Protein AF-A0A3M1J6L9-F1 (afdb_monomer)

Foldseek 3Di:
DDDPDPDPPDDDDDPALQCVQQVFVAKFKDFPLCLQFVLQPLFQLLSLLLSLQQVQCVLVVVHQKHFAALVVSCLLRVDDSVVSVVSCPALSVCQFWVDWAWDWDDDVVVRDTHTGTIMTGTDNDHFQHLLLLQLLLVLLLVQQDDDPPLLVSLLSSLVCLLPDPPSLVSSRHPDDRDDDDDTDALLRSSCVSSVHDLVVVPVPPCSVVSVVSSVSSVCVNRVRVRMDMDGSCCSNPVCNLLPRQSSSLLSVLQSVFDQDPQVRDGRQKDKAALCVSQSSNNHDSVVVVVSVPRPCNVVFKDFPDDDPDNPGITMIGGDDPDDDDDPVSVVVSVVLVVVVVVDPPQPQDPPPRHRDPPVSGDDDDDDPPPSDDPPDDDDDDDDDDDDDDDDDDDDDDDDDDDDDDDDDDDDDDDDDDDDDDDDDDDDDDDPDPVPQLVVLLVVCVVLVPDPPLSVLLSPDPLDGQLQLQLLLVVLVLDPPNPDSSVSSSVCSNVSPGRPVLSSVVSPDDPVLVVQLVQQLVQVVVVAGRPDQDPPVCLVSSLVVCVRPPVDDSVVNVVRNPDDNVLPPDDDDDDDDDPDQQVVLQVLLVQLLVVVCVVDDVVVSVVQPPPKGFPDGDPQETEIATSDVVSQVCCVVPPLVVSQVSSCVSVVHRHHYHYDHDD

Solvent-accessible surface area (backbone atoms only — not comparable to full-atom values): 40075 Å² total; per-residue (Å²): 132,86,76,97,75,79,74,83,78,86,71,90,83,57,100,38,72,64,47,64,71,45,36,75,82,47,62,44,75,46,39,47,45,48,50,65,52,40,23,30,70,60,20,31,66,46,39,46,46,50,52,43,51,51,49,46,9,47,76,48,76,59,34,56,39,31,76,53,40,61,65,61,53,18,63,56,48,61,41,55,59,67,55,52,55,58,46,61,68,37,78,79,35,54,61,44,44,72,46,68,52,84,39,66,42,76,39,76,96,70,80,39,79,39,84,45,55,27,34,39,31,40,54,83,69,83,67,67,43,72,40,45,46,52,21,46,51,58,48,39,67,74,54,41,57,95,58,89,54,36,66,60,20,37,43,54,26,45,56,53,52,64,70,37,83,65,45,67,67,74,15,58,46,88,66,80,78,63,90,83,72,76,83,65,53,58,62,54,48,43,29,65,58,44,65,57,60,70,82,85,35,77,87,42,76,62,48,63,53,42,50,53,47,31,51,49,43,46,42,72,68,47,38,71,84,48,58,48,75,46,37,42,42,50,54,59,61,40,28,62,76,58,33,47,50,41,46,46,44,54,54,60,52,52,76,70,31,49,73,41,85,76,85,62,50,70,41,40,60,49,74,48,40,60,64,55,64,12,44,51,31,41,45,47,60,68,54,44,56,61,54,71,66,46,90,65,47,71,75,47,36,46,74,76,44,79,45,91,49,96,84,43,55,33,33,35,38,50,62,78,92,66,82,76,73,52,76,70,55,44,52,49,50,54,50,55,52,50,54,56,73,67,50,90,59,75,47,53,40,91,89,76,66,46,76,37,79,65,66,85,78,70,79,89,79,86,79,82,66,88,62,85,70,82,91,68,87,85,82,86,89,79,86,85,85,87,83,92,85,82,92,78,85,85,90,80,89,84,88,87,81,89,80,90,85,81,88,84,88,88,89,85,84,84,90,85,91,87,83,89,86,91,86,91,81,85,86,78,93,74,83,75,72,78,60,60,57,55,60,44,53,49,55,39,53,78,70,62,54,51,81,72,57,39,62,57,52,77,70,37,88,90,65,46,64,33,59,51,41,9,32,46,60,49,38,74,70,42,92,86,58,92,53,46,62,70,47,38,55,54,34,61,75,67,65,55,81,55,62,66,71,35,45,52,61,35,66,60,51,72,68,54,51,52,51,54,50,50,27,50,54,26,46,76,70,75,39,58,47,89,61,88,70,57,79,90,46,44,69,58,49,45,53,48,39,47,73,76,64,81,43,56,52,72,58,53,54,49,47,76,70,55,66,71,75,78,72,73,65,77,91,74,82,93,75,71,90,60,59,53,37,50,53,38,39,52,47,47,54,54,28,52,58,51,52,51,72,75,45,60,68,67,61,36,62,73,68,52,70,72,46,45,68,72,43,31,56,97,54,35,38,35,30,31,22,80,37,68,70,48,27,56,49,37,64,75,72,37,40,81,56,52,38,57,40,39,21,68,65,68,75,44,86,54,47,76,47,68,41,67,80,135

Radius of gyration: 33.5 Å; Cα contacts (8 Å, |Δi|>4): 706; chains: 1; bounding box: 80×108×90 Å

Structure (mmCIF, N/CA/C/O backbone):
data_AF-A0A3M1J6L9-F1
#
_entry.id   AF-A0A3M1J6L9-F1
#
loop_
_atom_site.group_PDB
_atom_site.id
_atom_site.type_symbol
_atom_site.label_atom_id
_atom_site.label_alt_id
_atom_site.label_comp_id
_atom_site.label_asym_id
_atom_site.label_entity_id
_atom_site.label_seq_id
_atom_site.pdbx_PDB_ins_code
_atom_site.Cartn_x
_atom_site.Cartn_y
_atom_site.Cartn_z
_atom_site.occupancy
_atom_site.B_iso_or_equiv
_atom_site.auth_seq_id
_atom_site.auth_comp_id
_atom_site.auth_asym_id
_atom_site.auth_atom_id
_atom_site.pdbx_PDB_model_num
ATOM 1 N N . MET A 1 1 ? -49.172 6.730 -11.618 1.00 27.62 1 MET A N 1
ATOM 2 C CA . MET A 1 1 ? -47.867 6.075 -11.861 1.00 27.62 1 MET A CA 1
ATOM 3 C C . MET A 1 1 ? -46.884 6.584 -10.815 1.00 27.62 1 MET A C 1
ATOM 5 O O . MET A 1 1 ? -47.024 7.752 -10.467 1.00 27.62 1 MET A O 1
ATOM 9 N N . PRO A 1 2 ? -45.959 5.753 -10.303 1.00 30.06 2 PRO A N 1
ATOM 10 C CA . PRO A 1 2 ? -44.903 6.194 -9.387 1.00 30.06 2 PRO A CA 1
ATOM 11 C C . PRO A 1 2 ? -43.895 7.137 -10.058 1.00 30.06 2 PRO A C 1
ATOM 13 O O . PRO A 1 2 ? -43.846 7.236 -11.287 1.00 30.06 2 PRO A O 1
ATOM 16 N N . ASP A 1 3 ? -43.103 7.827 -9.240 1.00 32.16 3 ASP A N 1
ATOM 17 C CA . ASP A 1 3 ? -42.205 8.896 -9.679 1.00 32.16 3 ASP A CA 1
ATOM 18 C C . ASP A 1 3 ? -40.908 8.371 -10.320 1.00 32.16 3 ASP A C 1
ATOM 20 O O . ASP A 1 3 ? -40.296 7.415 -9.847 1.00 32.16 3 ASP A O 1
ATOM 24 N N . LYS A 1 4 ? -40.435 9.018 -11.392 1.00 35.97 4 LYS A N 1
ATOM 25 C CA . LYS A 1 4 ? -39.290 8.536 -12.202 1.00 35.97 4 LYS A CA 1
ATOM 26 C C . LYS A 1 4 ? -37.900 8.869 -11.625 1.00 35.97 4 LYS A C 1
ATOM 28 O O . LYS A 1 4 ? -36.914 8.803 -12.353 1.00 35.97 4 LYS A O 1
ATOM 33 N N . ASN A 1 5 ? -37.808 9.233 -10.345 1.00 38.53 5 ASN A N 1
ATOM 34 C CA . ASN A 1 5 ? -36.578 9.727 -9.704 1.00 38.53 5 ASN A CA 1
ATOM 35 C C . ASN A 1 5 ? -36.204 9.013 -8.385 1.00 38.53 5 ASN A C 1
ATOM 37 O O . ASN A 1 5 ? -35.437 9.554 -7.586 1.00 38.53 5 ASN A O 1
ATOM 41 N N . GLU A 1 6 ? -36.688 7.791 -8.145 1.00 30.39 6 GLU A N 1
ATOM 42 C CA . GLU A 1 6 ? -36.213 6.974 -7.019 1.00 30.39 6 GLU A CA 1
ATOM 43 C C . GLU A 1 6 ? -34.788 6.449 -7.263 1.00 30.39 6 GLU A C 1
ATOM 45 O O . GLU A 1 6 ? -34.564 5.368 -7.806 1.00 30.39 6 GLU A O 1
ATOM 50 N N . THR A 1 7 ? -33.784 7.215 -6.831 1.00 33.59 7 THR A N 1
ATOM 51 C CA . THR A 1 7 ? -32.402 6.728 -6.762 1.00 33.59 7 THR A CA 1
ATOM 52 C C . THR A 1 7 ? -32.297 5.645 -5.685 1.00 33.59 7 THR A C 1
ATOM 54 O O . THR A 1 7 ? -32.349 5.962 -4.491 1.00 33.59 7 THR A O 1
ATOM 57 N N . LEU A 1 8 ? -32.120 4.385 -6.094 1.00 28.00 8 LEU A N 1
ATOM 58 C CA . LEU A 1 8 ? -31.926 3.234 -5.204 1.00 28.00 8 LEU A CA 1
ATOM 59 C C . LEU A 1 8 ? -30.693 3.426 -4.300 1.00 28.00 8 LEU A C 1
ATOM 61 O O . LEU A 1 8 ? -29.553 3.181 -4.698 1.00 28.00 8 LEU A O 1
ATOM 65 N N . ASN A 1 9 ? -30.918 3.863 -3.059 1.00 29.02 9 ASN A N 1
ATOM 66 C CA . ASN A 1 9 ? -29.867 4.031 -2.055 1.00 29.02 9 ASN A CA 1
ATOM 67 C C . ASN A 1 9 ? -29.537 2.685 -1.395 1.00 29.02 9 ASN A C 1
ATOM 69 O O . ASN A 1 9 ? -30.062 2.348 -0.335 1.00 29.02 9 ASN A O 1
ATOM 73 N N . LEU A 1 10 ? -28.633 1.923 -2.015 1.00 33.09 10 LEU A N 1
ATOM 74 C CA . LEU A 1 10 ? -28.068 0.709 -1.426 1.00 33.09 10 LEU A CA 1
ATOM 75 C C . LEU A 1 10 ? -27.173 1.064 -0.225 1.00 33.09 10 LEU A C 1
ATOM 77 O O . LEU A 1 10 ? -26.009 1.434 -0.381 1.00 33.09 10 LEU A O 1
ATOM 81 N N . GLN A 1 11 ? -27.719 0.948 0.987 1.00 42.75 11 GLN A N 1
ATOM 82 C CA . GLN A 1 11 ? -26.974 1.108 2.235 1.00 42.75 11 GLN A CA 1
ATOM 83 C C . GLN A 1 11 ? -26.560 -0.259 2.795 1.00 42.75 11 GLN A C 1
ATOM 85 O O . GLN A 1 11 ? -27.396 -1.130 3.019 1.00 42.75 11 GLN A O 1
ATOM 90 N N . GLY A 1 12 ? -25.265 -0.430 3.078 1.00 43.31 12 GLY A N 1
ATOM 91 C CA . GLY A 1 12 ? -24.757 -1.622 3.759 1.00 43.31 12 GLY A CA 1
ATOM 92 C C . GLY A 1 12 ? -25.304 -1.739 5.186 1.00 43.31 12 GLY A C 1
ATOM 93 O O . GLY A 1 12 ? -25.139 -0.822 5.995 1.00 43.31 12 GLY A O 1
ATOM 94 N N . VAL A 1 13 ? -25.942 -2.871 5.486 1.00 51.22 13 VAL A N 1
ATOM 95 C CA . VAL A 1 13 ? -26.448 -3.223 6.821 1.00 51.22 13 VAL A CA 1
ATOM 96 C C . VAL A 1 13 ? -25.388 -4.041 7.561 1.00 51.22 13 VAL A C 1
ATOM 98 O O . VAL A 1 13 ? -24.800 -4.961 6.996 1.00 51.22 13 VAL A O 1
ATOM 101 N N . TYR A 1 14 ? -25.145 -3.717 8.832 1.00 61.53 14 TYR A N 1
ATOM 102 C CA . TYR A 1 14 ? -24.204 -4.437 9.690 1.00 61.53 14 TYR A CA 1
ATOM 103 C C . TYR A 1 14 ? -24.956 -5.138 10.826 1.00 61.53 14 TYR A C 1
ATOM 105 O O . TYR A 1 14 ? -25.649 -4.486 11.598 1.00 61.53 14 TYR A O 1
ATOM 113 N N . ASN A 1 15 ? -24.751 -6.447 10.991 1.00 61.34 15 ASN A N 1
ATOM 114 C CA . ASN A 1 15 ? -25.485 -7.264 11.974 1.00 61.34 15 ASN A CA 1
ATOM 115 C C . ASN A 1 15 ? -25.110 -6.994 13.450 1.00 61.34 15 ASN A C 1
ATOM 117 O O . ASN A 1 15 ? -25.646 -7.643 14.345 1.00 61.34 15 ASN A O 1
ATOM 121 N N . THR A 1 16 ? -24.161 -6.093 13.730 1.00 67.44 16 THR A N 1
ATOM 122 C CA . THR A 1 16 ? -23.746 -5.726 15.093 1.00 67.44 16 THR A CA 1
ATOM 123 C C . THR A 1 16 ? -23.445 -4.230 15.186 1.00 67.44 16 THR A C 1
ATOM 125 O O . THR A 1 16 ? -22.865 -3.647 14.267 1.00 67.44 16 THR A O 1
ATOM 128 N N . LEU A 1 17 ? -23.755 -3.612 16.336 1.00 68.25 17 LEU A N 1
ATOM 129 C CA . LEU A 1 17 ? -23.350 -2.228 16.644 1.00 68.25 17 LEU A CA 1
ATOM 130 C C . LEU A 1 17 ? -21.825 -2.042 16.552 1.00 68.25 17 LEU A C 1
ATOM 132 O O . LEU A 1 17 ? -21.351 -0.988 16.130 1.00 68.25 17 LEU A O 1
ATOM 136 N N . TYR A 1 18 ? -21.064 -3.086 16.902 1.00 78.25 18 TYR A N 1
ATOM 137 C CA . TYR A 1 18 ? -19.614 -3.135 16.732 1.00 78.25 18 TYR A CA 1
ATOM 138 C C . TYR A 1 18 ? -19.220 -2.919 15.263 1.00 78.25 18 TYR A C 1
ATOM 140 O O . TYR A 1 18 ? -18.518 -1.955 14.974 1.00 78.25 18 TYR A O 1
ATOM 148 N N . ASN A 1 19 ? -19.737 -3.728 14.328 1.00 77.19 19 ASN A N 1
ATOM 149 C CA . ASN A 1 19 ? -19.421 -3.601 12.899 1.00 77.19 19 ASN A CA 1
ATOM 150 C C . ASN A 1 19 ? -19.952 -2.292 12.295 1.00 77.19 19 ASN A C 1
ATOM 152 O O . ASN A 1 19 ? -19.275 -1.696 11.461 1.00 77.19 19 ASN A O 1
ATOM 156 N N . ALA A 1 20 ? -21.108 -1.798 12.750 1.00 70.81 20 ALA A N 1
ATOM 157 C CA . ALA A 1 20 ? -21.621 -0.484 12.352 1.00 70.81 20 ALA A CA 1
ATOM 158 C C . ALA A 1 20 ? -20.695 0.673 12.779 1.00 70.81 20 ALA A C 1
ATOM 160 O O . ALA A 1 20 ? -20.609 1.691 12.092 1.00 70.81 20 ALA A O 1
ATOM 161 N N . THR A 1 21 ? -19.975 0.501 13.891 1.00 76.38 21 THR A N 1
ATOM 162 C CA . THR A 1 21 ? -19.036 1.486 14.445 1.00 76.38 21 THR A CA 1
ATOM 163 C C . THR A 1 21 ? -17.638 1.374 13.831 1.00 76.38 21 THR A C 1
ATOM 165 O O . THR A 1 21 ? -17.024 2.392 13.512 1.00 76.38 21 THR A O 1
ATOM 168 N N . THR A 1 22 ? -17.121 0.154 13.655 1.00 78.44 22 THR A N 1
ATOM 169 C CA . THR A 1 22 ? -15.760 -0.102 13.152 1.00 78.44 22 THR A CA 1
ATOM 170 C C . THR A 1 22 ? -15.657 -0.148 11.632 1.00 78.44 22 THR A C 1
ATOM 172 O O . THR A 1 22 ? -14.588 0.146 11.099 1.00 78.44 22 THR A O 1
ATOM 175 N N . ARG A 1 23 ? -16.756 -0.474 10.938 1.00 76.00 23 ARG A N 1
ATOM 176 C CA . ARG A 1 23 ? -16.887 -0.506 9.472 1.00 76.00 23 ARG A CA 1
ATOM 177 C C . ARG A 1 23 ? -15.727 -1.261 8.798 1.00 76.00 23 ARG A C 1
ATOM 179 O O . ARG A 1 23 ? -14.916 -0.645 8.105 1.00 76.00 23 ARG A O 1
ATOM 186 N N . PRO A 1 24 ? -15.602 -2.585 9.020 1.00 75.00 24 PRO A N 1
ATOM 187 C CA . PRO A 1 24 ? -14.435 -3.380 8.609 1.00 75.00 24 PRO A CA 1
ATOM 188 C C . PRO A 1 24 ? -14.233 -3.480 7.084 1.00 75.00 24 PRO A C 1
ATOM 190 O O . PRO A 1 24 ? -13.170 -3.891 6.617 1.00 75.00 24 PRO A O 1
ATOM 193 N N . ASP A 1 25 ? -15.237 -3.091 6.300 1.00 70.38 25 ASP A N 1
ATOM 194 C CA . ASP A 1 25 ? -15.193 -2.880 4.853 1.00 70.38 25 ASP A CA 1
ATOM 195 C C . ASP A 1 25 ? -14.407 -1.615 4.449 1.00 70.38 25 ASP A C 1
ATOM 197 O O . ASP A 1 25 ? -13.733 -1.604 3.416 1.00 70.38 25 ASP A O 1
ATOM 201 N N . PHE A 1 26 ? -14.398 -0.573 5.288 1.00 74.94 26 PHE A N 1
ATOM 202 C CA . PHE A 1 26 ? -13.624 0.650 5.070 1.00 74.94 26 PHE A CA 1
ATOM 203 C C . PHE A 1 26 ? -12.157 0.401 5.425 1.00 74.94 26 PHE A C 1
ATOM 205 O O . PHE A 1 26 ? -11.728 0.589 6.563 1.00 74.94 26 PHE A O 1
ATOM 212 N N . LYS A 1 27 ? -11.368 -0.014 4.433 1.00 81.56 27 LYS A N 1
ATOM 213 C CA . LYS A 1 27 ? -9.959 -0.409 4.589 1.00 81.56 27 LYS A CA 1
ATOM 214 C C . LYS A 1 27 ? -8.980 0.669 4.102 1.00 81.56 27 LYS A C 1
ATOM 216 O O . LYS A 1 27 ? -9.331 1.538 3.304 1.00 81.56 27 LYS A O 1
ATOM 221 N N . PHE A 1 28 ? -7.740 0.608 4.583 1.00 86.00 28 PHE A N 1
ATOM 222 C CA . PHE A 1 28 ? -6.560 1.251 4.000 1.00 86.00 28 PHE A CA 1
ATOM 223 C C . PHE A 1 28 ? -5.476 0.190 3.775 1.00 86.00 28 PHE A C 1
ATOM 225 O O . PHE A 1 28 ? -5.393 -0.779 4.531 1.00 86.00 28 PHE A O 1
ATOM 232 N N . ALA A 1 29 ? -4.637 0.382 2.758 1.00 86.75 29 ALA A N 1
ATOM 233 C CA . ALA A 1 29 ? -3.521 -0.506 2.447 1.00 86.75 29 ALA A CA 1
ATOM 234 C C . ALA A 1 29 ? -2.192 0.261 2.434 1.00 86.75 29 ALA A C 1
ATOM 236 O O . ALA A 1 29 ? -2.155 1.446 2.091 1.00 86.75 29 ALA A O 1
ATOM 237 N N . VAL A 1 30 ? -1.112 -0.430 2.797 1.00 91.44 30 VAL A N 1
ATOM 238 C CA . VAL A 1 30 ? 0.286 -0.008 2.611 1.00 91.44 30 VAL A CA 1
ATOM 239 C C . VAL A 1 30 ? 1.114 -1.223 2.204 1.00 91.44 30 VAL A C 1
ATOM 241 O O . VAL A 1 30 ? 0.821 -2.333 2.647 1.00 91.44 30 VAL A O 1
ATOM 244 N N . SER A 1 31 ? 2.150 -1.048 1.386 1.00 93.25 31 SER A N 1
ATOM 245 C CA . SER A 1 31 ? 3.054 -2.159 1.070 1.00 93.25 31 SER A CA 1
ATOM 246 C C . SER A 1 31 ? 3.851 -2.605 2.304 1.00 93.25 31 SER A C 1
ATOM 248 O O . SER A 1 31 ? 4.150 -1.820 3.211 1.00 93.25 31 SER A O 1
ATOM 250 N N . ARG A 1 32 ? 4.260 -3.875 2.324 1.00 92.81 32 ARG A N 1
ATOM 251 C CA . ARG A 1 32 ? 5.201 -4.424 3.306 1.00 92.81 32 ARG A CA 1
ATOM 252 C C . ARG A 1 32 ? 6.542 -3.687 3.237 1.00 92.81 32 ARG A C 1
ATOM 254 O O . ARG A 1 32 ? 7.112 -3.390 4.283 1.00 92.81 32 ARG A O 1
ATOM 261 N N . TYR A 1 33 ? 6.974 -3.329 2.026 1.00 95.38 33 TYR A N 1
ATOM 262 C CA . TYR A 1 33 ? 8.167 -2.528 1.751 1.00 95.38 33 TYR A CA 1
ATOM 263 C C . TYR A 1 33 ? 8.100 -1.142 2.402 1.00 95.38 33 TYR A C 1
ATOM 265 O O . TYR A 1 33 ? 9.060 -0.722 3.035 1.00 95.38 33 TYR A O 1
ATOM 273 N N . PHE A 1 34 ? 6.957 -0.449 2.361 1.00 96.62 34 PHE A N 1
ATOM 274 C CA . PHE A 1 34 ? 6.791 0.822 3.073 1.00 96.62 34 PHE A CA 1
ATOM 275 C C . PHE A 1 34 ? 6.945 0.658 4.593 1.00 96.62 34 PHE A C 1
ATOM 277 O O . PHE A 1 34 ? 7.536 1.517 5.249 1.00 96.62 34 PHE A O 1
ATOM 284 N N . VAL A 1 35 ? 6.463 -0.455 5.155 1.00 95.50 35 VAL A N 1
ATOM 285 C CA . VAL A 1 35 ? 6.595 -0.756 6.591 1.00 95.50 35 VAL A CA 1
ATOM 286 C C . VAL A 1 35 ? 8.035 -1.120 6.983 1.00 95.50 35 VAL A C 1
ATOM 288 O O . VAL A 1 35 ? 8.492 -0.642 8.016 1.00 95.50 35 VAL A O 1
ATOM 291 N N . ASP A 1 36 ? 8.754 -1.919 6.184 1.00 92.38 36 ASP A N 1
ATOM 292 C CA . ASP A 1 36 ? 10.164 -2.273 6.447 1.00 92.38 36 ASP A CA 1
ATOM 293 C C . ASP A 1 36 ? 11.127 -1.103 6.196 1.00 92.38 36 ASP A C 1
ATOM 295 O O . ASP A 1 36 ? 11.994 -0.821 7.018 1.00 92.38 36 ASP A O 1
ATOM 299 N N . GLU A 1 37 ? 10.986 -0.417 5.063 1.00 93.62 37 GLU A N 1
ATOM 300 C CA . GLU A 1 37 ? 11.985 0.529 4.562 1.00 93.62 37 GLU A CA 1
ATOM 301 C C . GLU A 1 37 ? 11.683 1.978 4.933 1.00 93.62 37 GLU A C 1
ATOM 303 O O . GLU A 1 37 ? 12.569 2.746 5.321 1.00 93.62 37 GLU A O 1
ATOM 308 N N . TRP A 1 38 ? 10.421 2.379 4.783 1.00 95.88 38 TRP A N 1
ATOM 309 C CA . TRP A 1 38 ? 10.050 3.789 4.783 1.00 95.88 38 TRP A CA 1
ATOM 310 C C . TRP A 1 38 ? 9.591 4.298 6.144 1.00 95.88 38 TRP A C 1
ATOM 312 O O . TRP A 1 38 ? 9.911 5.436 6.492 1.00 95.88 38 TRP A O 1
ATOM 322 N N . VAL A 1 39 ? 8.939 3.477 6.969 1.00 96.88 39 VAL A N 1
ATOM 323 C CA . VAL A 1 39 ? 8.601 3.859 8.351 1.00 96.88 39 VAL A CA 1
ATOM 324 C C . VAL A 1 39 ? 9.857 4.189 9.188 1.00 96.88 39 VAL A C 1
ATOM 326 O O . VAL A 1 39 ? 9.848 5.254 9.822 1.00 96.88 39 VAL A O 1
ATOM 329 N N . PRO A 1 40 ? 10.965 3.409 9.152 1.00 94.69 40 PRO A N 1
ATOM 330 C CA . PRO A 1 40 ? 12.217 3.784 9.819 1.00 94.69 40 PRO A CA 1
ATOM 331 C C . PRO A 1 40 ? 12.823 5.107 9.338 1.00 94.69 40 PRO A C 1
ATOM 333 O O . PRO A 1 40 ? 13.340 5.881 10.145 1.00 94.69 40 PRO A O 1
ATOM 336 N N . VAL A 1 41 ? 12.756 5.377 8.030 1.00 92.62 41 VAL A N 1
ATOM 337 C CA . VAL A 1 41 ? 13.451 6.498 7.372 1.00 92.62 41 VAL A CA 1
ATOM 338 C C . VAL A 1 41 ? 12.663 7.814 7.438 1.00 92.62 41 VAL A C 1
ATOM 340 O O . VAL A 1 41 ? 13.229 8.870 7.727 1.00 92.62 41 VAL A O 1
ATOM 343 N N . LEU A 1 42 ? 11.348 7.779 7.204 1.00 95.06 42 LEU A N 1
ATOM 344 C CA . LEU A 1 42 ? 10.462 8.945 7.332 1.00 95.06 42 LEU A CA 1
ATOM 345 C C . LEU A 1 42 ? 10.274 9.347 8.806 1.00 95.06 42 LEU A C 1
ATOM 347 O O . LEU A 1 42 ? 10.158 10.539 9.146 1.00 95.06 42 LEU A O 1
ATOM 351 N N . GLY A 1 43 ? 10.241 8.333 9.673 1.00 95.56 43 GLY A N 1
ATOM 352 C CA . GLY A 1 43 ? 9.776 8.397 11.048 1.00 95.56 43 GLY A CA 1
ATOM 353 C C . GLY A 1 43 ? 8.237 8.393 11.145 1.00 95.56 43 GLY A C 1
ATOM 354 O O . GLY A 1 43 ? 7.551 8.860 10.226 1.00 95.56 43 GLY A O 1
ATOM 355 N N . PRO A 1 44 ? 7.668 7.941 12.280 1.00 96.94 44 PRO A N 1
ATOM 356 C CA . PRO A 1 44 ? 6.252 7.581 12.406 1.00 96.94 44 PRO A CA 1
ATOM 357 C C . PRO A 1 44 ? 5.244 8.622 11.907 1.00 96.94 44 PRO A C 1
ATOM 359 O O . PRO A 1 44 ? 4.306 8.293 11.181 1.00 96.94 44 PRO A O 1
ATOM 362 N N . SER A 1 45 ? 5.437 9.886 12.286 1.00 97.50 45 SER A N 1
ATOM 363 C CA . SER A 1 45 ? 4.513 10.978 11.966 1.00 97.50 45 SER A CA 1
ATOM 364 C C . SER A 1 45 ? 4.515 11.363 10.484 1.00 97.50 45 SER A C 1
ATOM 366 O O . SER A 1 45 ? 3.469 11.728 9.958 1.00 97.50 45 SER A O 1
ATOM 368 N N . LEU A 1 46 ? 5.658 11.281 9.789 1.00 97.62 46 LEU A N 1
ATOM 369 C CA . LEU A 1 46 ? 5.690 11.548 8.345 1.00 97.62 46 LEU A CA 1
ATOM 370 C C . LEU A 1 46 ? 5.129 10.353 7.571 1.00 97.62 46 LEU A C 1
ATOM 372 O O . LEU A 1 46 ? 4.359 10.567 6.643 1.00 97.62 46 LEU A O 1
ATOM 376 N N . ALA A 1 47 ? 5.410 9.119 7.996 1.00 97.88 47 ALA A N 1
ATOM 377 C CA . ALA A 1 47 ? 4.800 7.935 7.396 1.00 97.88 47 ALA A CA 1
ATOM 378 C C . ALA A 1 47 ? 3.256 7.985 7.456 1.00 9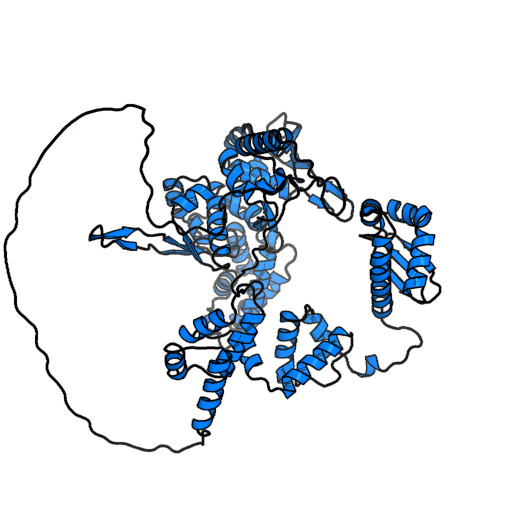7.88 47 ALA A C 1
ATOM 380 O O . ALA A 1 47 ? 2.605 7.813 6.427 1.00 97.88 47 ALA A O 1
ATOM 381 N N . TRP A 1 48 ? 2.652 8.341 8.601 1.00 97.75 48 TRP A N 1
ATOM 382 C CA . TRP A 1 48 ? 1.191 8.536 8.687 1.00 97.75 48 TRP A CA 1
ATOM 383 C C . TRP A 1 48 ? 0.666 9.709 7.843 1.00 97.75 48 TRP A C 1
ATOM 385 O O . TRP A 1 48 ? -0.451 9.632 7.329 1.00 97.75 48 TRP A O 1
ATOM 395 N N . LEU A 1 49 ? 1.458 10.771 7.654 1.00 97.56 49 LEU A N 1
ATOM 396 C CA . LEU A 1 49 ? 1.099 11.880 6.765 1.00 97.56 49 LEU A CA 1
ATOM 397 C C . LEU A 1 49 ? 1.108 11.460 5.285 1.00 97.56 49 LEU A C 1
ATOM 399 O O . LEU A 1 49 ? 0.197 11.842 4.553 1.00 97.56 49 LEU A O 1
ATOM 403 N N . ILE A 1 50 ? 2.080 10.645 4.854 1.00 97.56 50 ILE A N 1
ATOM 404 C CA . ILE A 1 50 ? 2.112 10.068 3.500 1.00 97.56 50 ILE A CA 1
ATOM 405 C C . ILE A 1 50 ? 0.934 9.113 3.285 1.00 97.56 50 ILE A C 1
ATOM 407 O O . ILE A 1 50 ? 0.248 9.233 2.272 1.00 97.56 50 ILE A O 1
ATOM 411 N N . VAL A 1 51 ? 0.625 8.240 4.254 1.00 95.75 51 VAL A N 1
ATOM 412 C CA . VAL A 1 51 ? -0.578 7.387 4.200 1.00 95.75 51 VAL A CA 1
ATOM 413 C C . VAL A 1 51 ? -1.836 8.243 4.046 1.00 95.75 51 VAL A C 1
ATOM 415 O O . VAL A 1 51 ? -2.632 7.990 3.147 1.00 95.75 51 VAL A O 1
ATOM 418 N N . GLY A 1 52 ? -2.005 9.294 4.855 1.00 93.56 52 GLY A N 1
ATOM 419 C CA . GLY A 1 52 ? -3.166 10.182 4.754 1.00 93.56 52 GLY A CA 1
ATOM 420 C C . GLY A 1 52 ? -3.275 10.904 3.408 1.00 93.56 52 GLY A C 1
ATOM 421 O O . GLY A 1 52 ? -4.353 10.947 2.820 1.00 93.56 52 GLY A O 1
ATOM 422 N N . LEU A 1 53 ? -2.159 11.403 2.873 1.00 93.81 53 LEU A N 1
ATOM 423 C CA . LEU A 1 53 ? -2.109 12.021 1.546 1.00 93.81 53 LEU A CA 1
ATOM 424 C C . LEU A 1 53 ? -2.444 11.015 0.425 1.00 93.81 53 LEU A C 1
ATOM 426 O O . LEU A 1 53 ? -3.230 11.346 -0.463 1.00 93.81 53 LEU A O 1
ATOM 430 N N . ARG A 1 54 ? -1.946 9.772 0.495 1.00 93.06 54 ARG A N 1
ATOM 431 C CA . ARG A 1 54 ? -2.318 8.698 -0.445 1.00 93.06 54 ARG A CA 1
ATOM 432 C C . ARG A 1 54 ? -3.799 8.312 -0.341 1.00 93.06 54 ARG A C 1
ATOM 434 O O . ARG A 1 54 ? -4.419 8.066 -1.370 1.00 93.06 54 ARG A O 1
ATOM 441 N N . GLN A 1 55 ? -4.402 8.326 0.851 1.00 86.06 55 GLN A N 1
ATOM 442 C CA . GLN A 1 55 ? -5.851 8.115 1.002 1.00 86.06 55 GLN A CA 1
ATOM 443 C C . GLN A 1 55 ? -6.671 9.250 0.357 1.00 86.06 55 GLN A C 1
ATOM 445 O O . GLN A 1 55 ? -7.623 8.982 -0.372 1.00 86.06 55 GLN A O 1
ATOM 450 N N . GLN A 1 56 ? -6.246 10.511 0.504 1.00 85.00 56 GLN A N 1
ATOM 451 C CA . GLN A 1 56 ? -6.847 11.648 -0.214 1.00 85.00 56 GLN A CA 1
ATOM 452 C C . GLN A 1 56 ? -6.753 11.497 -1.747 1.00 85.00 56 GLN A C 1
ATOM 454 O O . GLN A 1 56 ? -7.682 11.868 -2.465 1.00 85.00 56 GLN A O 1
ATOM 459 N N . CYS A 1 57 ? -5.662 10.922 -2.260 1.00 77.12 57 CYS A N 1
ATOM 460 C CA . CYS A 1 57 ? -5.519 10.556 -3.674 1.00 77.12 57 CYS A CA 1
ATOM 461 C C . CYS A 1 57 ? -6.440 9.397 -4.088 1.00 77.12 57 CYS A C 1
ATOM 463 O O . CYS A 1 57 ? -7.103 9.490 -5.120 1.00 77.12 57 CYS A O 1
ATOM 465 N N . PHE A 1 58 ? -6.550 8.344 -3.270 1.00 72.69 58 PHE A N 1
ATOM 466 C CA . PHE A 1 58 ? -7.468 7.220 -3.489 1.00 72.69 58 PHE A CA 1
ATOM 467 C C . PHE A 1 58 ? -8.921 7.698 -3.628 1.00 72.69 58 PHE A C 1
ATOM 469 O O . PHE A 1 58 ? -9.572 7.400 -4.632 1.00 72.69 58 PHE A O 1
ATOM 476 N N . TRP A 1 59 ? -9.399 8.520 -2.688 1.00 69.00 59 TRP A N 1
ATOM 477 C CA . TRP A 1 59 ? -10.743 9.107 -2.735 1.00 69.00 59 TRP A CA 1
ATOM 478 C C . TRP A 1 59 ? -10.927 10.114 -3.884 1.00 69.00 59 TRP A C 1
ATOM 480 O O . TRP A 1 59 ? -12.026 10.227 -4.425 1.00 69.00 59 TRP A O 1
ATOM 490 N N . ASN A 1 60 ? -9.860 10.768 -4.360 1.00 69.06 60 ASN A N 1
ATOM 491 C CA . ASN A 1 60 ? -9.862 11.561 -5.597 1.00 69.06 60 ASN A CA 1
ATOM 492 C C . ASN A 1 60 ? -9.747 10.685 -6.868 1.00 69.06 60 ASN A C 1
ATOM 494 O O . ASN A 1 60 ? -8.957 10.976 -7.769 1.00 69.06 60 ASN A O 1
ATOM 498 N N . LYS A 1 61 ? -10.522 9.592 -6.942 1.00 69.62 61 LYS A N 1
ATOM 499 C CA . LYS A 1 61 ? -10.502 8.594 -8.033 1.00 69.62 61 LYS A CA 1
ATOM 500 C C . LYS A 1 61 ? -9.093 8.053 -8.343 1.00 69.62 61 LYS A C 1
ATOM 502 O O . LYS A 1 61 ? -8.699 7.996 -9.504 1.00 69.62 61 LYS A O 1
ATOM 507 N N . ARG A 1 62 ? -8.323 7.708 -7.303 1.00 70.50 62 ARG A N 1
ATOM 508 C CA . ARG A 1 62 ? -6.932 7.201 -7.381 1.00 70.50 62 ARG A CA 1
ATOM 509 C C . ARG A 1 62 ? -5.954 8.080 -8.186 1.00 70.50 62 ARG A C 1
ATOM 511 O O . ARG A 1 62 ? -4.913 7.598 -8.615 1.00 70.50 62 ARG A O 1
ATOM 518 N N . ARG A 1 63 ? -6.241 9.374 -8.376 1.00 73.75 63 ARG A N 1
ATOM 519 C CA . ARG A 1 63 ? -5.335 10.303 -9.078 1.00 73.75 63 ARG A CA 1
ATOM 520 C C . ARG A 1 63 ? -4.044 10.512 -8.287 1.00 73.75 63 ARG A C 1
ATOM 522 O O . ARG A 1 63 ? -4.077 10.637 -7.066 1.00 73.75 63 ARG A O 1
ATOM 529 N N . ASN A 1 64 ? -2.931 10.711 -8.991 1.00 79.56 64 ASN A N 1
ATOM 530 C CA . ASN A 1 64 ? -1.624 11.089 -8.427 1.00 79.56 64 ASN A CA 1
ATOM 531 C C . ASN A 1 64 ? -1.582 12.490 -7.772 1.00 79.56 64 ASN A C 1
ATOM 533 O O . ASN A 1 64 ? -0.521 12.970 -7.384 1.00 79.56 64 ASN A O 1
ATOM 537 N N . TRP A 1 65 ? -2.726 13.156 -7.600 1.00 87.88 65 TRP A N 1
ATOM 538 C CA . TRP A 1 65 ? -2.850 14.382 -6.820 1.00 87.88 65 TRP A CA 1
ATOM 539 C C . TRP A 1 65 ? -4.161 14.428 -6.036 1.00 87.88 65 TRP A C 1
ATOM 541 O O . TRP A 1 65 ? -5.164 13.834 -6.430 1.00 87.88 65 TRP A O 1
ATOM 551 N N . CYS A 1 66 ? -4.180 15.203 -4.955 1.00 81.88 66 CYS A N 1
ATOM 552 C CA . CYS A 1 66 ? -5.376 15.518 -4.174 1.00 81.88 66 CYS A CA 1
ATOM 553 C C . CYS A 1 66 ? -5.463 17.026 -3.880 1.00 81.88 66 CYS A C 1
ATOM 555 O O . CYS A 1 66 ? -4.477 17.754 -4.017 1.00 81.88 66 CYS A O 1
ATOM 557 N N . ILE A 1 67 ? -6.653 17.521 -3.519 1.00 85.69 67 ILE A N 1
ATOM 558 C CA . ILE A 1 67 ? -6.864 18.909 -3.075 1.00 85.69 67 ILE A CA 1
ATOM 559 C C . ILE A 1 67 ? -7.476 18.877 -1.678 1.00 85.69 67 ILE A C 1
ATOM 561 O O . ILE A 1 67 ? -8.647 18.546 -1.507 1.00 85.69 67 ILE A O 1
ATOM 565 N N . VAL A 1 68 ? -6.675 19.231 -0.677 1.00 86.12 68 VAL A N 1
ATOM 566 C CA . VAL A 1 68 ? -7.025 19.100 0.740 1.00 86.12 68 VAL A CA 1
ATOM 567 C C . VAL A 1 68 ? -6.411 20.252 1.538 1.00 86.12 68 VAL A C 1
ATOM 569 O O . VAL A 1 68 ? -5.393 20.837 1.160 1.00 86.12 68 VAL A O 1
ATOM 572 N N . ASP A 1 69 ? -7.056 20.638 2.634 1.00 84.00 69 ASP A N 1
ATOM 573 C CA . ASP A 1 69 ? -6.535 21.653 3.545 1.00 84.00 69 ASP A CA 1
ATOM 574 C C . ASP A 1 69 ? -5.849 21.032 4.772 1.00 84.00 69 ASP A C 1
ATOM 576 O O . ASP A 1 69 ? -6.012 19.858 5.111 1.00 84.00 69 ASP A O 1
ATOM 580 N N . LYS A 1 70 ? -5.057 21.856 5.463 1.00 85.88 70 LYS A N 1
ATOM 581 C CA . LYS A 1 70 ? -4.286 21.432 6.637 1.00 85.88 70 LYS A CA 1
ATOM 582 C C . LYS A 1 70 ? -5.165 21.068 7.841 1.00 85.88 70 LYS A C 1
ATOM 584 O O . LYS A 1 70 ? -4.636 20.482 8.775 1.00 85.88 70 LYS A O 1
ATOM 589 N N . ALA A 1 71 ? -6.452 21.433 7.880 1.00 86.94 71 ALA A N 1
ATOM 590 C CA . ALA A 1 71 ? -7.348 21.046 8.971 1.00 86.94 71 ALA A CA 1
ATOM 591 C C . ALA A 1 71 ? -7.891 19.626 8.760 1.00 86.94 71 ALA A C 1
ATOM 593 O O . ALA A 1 71 ? -7.825 18.827 9.689 1.00 86.94 71 ALA A O 1
ATOM 594 N N . THR A 1 72 ? -8.311 19.284 7.537 1.00 86.31 72 THR A N 1
ATOM 595 C CA . THR A 1 72 ? -8.647 17.900 7.161 1.00 86.31 72 THR A CA 1
ATOM 596 C C . THR A 1 72 ? -7.451 16.966 7.371 1.00 86.31 72 THR A C 1
ATOM 598 O O . THR A 1 72 ? -7.571 15.982 8.094 1.00 86.31 72 THR A O 1
ATOM 601 N N . LEU A 1 73 ? -6.262 17.314 6.853 1.00 88.19 73 LEU A N 1
ATOM 602 C CA . LEU A 1 73 ? -5.056 16.501 7.074 1.00 88.19 73 LEU A CA 1
ATOM 603 C C . LEU A 1 73 ? -4.695 16.361 8.560 1.00 88.19 73 LEU A C 1
ATOM 605 O O . LEU A 1 73 ? -4.279 15.283 8.973 1.00 88.19 73 LEU A O 1
ATOM 609 N N . ALA A 1 74 ? -4.860 17.414 9.368 1.00 90.31 74 ALA A N 1
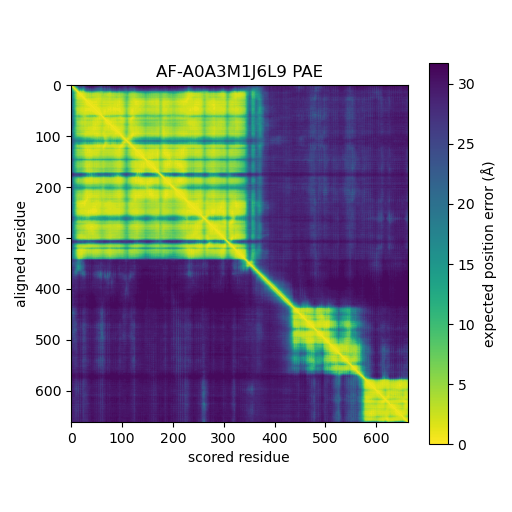ATOM 610 C CA . ALA A 1 74 ? -4.619 17.354 10.810 1.00 90.31 74 ALA A CA 1
ATOM 611 C C . ALA A 1 74 ? -5.554 16.358 11.511 1.00 90.31 74 ALA A C 1
ATOM 613 O O . ALA A 1 74 ? -5.082 15.483 12.237 1.00 90.31 74 ALA A O 1
ATOM 614 N N . ALA A 1 75 ? -6.861 16.453 11.243 1.00 85.56 75 ALA A N 1
ATOM 615 C CA . ALA A 1 75 ? -7.868 15.575 11.832 1.00 85.56 75 ALA A CA 1
ATOM 616 C C . ALA A 1 75 ? -7.631 14.097 11.474 1.00 85.56 75 ALA A C 1
ATOM 618 O O . ALA A 1 75 ? -7.645 13.243 12.353 1.00 85.56 75 ALA A O 1
ATOM 619 N N . GLU A 1 76 ? -7.339 13.789 10.208 1.00 87.31 76 GLU A N 1
ATOM 620 C CA . GLU A 1 76 ? -7.178 12.401 9.752 1.00 87.31 76 GLU A CA 1
ATOM 621 C C . GLU A 1 76 ? -5.793 11.775 10.004 1.00 87.31 76 GLU A C 1
ATOM 623 O O . GLU A 1 76 ? -5.546 10.628 9.617 1.00 87.31 76 GLU A O 1
ATOM 628 N N . THR A 1 77 ? -4.846 12.530 10.561 1.00 90.00 77 THR A N 1
ATOM 629 C CA . THR A 1 77 ? -3.503 12.024 10.902 1.00 90.00 77 THR A CA 1
ATOM 630 C C . THR A 1 77 ? -3.174 12.167 12.384 1.00 90.00 77 THR A C 1
ATOM 632 O O . THR A 1 77 ? -2.172 11.613 12.827 1.00 90.00 77 THR A O 1
ATOM 635 N N . GLY A 1 78 ? -3.970 12.907 13.165 1.00 90.62 78 GLY A N 1
ATOM 636 C CA . GLY A 1 78 ? -3.629 13.262 14.545 1.00 90.62 78 GLY A CA 1
ATOM 637 C C . GLY A 1 78 ? -2.397 14.173 14.650 1.00 90.62 78 GLY A C 1
ATOM 638 O O . GLY A 1 78 ? -1.688 14.131 15.652 1.00 90.62 78 GLY A O 1
ATOM 639 N N . LEU A 1 79 ? -2.089 14.953 13.606 1.00 93.88 79 LEU A N 1
ATOM 640 C CA . LEU A 1 79 ? -0.957 15.888 13.572 1.00 93.88 79 LEU A CA 1
ATOM 641 C C . LEU A 1 79 ? -1.432 17.334 13.687 1.00 93.88 79 LEU A C 1
ATOM 643 O O . LEU A 1 79 ? -2.403 17.731 13.051 1.00 93.88 79 LEU A O 1
ATOM 647 N N . ASP A 1 80 ? -0.689 18.170 14.408 1.00 93.69 80 ASP A N 1
ATOM 648 C CA . ASP A 1 80 ? -0.929 19.610 14.374 1.00 93.69 80 ASP A CA 1
ATOM 649 C C . ASP A 1 80 ? -0.486 20.229 13.025 1.00 93.69 80 ASP A C 1
ATOM 651 O O . ASP A 1 80 ? 0.422 19.742 12.340 1.00 93.69 80 ASP A O 1
ATOM 655 N N . LYS A 1 81 ? -1.108 21.354 12.648 1.00 93.69 81 LYS A N 1
ATOM 656 C CA . LYS A 1 81 ? -0.879 22.034 11.358 1.00 93.69 81 LYS A CA 1
ATOM 657 C C . LYS A 1 81 ? 0.579 22.488 11.160 1.00 93.69 81 LYS A C 1
ATOM 659 O O . LYS A 1 81 ? 1.074 22.448 10.033 1.00 93.69 81 LYS A O 1
ATOM 664 N N . ARG A 1 82 ? 1.278 22.886 12.231 1.00 94.81 82 ARG A N 1
ATOM 665 C CA . ARG A 1 82 ? 2.684 23.331 12.213 1.00 94.81 82 ARG A CA 1
ATOM 666 C C . ARG A 1 82 ? 3.634 22.136 12.107 1.00 94.81 82 ARG A C 1
ATOM 668 O O . ARG A 1 82 ? 4.650 22.233 11.421 1.00 94.81 82 ARG A O 1
ATOM 675 N N . THR A 1 83 ? 3.297 20.991 12.701 1.00 95.81 83 THR A N 1
ATOM 676 C CA . THR A 1 83 ? 4.006 19.727 12.452 1.00 95.81 83 THR A CA 1
ATOM 677 C C . THR A 1 83 ? 3.828 19.254 11.015 1.00 95.81 83 THR A C 1
ATOM 679 O O . THR A 1 83 ? 4.831 18.901 10.405 1.00 95.81 83 THR A O 1
ATOM 682 N N . ILE A 1 84 ? 2.628 19.316 10.427 1.00 95.81 84 ILE A N 1
ATOM 683 C CA . ILE A 1 84 ? 2.426 18.983 9.002 1.00 95.81 84 ILE A CA 1
ATOM 684 C C . ILE A 1 84 ? 3.360 19.822 8.113 1.00 95.81 84 ILE A C 1
ATOM 686 O O . ILE A 1 84 ? 4.097 19.271 7.297 1.00 95.81 84 ILE A O 1
ATOM 690 N N . GLU A 1 85 ? 3.416 21.141 8.317 1.00 93.88 85 GLU A N 1
ATOM 691 C CA . GLU A 1 85 ? 4.345 22.022 7.589 1.00 93.88 85 GLU A CA 1
ATOM 692 C C . GLU A 1 85 ? 5.822 21.665 7.812 1.00 93.88 85 GLU A C 1
ATOM 694 O O . GLU A 1 85 ? 6.601 21.616 6.860 1.00 93.88 85 GLU A O 1
ATOM 699 N N . ARG A 1 86 ? 6.216 21.397 9.061 1.00 96.81 86 ARG A N 1
ATOM 700 C CA . ARG A 1 86 ? 7.587 21.022 9.441 1.00 96.81 86 ARG A CA 1
ATOM 701 C C . ARG A 1 86 ? 8.017 19.675 8.853 1.00 96.81 86 ARG A C 1
ATOM 703 O O . ARG A 1 86 ? 9.185 19.515 8.514 1.00 96.81 86 ARG A O 1
ATOM 710 N N . LEU A 1 87 ? 7.102 18.712 8.740 1.00 96.44 87 LEU A N 1
ATOM 711 C CA . LEU A 1 87 ? 7.369 17.396 8.158 1.00 96.44 87 LEU A CA 1
ATOM 712 C C . LEU A 1 87 ? 7.477 17.471 6.632 1.00 96.44 87 LEU A C 1
ATOM 714 O O . LEU A 1 87 ? 8.420 16.915 6.075 1.00 96.44 87 LEU A O 1
ATOM 718 N N . LEU A 1 88 ? 6.583 18.212 5.969 1.00 95.50 88 LEU A N 1
ATOM 719 C CA . LEU A 1 88 ? 6.627 18.420 4.516 1.00 95.50 88 LEU A CA 1
ATOM 720 C C . LEU A 1 88 ? 7.881 19.186 4.065 1.00 95.50 88 LEU A C 1
ATOM 722 O O . LEU A 1 88 ? 8.375 18.938 2.971 1.00 95.50 88 LEU A O 1
ATOM 726 N N . LYS A 1 89 ? 8.439 20.061 4.914 1.00 94.31 89 LYS A N 1
ATOM 727 C CA . LYS A 1 89 ? 9.710 20.767 4.665 1.00 94.31 89 LYS A CA 1
ATOM 728 C C . LYS A 1 89 ? 10.976 19.901 4.802 1.00 94.31 89 LYS A C 1
ATOM 730 O O . LYS A 1 89 ? 12.052 20.379 4.453 1.00 94.31 89 LYS A O 1
ATOM 735 N N . LYS A 1 90 ? 10.905 18.663 5.314 1.00 93.00 90 LYS A N 1
ATOM 736 C CA . LYS A 1 90 ? 12.079 17.766 5.353 1.00 93.00 90 LYS A CA 1
ATOM 737 C C . LYS A 1 90 ? 12.457 17.331 3.925 1.00 93.00 90 LYS A C 1
ATOM 739 O O . LYS A 1 90 ? 11.553 16.913 3.213 1.00 93.00 90 LYS A O 1
ATOM 744 N N . PRO A 1 91 ? 13.745 17.255 3.534 1.00 91.81 91 PRO A N 1
ATOM 745 C CA . PRO A 1 91 ? 14.141 16.742 2.213 1.00 91.81 91 PRO A CA 1
ATOM 746 C C . PRO A 1 91 ? 13.567 15.355 1.874 1.00 91.81 91 PRO A C 1
ATOM 748 O O . PRO A 1 91 ? 13.159 15.115 0.742 1.00 91.81 91 PRO A O 1
ATOM 751 N N . ILE A 1 92 ? 13.448 14.472 2.874 1.00 92.44 92 ILE A N 1
ATOM 752 C CA . ILE A 1 92 ? 12.906 13.112 2.718 1.00 92.44 92 ILE A CA 1
ATOM 753 C C . ILE A 1 92 ? 11.412 13.074 2.325 1.00 92.44 92 ILE A C 1
ATOM 755 O O . ILE A 1 92 ? 10.934 12.044 1.867 1.00 92.44 92 ILE A O 1
ATOM 759 N N . SER A 1 93 ? 10.659 14.179 2.452 1.00 93.75 93 SER A N 1
ATOM 760 C CA . SER A 1 93 ? 9.266 14.239 1.978 1.00 93.75 93 SER A CA 1
ATOM 761 C C . SER A 1 93 ? 9.167 14.145 0.450 1.00 93.75 93 SER A C 1
ATOM 763 O O . SER A 1 93 ? 8.192 13.598 -0.062 1.00 93.75 93 SER A O 1
ATOM 765 N N . ARG A 1 94 ? 10.195 14.624 -0.270 1.00 92.88 94 ARG A N 1
ATOM 766 C CA . ARG A 1 94 ? 10.227 14.744 -1.740 1.00 92.88 94 ARG A CA 1
ATOM 767 C C . ARG A 1 94 ? 10.246 13.406 -2.480 1.00 92.88 94 ARG A C 1
ATOM 769 O O . ARG A 1 94 ? 10.008 13.380 -3.678 1.00 92.88 94 ARG A O 1
ATOM 776 N N . TRP A 1 95 ? 10.499 12.312 -1.764 1.00 95.12 95 TRP A N 1
ATOM 777 C CA . TRP A 1 95 ? 10.397 10.948 -2.283 1.00 95.12 95 TRP A CA 1
ATOM 778 C C . TRP A 1 95 ? 8.933 10.534 -2.521 1.00 95.12 95 TRP A C 1
ATOM 780 O O . TRP A 1 95 ? 8.667 9.701 -3.376 1.00 95.12 95 TRP A O 1
ATOM 790 N N . PHE A 1 96 ? 7.982 11.153 -1.808 1.00 96.31 96 PHE A N 1
ATOM 791 C CA . PHE A 1 96 ? 6.545 10.861 -1.911 1.00 96.31 96 PHE A CA 1
ATOM 792 C C . PHE A 1 96 ? 5.701 12.065 -2.335 1.00 96.31 96 PHE A C 1
ATOM 794 O O . PHE A 1 96 ? 4.643 11.881 -2.925 1.00 96.31 96 PHE A O 1
ATOM 801 N N . VAL A 1 97 ? 6.131 13.289 -2.015 1.00 95.50 97 VAL A N 1
ATOM 802 C CA . VAL A 1 97 ? 5.419 14.538 -2.319 1.00 95.50 97 VAL A CA 1
ATOM 803 C C . VAL A 1 97 ? 6.199 15.297 -3.389 1.00 95.50 97 VAL A C 1
ATOM 805 O O . VAL A 1 97 ? 7.217 15.924 -3.101 1.00 95.50 97 VAL A O 1
ATOM 808 N N . LEU A 1 98 ? 5.711 15.212 -4.624 1.00 93.50 98 LEU A N 1
ATOM 809 C CA . LEU A 1 98 ? 6.370 15.712 -5.830 1.00 93.50 98 LEU A CA 1
ATOM 810 C C . LEU A 1 98 ? 6.173 17.230 -6.005 1.00 93.50 98 LEU A C 1
ATOM 812 O O . LEU A 1 98 ? 7.123 17.939 -6.324 1.00 93.50 98 LEU A O 1
ATOM 816 N N . ASP A 1 99 ? 4.965 17.736 -5.722 1.00 93.38 99 ASP A N 1
ATOM 817 C CA . ASP A 1 99 ? 4.631 19.172 -5.674 1.00 93.38 99 ASP A CA 1
ATOM 818 C C . ASP A 1 99 ? 3.585 19.470 -4.579 1.00 93.38 99 ASP A C 1
ATOM 820 O O . ASP A 1 99 ? 2.810 18.599 -4.170 1.00 93.38 99 ASP A O 1
ATOM 824 N N . ILE A 1 100 ? 3.536 20.724 -4.119 1.00 93.31 100 ILE A N 1
ATOM 825 C CA . ILE A 1 100 ? 2.490 21.259 -3.241 1.00 93.31 100 ILE A CA 1
ATOM 826 C C . ILE A 1 100 ? 1.960 22.585 -3.811 1.00 93.31 100 ILE A C 1
ATOM 828 O O . ILE A 1 100 ? 2.249 23.661 -3.279 1.00 93.31 100 ILE A O 1
ATOM 832 N N . THR A 1 101 ? 1.149 22.547 -4.870 1.00 91.19 101 THR A N 1
ATOM 833 C CA . THR A 1 101 ? 0.626 23.761 -5.514 1.00 91.19 101 THR A CA 1
ATOM 834 C C . THR A 1 101 ? -0.198 24.626 -4.544 1.00 91.19 101 THR A C 1
ATOM 836 O O . THR A 1 101 ? -1.227 24.219 -3.987 1.00 91.19 101 THR A O 1
ATOM 839 N N . HIS A 1 102 ? 0.253 25.865 -4.341 1.00 88.88 102 HIS A N 1
ATOM 840 C CA . HIS A 1 102 ? -0.294 26.815 -3.370 1.00 88.88 102 HIS A CA 1
ATOM 841 C C . HIS A 1 102 ? -1.479 27.610 -3.948 1.00 88.88 102 HIS A C 1
ATOM 843 O O . HIS A 1 102 ? -1.297 28.648 -4.578 1.00 88.88 102 HIS A O 1
ATOM 849 N N . ARG A 1 103 ? -2.710 27.131 -3.725 1.00 85.62 103 ARG A N 1
ATOM 850 C CA . ARG A 1 103 ? -3.935 27.717 -4.306 1.00 85.62 103 ARG A CA 1
ATOM 851 C C . ARG A 1 103 ? -4.508 28.864 -3.459 1.00 85.62 103 ARG A C 1
ATOM 853 O O . ARG A 1 103 ? -4.422 28.857 -2.231 1.00 85.62 103 ARG A O 1
ATOM 860 N N . TYR A 1 104 ? -5.134 29.833 -4.125 1.00 86.00 104 TYR A N 1
ATOM 861 C CA . TYR A 1 104 ? -5.790 31.002 -3.529 1.00 86.00 104 TYR A CA 1
ATOM 862 C C . TYR A 1 104 ? -7.135 31.244 -4.223 1.00 86.00 104 TYR A C 1
ATOM 864 O O . TYR A 1 104 ? -7.224 31.083 -5.439 1.00 86.00 104 TYR A O 1
ATOM 872 N N . ARG A 1 105 ? -8.159 31.675 -3.476 1.00 83.94 105 ARG A N 1
ATOM 873 C CA . ARG A 1 105 ? -9.449 32.126 -4.024 1.00 83.94 105 ARG A CA 1
ATOM 874 C C . ARG A 1 105 ? -9.719 33.575 -3.633 1.00 83.94 105 ARG A C 1
ATOM 876 O O . ARG A 1 105 ? -9.502 33.959 -2.485 1.00 83.94 105 ARG A O 1
ATOM 883 N N . TYR A 1 106 ? -10.172 34.397 -4.576 1.00 85.56 106 TYR A N 1
ATOM 884 C CA . TYR A 1 106 ? -10.615 35.756 -4.263 1.00 85.56 106 TYR A CA 1
ATOM 885 C C . TYR A 1 106 ? -11.972 35.685 -3.556 1.00 85.56 106 TYR A C 1
ATOM 887 O O . TYR A 1 106 ? -12.882 35.018 -4.044 1.00 85.56 106 TYR A O 1
ATOM 895 N N . ARG A 1 107 ? -12.113 36.330 -2.392 1.00 82.31 107 ARG A N 1
ATOM 896 C CA . ARG A 1 107 ? -13.408 36.451 -1.711 1.00 82.31 107 ARG A CA 1
ATOM 897 C C . ARG A 1 107 ? -13.881 37.893 -1.841 1.00 82.31 107 ARG A C 1
ATOM 899 O O . ARG A 1 107 ? -13.421 38.751 -1.093 1.00 82.31 107 ARG A O 1
ATOM 906 N N . HIS A 1 108 ? -14.820 38.129 -2.757 1.00 79.56 108 HIS A N 1
ATOM 907 C CA . HIS A 1 108 ? -15.371 39.458 -3.054 1.00 79.56 108 HIS A CA 1
ATOM 908 C C . HIS A 1 108 ? -15.872 40.184 -1.791 1.00 79.56 108 HIS A C 1
ATOM 910 O O . HIS A 1 108 ? -15.510 41.333 -1.575 1.00 79.56 108 HIS A O 1
ATOM 916 N N . GLN A 1 109 ? -16.559 39.473 -0.886 1.00 84.06 109 GLN A N 1
ATOM 917 C CA . GLN A 1 109 ? -17.010 39.974 0.429 1.00 84.06 109 GLN A CA 1
ATOM 918 C C . GLN A 1 109 ? -15.896 40.530 1.345 1.00 84.06 109 GLN A C 1
ATOM 920 O O . GLN A 1 109 ? -16.198 41.186 2.332 1.00 84.06 109 GLN A O 1
ATOM 925 N N . LEU A 1 110 ? -14.619 40.226 1.078 1.00 80.75 110 LEU A N 1
ATOM 926 C CA . LEU A 1 110 ? -13.462 40.709 1.847 1.00 80.75 110 LEU A CA 1
ATOM 927 C C . LEU A 1 110 ? -12.455 41.491 0.983 1.00 80.75 110 LEU A C 1
ATOM 929 O O . LEU A 1 110 ? -11.345 41.750 1.447 1.00 80.75 110 LEU A O 1
ATOM 933 N N . GLY A 1 111 ? -12.782 41.779 -0.283 1.00 88.00 111 GLY A N 1
ATOM 934 C CA . GLY A 1 111 ? -11.918 42.498 -1.228 1.00 88.00 111 GLY A CA 1
ATOM 935 C C . GLY A 1 111 ? -10.560 41.847 -1.543 1.00 88.00 111 GLY A C 1
ATOM 936 O O . GLY A 1 111 ? -9.726 42.475 -2.194 1.00 88.00 111 GLY A O 1
ATOM 937 N N . LYS A 1 112 ? -10.289 40.609 -1.092 1.00 85.94 112 LYS A N 1
ATOM 938 C CA . LYS A 1 112 ? -8.924 40.046 -1.066 1.00 85.94 112 LYS A CA 1
ATOM 939 C C . LYS A 1 112 ? -8.810 38.580 -1.478 1.00 85.94 112 LYS A C 1
ATOM 941 O O . LYS A 1 112 ? -9.738 37.781 -1.333 1.00 85.94 112 LYS A O 1
ATOM 946 N N . LYS A 1 113 ? -7.613 38.215 -1.956 1.00 84.56 113 LYS A N 1
ATOM 947 C CA . LYS A 1 113 ? -7.197 36.821 -2.182 1.00 84.56 113 LYS A CA 1
ATOM 948 C C . LYS A 1 113 ? -6.995 36.138 -0.825 1.00 84.56 113 LYS A C 1
ATOM 950 O O . LYS A 1 113 ? -6.138 36.540 -0.046 1.00 84.56 113 LYS A O 1
ATOM 955 N N . VAL A 1 114 ? -7.779 35.101 -0.551 1.00 80.62 114 VAL A N 1
ATOM 956 C CA . VAL A 1 114 ? -7.674 34.254 0.644 1.00 80.62 114 VAL A CA 1
ATOM 957 C C . VAL A 1 114 ? -7.018 32.931 0.245 1.00 80.62 114 VAL A C 1
ATOM 959 O O . VAL A 1 114 ? -7.227 32.432 -0.863 1.00 80.62 114 VAL A O 1
ATOM 962 N N . ARG A 1 115 ? -6.198 32.356 1.130 1.00 78.62 115 ARG A N 1
ATOM 963 C CA . ARG A 1 115 ? -5.575 31.047 0.898 1.00 78.62 115 ARG A CA 1
ATOM 964 C C . ARG A 1 115 ? -6.652 29.963 0.777 1.00 78.62 115 ARG A C 1
ATOM 966 O O . ARG A 1 115 ? -7.556 29.905 1.607 1.00 78.62 115 ARG A O 1
ATOM 973 N N . ASP A 1 116 ? -6.544 29.119 -0.243 1.00 83.44 116 ASP A N 1
ATOM 974 C CA . ASP A 1 116 ? -7.471 28.014 -0.501 1.00 83.44 116 ASP A CA 1
ATOM 975 C C . ASP A 1 116 ? -6.832 26.653 -0.156 1.00 83.44 116 ASP A C 1
ATOM 977 O O . ASP A 1 116 ? -5.665 26.583 0.247 1.00 83.44 116 ASP A O 1
ATOM 981 N N . LYS A 1 117 ? -7.589 25.559 -0.314 1.00 86.12 117 LYS A N 1
ATOM 982 C CA . LYS A 1 117 ? -7.076 24.186 -0.186 1.00 86.12 117 LYS A CA 1
ATOM 983 C C . LYS A 1 117 ? -5.880 23.970 -1.122 1.00 86.12 117 LYS A C 1
ATOM 985 O O . LYS A 1 117 ? -5.984 24.212 -2.330 1.00 86.12 117 LYS A O 1
ATOM 990 N N . ASN A 1 118 ? -4.761 23.500 -0.571 1.00 86.50 118 ASN A N 1
ATOM 991 C CA . ASN A 1 118 ? -3.565 23.162 -1.344 1.00 86.50 118 ASN A CA 1
ATOM 992 C C . ASN A 1 118 ? -3.875 22.006 -2.305 1.00 86.50 118 ASN A C 1
ATOM 994 O O . ASN A 1 118 ? -4.641 21.108 -1.953 1.00 86.50 118 ASN A O 1
ATOM 998 N N . ARG A 1 119 ? -3.227 21.985 -3.474 1.00 89.81 119 ARG A N 1
ATOM 999 C CA . ARG A 1 119 ? -3.033 20.730 -4.210 1.00 89.81 119 ARG A CA 1
ATOM 1000 C C . ARG A 1 119 ? -1.753 20.073 -3.691 1.00 89.81 119 ARG A C 1
ATOM 1002 O O . ARG A 1 119 ? -0.793 20.771 -3.379 1.00 89.81 119 ARG A O 1
ATOM 1009 N N . TYR A 1 120 ? -1.756 18.751 -3.599 1.00 92.38 120 TYR A N 1
ATOM 1010 C CA . TYR A 1 120 ? -0.574 17.929 -3.354 1.00 92.38 120 TYR A CA 1
ATOM 1011 C C . TYR A 1 120 ? -0.451 16.953 -4.517 1.00 92.38 120 TYR A C 1
ATOM 1013 O O . TYR A 1 120 ? -1.438 16.297 -4.843 1.00 92.38 120 TYR A O 1
ATOM 1021 N N . HIS A 1 121 ? 0.722 16.874 -5.138 1.00 92.44 121 HIS A N 1
ATOM 1022 C CA . HIS A 1 121 ? 1.050 15.873 -6.151 1.00 92.44 121 HIS A CA 1
ATOM 1023 C C . HIS A 1 121 ? 1.948 14.817 -5.507 1.00 92.44 121 HIS A C 1
ATOM 1025 O O . HIS A 1 121 ? 2.908 15.172 -4.820 1.00 92.44 121 HIS A O 1
ATOM 1031 N N . LEU A 1 122 ? 1.632 13.539 -5.688 1.00 93.69 122 LEU A N 1
ATOM 1032 C CA . LEU A 1 122 ? 2.259 12.424 -4.983 1.00 93.69 122 LEU A CA 1
ATOM 1033 C C . LEU A 1 122 ? 2.816 11.383 -5.948 1.00 93.69 122 LEU A C 1
ATOM 1035 O O . LEU A 1 122 ? 2.281 11.189 -7.038 1.00 93.69 122 LEU A O 1
ATOM 1039 N N . LEU A 1 123 ? 3.830 10.657 -5.485 1.00 90.31 123 LEU A N 1
ATOM 1040 C CA . LEU A 1 123 ? 4.148 9.340 -6.018 1.00 90.31 123 LEU A CA 1
ATOM 1041 C C . LEU A 1 123 ? 3.187 8.320 -5.379 1.00 90.31 123 LEU A C 1
ATOM 1043 O O . LEU A 1 123 ? 3.073 8.240 -4.149 1.00 90.31 123 LEU A O 1
ATOM 1047 N N . LEU A 1 124 ? 2.436 7.597 -6.212 1.00 86.12 124 LEU A N 1
ATOM 1048 C CA . LEU A 1 124 ? 1.491 6.581 -5.738 1.00 86.12 124 LEU A CA 1
ATOM 1049 C C . LEU A 1 124 ? 2.216 5.270 -5.434 1.00 86.12 124 LEU A C 1
ATOM 1051 O O . LEU A 1 124 ? 2.001 4.703 -4.363 1.00 86.12 124 LEU A O 1
ATOM 1055 N N . ASP A 1 125 ? 3.124 4.877 -6.322 1.00 85.25 125 ASP A N 1
ATOM 1056 C CA . ASP A 1 125 ? 4.027 3.735 -6.181 1.00 85.25 125 ASP A CA 1
ATOM 1057 C C . ASP A 1 125 ? 5.020 3.942 -5.032 1.00 85.25 125 ASP A C 1
ATOM 1059 O O . ASP A 1 125 ? 5.176 5.050 -4.505 1.00 85.25 125 ASP A O 1
ATOM 1063 N N . GLU A 1 126 ? 5.696 2.876 -4.611 1.00 91.69 126 GLU A N 1
ATOM 1064 C CA . GLU A 1 126 ? 6.704 2.961 -3.556 1.00 91.69 126 GLU A CA 1
ATOM 1065 C C . GLU A 1 126 ? 8.073 3.274 -4.172 1.00 91.69 126 GLU A C 1
ATOM 1067 O O . GLU A 1 126 ? 8.616 2.445 -4.900 1.00 91.69 126 GLU A O 1
ATOM 1072 N N . PRO A 1 127 ? 8.684 4.436 -3.888 1.00 95.31 127 PRO A N 1
ATOM 1073 C CA . PRO A 1 127 ? 10.035 4.706 -4.358 1.00 95.31 127 PRO A CA 1
ATOM 1074 C C . PRO A 1 127 ? 11.020 3.719 -3.719 1.00 95.31 127 PRO A C 1
ATOM 1076 O O . PRO A 1 127 ? 10.826 3.293 -2.574 1.00 95.31 127 PRO A O 1
ATOM 1079 N N . LEU A 1 128 ? 12.109 3.402 -4.429 1.00 95.44 128 LEU A N 1
ATOM 1080 C CA . LEU A 1 128 ? 13.208 2.622 -3.855 1.00 95.44 128 LEU A CA 1
ATOM 1081 C C . LEU A 1 128 ? 13.696 3.286 -2.567 1.00 95.44 128 LEU A C 1
ATOM 1083 O O . LEU A 1 128 ? 13.891 4.498 -2.528 1.00 95.44 128 LEU A O 1
ATOM 1087 N N . SER A 1 129 ? 13.916 2.507 -1.512 1.00 93.94 129 SER A N 1
ATOM 1088 C CA . SER A 1 129 ? 14.466 3.055 -0.274 1.00 93.94 129 SER A CA 1
ATOM 1089 C C . SER A 1 129 ? 15.896 3.574 -0.490 1.00 93.94 129 SER A C 1
ATOM 1091 O O . SER A 1 129 ? 16.597 3.060 -1.364 1.00 93.94 129 SER A O 1
ATOM 1093 N N . PRO A 1 130 ? 16.397 4.539 0.305 1.00 92.69 130 PRO A N 1
ATOM 1094 C CA . PRO A 1 130 ? 17.735 5.094 0.101 1.00 92.69 130 PRO A CA 1
ATOM 1095 C C . PRO A 1 130 ? 18.846 4.035 0.101 1.00 92.69 130 PRO A C 1
ATOM 1097 O O . PRO A 1 130 ? 19.772 4.125 -0.701 1.00 92.69 130 PRO A O 1
ATOM 1100 N N . ARG A 1 131 ? 18.723 2.992 0.940 1.00 91.25 131 ARG A N 1
ATOM 1101 C CA . ARG A 1 131 ? 19.676 1.871 0.975 1.00 91.25 131 ARG A CA 1
ATOM 1102 C C . ARG A 1 131 ? 19.606 1.006 -0.287 1.00 91.25 131 ARG A C 1
ATOM 1104 O O . ARG A 1 131 ? 20.650 0.685 -0.845 1.00 91.25 131 ARG A O 1
ATOM 1111 N N . HIS A 1 132 ? 18.402 0.706 -0.778 1.00 94.88 132 HIS A N 1
ATOM 1112 C CA . HIS A 1 132 ? 18.208 -0.069 -2.005 1.00 94.88 132 HIS A CA 1
ATOM 1113 C C . HIS A 1 132 ? 18.582 0.721 -3.267 1.00 94.88 132 HIS A C 1
ATOM 1115 O O . HIS A 1 132 ? 19.180 0.149 -4.170 1.00 94.88 132 HIS A O 1
ATOM 1121 N N . GLN A 1 133 ? 18.321 2.033 -3.318 1.00 95.00 133 GLN A N 1
ATOM 1122 C CA . GLN A 1 133 ? 18.792 2.905 -4.399 1.00 95.00 133 GLN A CA 1
ATOM 1123 C C . GLN A 1 133 ? 20.328 2.936 -4.457 1.00 95.00 133 GLN A C 1
ATOM 1125 O O . GLN A 1 133 ? 20.897 2.814 -5.538 1.00 95.00 133 GLN A O 1
ATOM 1130 N N . MET A 1 134 ? 21.007 3.061 -3.309 1.00 93.38 134 MET A N 1
ATOM 1131 C CA . MET A 1 134 ? 22.475 3.019 -3.248 1.00 93.38 134 MET A CA 1
ATOM 1132 C C . MET A 1 134 ? 23.036 1.657 -3.667 1.00 93.38 134 MET A C 1
ATOM 1134 O O . MET A 1 134 ? 23.952 1.612 -4.483 1.00 93.38 134 MET A O 1
ATOM 1138 N N . GLY A 1 135 ? 22.485 0.559 -3.142 1.00 94.62 135 GLY A N 1
ATOM 1139 C CA . GLY A 1 135 ? 22.931 -0.792 -3.485 1.00 94.62 135 GLY A CA 1
ATOM 1140 C C . GLY A 1 135 ? 22.703 -1.138 -4.950 1.00 94.62 135 GLY A C 1
ATOM 1141 O O . GLY A 1 135 ? 23.591 -1.689 -5.591 1.00 94.62 135 GLY A O 1
ATOM 1142 N N . LEU A 1 136 ? 21.555 -0.749 -5.510 1.00 96.62 136 LEU A N 1
ATOM 1143 C CA . LEU A 1 136 ? 21.268 -0.930 -6.929 1.00 96.62 136 LEU A CA 1
ATOM 1144 C C . LEU A 1 136 ? 22.206 -0.087 -7.805 1.00 96.62 136 LEU A C 1
ATOM 1146 O O . LEU A 1 136 ? 22.707 -0.599 -8.797 1.00 96.62 136 LEU A O 1
ATOM 1150 N N . ALA A 1 137 ? 22.509 1.159 -7.425 1.00 95.25 137 ALA A N 1
ATOM 1151 C CA . ALA A 1 137 ? 23.474 1.994 -8.146 1.00 95.25 137 ALA A CA 1
ATOM 1152 C C . ALA A 1 137 ? 24.901 1.410 -8.121 1.00 95.25 137 ALA A C 1
ATOM 1154 O O . ALA A 1 137 ? 25.583 1.418 -9.142 1.00 95.25 137 ALA A O 1
ATOM 1155 N N . GLN A 1 138 ? 25.343 0.879 -6.976 1.00 94.25 138 GLN A N 1
ATOM 1156 C CA . GLN A 1 138 ? 26.644 0.210 -6.836 1.00 94.25 138 GLN A CA 1
ATOM 1157 C C . GLN A 1 138 ? 26.709 -1.089 -7.649 1.00 94.25 138 GLN A C 1
ATOM 1159 O O . GLN A 1 138 ? 27.704 -1.349 -8.316 1.00 94.25 138 GLN A O 1
ATOM 1164 N N . LEU A 1 139 ? 25.641 -1.888 -7.632 1.00 95.50 139 LEU A N 1
ATOM 1165 C CA . LEU A 1 139 ? 25.563 -3.143 -8.376 1.00 95.50 139 LEU A CA 1
ATOM 1166 C C . LEU A 1 139 ? 25.457 -2.906 -9.893 1.00 95.50 139 LEU A C 1
ATOM 1168 O O . LEU A 1 139 ? 26.087 -3.614 -10.670 1.00 95.50 139 LEU A O 1
ATOM 1172 N N . LEU A 1 140 ? 24.743 -1.863 -10.329 1.00 96.75 140 LEU A N 1
ATOM 1173 C CA . LEU A 1 140 ? 24.689 -1.456 -11.737 1.00 96.75 140 LEU A CA 1
ATOM 1174 C C . LEU A 1 140 ? 26.072 -1.099 -12.300 1.00 96.75 140 LEU A C 1
ATOM 1176 O O . LEU A 1 140 ? 26.345 -1.418 -13.454 1.00 96.75 140 LEU A O 1
ATOM 1180 N N . GLN A 1 141 ? 26.967 -0.514 -11.497 1.00 94.12 141 GLN A N 1
ATOM 1181 C CA . GLN A 1 141 ? 28.348 -0.225 -11.913 1.00 94.12 141 GLN A CA 1
ATOM 1182 C C . GLN A 1 141 ? 29.190 -1.486 -12.172 1.00 94.12 141 GLN A C 1
ATOM 1184 O O . GLN A 1 141 ? 30.207 -1.384 -12.853 1.00 94.12 141 GLN A O 1
ATOM 1189 N N . THR A 1 142 ? 28.798 -2.658 -11.654 1.00 94.69 142 THR A N 1
ATOM 1190 C CA . THR A 1 142 ? 29.531 -3.918 -11.871 1.00 94.69 142 THR A CA 1
ATOM 1191 C C . THR A 1 142 ? 28.894 -4.827 -12.922 1.00 94.69 142 THR A C 1
ATOM 1193 O O . THR A 1 142 ? 29.617 -5.604 -13.540 1.00 94.69 142 THR A O 1
ATOM 1196 N N . VAL A 1 143 ? 27.577 -4.732 -13.157 1.00 95.69 143 VAL A N 1
ATOM 1197 C CA . VAL A 1 143 ? 26.870 -5.562 -14.158 1.00 95.69 143 VAL A CA 1
ATOM 1198 C C . VAL A 1 143 ? 26.632 -4.874 -15.506 1.00 95.69 143 VAL A C 1
ATOM 1200 O O . VAL A 1 143 ? 26.272 -5.553 -16.463 1.00 95.69 143 VAL A O 1
ATOM 1203 N N . THR A 1 144 ? 26.802 -3.552 -15.614 1.00 95.62 144 THR A N 1
ATOM 1204 C CA . THR A 1 144 ? 26.598 -2.844 -16.891 1.00 95.62 144 THR A CA 1
ATOM 1205 C C . THR A 1 144 ? 27.831 -2.994 -17.789 1.00 95.62 144 THR A C 1
ATOM 1207 O O . THR A 1 144 ? 28.904 -2.520 -17.411 1.00 95.62 144 THR A O 1
ATOM 1210 N N . PRO A 1 145 ? 27.726 -3.624 -18.975 1.00 93.50 145 PRO A N 1
ATOM 1211 C CA . PRO A 1 145 ? 28.880 -3.857 -19.834 1.00 93.50 145 PRO A CA 1
ATOM 1212 C C . PRO A 1 145 ? 29.312 -2.581 -20.569 1.00 93.50 145 PRO A C 1
ATOM 1214 O O . PRO A 1 145 ? 28.488 -1.805 -21.056 1.00 93.50 145 PRO A O 1
ATOM 1217 N N . THR A 1 146 ? 30.623 -2.394 -20.726 1.00 91.62 146 THR A N 1
ATOM 1218 C CA . THR A 1 146 ? 31.186 -1.323 -21.559 1.00 91.62 146 THR A CA 1
ATOM 1219 C C . THR A 1 146 ? 30.873 -1.589 -23.034 1.00 91.62 146 THR A C 1
ATOM 1221 O O . THR A 1 146 ? 31.485 -2.457 -23.651 1.00 91.62 146 THR A O 1
ATOM 1224 N N . SER A 1 147 ? 29.937 -0.829 -23.607 1.00 89.81 147 SER A N 1
ATOM 1225 C CA . SER A 1 147 ? 29.520 -0.943 -25.011 1.00 89.81 147 SER A CA 1
ATOM 1226 C C . SER A 1 147 ? 29.343 0.427 -25.672 1.00 89.81 147 SER A C 1
ATOM 1228 O O . SER A 1 147 ? 29.111 1.440 -25.005 1.00 89.81 147 SER A O 1
ATOM 1230 N N . ASN A 1 148 ? 29.410 0.443 -27.005 1.00 89.88 148 ASN A N 1
ATOM 1231 C CA . ASN A 1 148 ? 28.967 1.576 -27.817 1.00 89.88 148 ASN A CA 1
ATOM 1232 C C . ASN A 1 148 ? 27.435 1.590 -27.971 1.00 89.88 148 ASN A C 1
ATOM 1234 O O . ASN A 1 148 ? 26.846 2.667 -27.999 1.00 89.88 148 ASN A O 1
ATOM 1238 N N . ASP A 1 149 ? 26.778 0.422 -27.987 1.00 93.31 149 ASP A N 1
ATOM 1239 C CA . ASP A 1 149 ? 25.319 0.336 -27.863 1.00 93.31 149 ASP A CA 1
ATOM 1240 C C . ASP A 1 149 ? 24.919 0.476 -26.390 1.00 93.31 149 ASP A C 1
ATOM 1242 O O . ASP A 1 149 ? 24.930 -0.482 -25.610 1.00 93.31 149 ASP A O 1
ATOM 1246 N N . ARG A 1 150 ? 24.598 1.713 -26.010 1.00 93.75 150 ARG A N 1
ATOM 1247 C CA . ARG A 1 150 ? 24.248 2.096 -24.639 1.00 93.75 150 ARG A CA 1
ATOM 1248 C C . ARG A 1 150 ? 22.911 1.506 -24.192 1.00 93.75 150 ARG A C 1
ATOM 1250 O O . ARG A 1 150 ? 22.793 1.109 -23.035 1.00 93.75 150 ARG A O 1
ATOM 1257 N N . LEU A 1 151 ? 21.937 1.395 -25.098 1.00 93.94 151 LEU A N 1
ATOM 1258 C CA . LEU A 1 151 ? 20.638 0.785 -24.804 1.00 93.94 151 LEU A CA 1
ATOM 1259 C C . LEU A 1 151 ? 20.761 -0.743 -24.706 1.00 93.94 151 LEU A C 1
ATOM 1261 O O . LEU A 1 151 ? 20.197 -1.342 -23.793 1.00 93.94 151 LEU A O 1
ATOM 1265 N N . GLY A 1 152 ? 21.567 -1.368 -25.570 1.00 94.56 152 GLY A N 1
ATOM 1266 C CA . GLY A 1 152 ? 21.927 -2.785 -25.458 1.00 94.56 152 GLY A CA 1
ATOM 1267 C C . GLY A 1 152 ? 22.624 -3.118 -24.133 1.00 94.56 152 GLY A C 1
ATOM 1268 O O . GLY A 1 152 ? 22.244 -4.077 -23.462 1.00 94.56 152 GLY A O 1
ATOM 1269 N N . ALA A 1 153 ? 23.579 -2.288 -23.696 1.00 95.31 153 ALA A N 1
ATOM 1270 C CA . ALA A 1 153 ? 24.219 -2.435 -22.385 1.00 95.31 153 ALA A CA 1
ATOM 1271 C C . ALA A 1 153 ? 23.234 -2.266 -21.217 1.00 95.31 153 ALA A C 1
ATOM 1273 O O . ALA A 1 153 ? 23.268 -3.043 -20.263 1.00 95.31 153 ALA A O 1
ATOM 1274 N N . ALA A 1 154 ? 22.332 -1.284 -21.302 1.00 96.31 154 ALA A N 1
ATOM 1275 C CA . ALA A 1 154 ? 21.292 -1.053 -20.304 1.00 96.31 154 ALA A CA 1
ATOM 1276 C C . ALA A 1 154 ? 20.319 -2.239 -20.182 1.00 96.31 154 ALA A C 1
ATOM 1278 O O . ALA A 1 154 ? 19.958 -2.629 -19.072 1.00 96.31 154 ALA A O 1
ATOM 1279 N N . LEU A 1 155 ? 19.932 -2.846 -21.308 1.00 96.69 155 LEU A N 1
ATOM 1280 C CA . LEU A 1 155 ? 19.110 -4.057 -21.343 1.00 96.69 155 LEU A CA 1
ATOM 1281 C C . LEU A 1 155 ? 19.833 -5.240 -20.696 1.00 96.69 155 LEU A C 1
ATOM 1283 O O . LEU A 1 155 ? 19.299 -5.818 -19.753 1.00 96.69 155 LEU A O 1
ATOM 1287 N N . ALA A 1 156 ? 21.065 -5.539 -21.119 1.00 96.75 156 ALA A N 1
ATOM 1288 C CA . ALA A 1 156 ? 21.857 -6.638 -20.563 1.00 96.75 156 ALA A CA 1
ATOM 1289 C C . ALA A 1 156 ? 22.082 -6.494 -19.042 1.00 96.75 156 ALA A C 1
ATOM 1291 O O . ALA A 1 156 ? 22.000 -7.477 -18.301 1.00 96.75 156 ALA A O 1
ATOM 1292 N N . ALA A 1 157 ? 22.298 -5.265 -18.556 1.00 97.31 157 ALA A N 1
ATOM 1293 C CA . ALA A 1 157 ? 22.409 -4.967 -17.130 1.00 97.31 157 ALA A CA 1
ATOM 1294 C C . ALA A 1 157 ? 21.120 -5.311 -16.363 1.00 97.31 157 ALA A C 1
ATOM 1296 O O . ALA A 1 157 ? 21.170 -5.960 -15.317 1.00 97.31 157 ALA A O 1
ATOM 1297 N N . VAL A 1 158 ? 19.953 -4.908 -16.878 1.00 97.50 158 VAL A N 1
ATOM 1298 C CA . VAL A 1 158 ? 18.662 -5.157 -16.217 1.00 97.50 158 VAL A CA 1
ATOM 1299 C C . VAL A 1 158 ? 18.251 -6.623 -16.318 1.00 97.50 158 VAL A C 1
ATOM 1301 O O . VAL A 1 158 ? 17.796 -7.175 -15.322 1.00 97.50 158 VAL A O 1
ATOM 1304 N N . GLU A 1 159 ? 18.472 -7.289 -17.452 1.00 97.44 159 GLU A N 1
ATOM 1305 C CA . GLU A 1 159 ? 18.240 -8.734 -17.606 1.00 97.44 159 GLU A CA 1
ATOM 1306 C C . GLU A 1 159 ? 19.103 -9.547 -16.629 1.00 97.44 159 GLU A C 1
ATOM 1308 O O . GLU A 1 159 ? 18.606 -10.479 -15.993 1.00 97.44 159 GLU A O 1
ATOM 1313 N N . THR A 1 160 ? 20.360 -9.142 -16.418 1.00 97.38 160 THR A N 1
ATOM 1314 C CA . THR A 1 160 ? 21.246 -9.740 -15.403 1.00 97.38 160 THR A CA 1
ATOM 1315 C C . THR A 1 160 ? 20.700 -9.554 -13.983 1.00 97.38 160 THR A C 1
ATOM 1317 O O . THR A 1 160 ? 20.787 -10.469 -13.166 1.00 97.38 160 THR A O 1
ATOM 1320 N N . LEU A 1 161 ? 20.115 -8.392 -13.670 1.00 97.56 161 LEU A N 1
ATOM 1321 C CA . LEU A 1 161 ? 19.571 -8.082 -12.340 1.00 97.56 161 LEU A CA 1
ATOM 1322 C C . LEU A 1 161 ? 18.215 -8.739 -12.066 1.00 97.56 161 LEU A C 1
ATOM 1324 O O . LEU A 1 161 ? 17.995 -9.221 -10.959 1.00 97.56 161 LEU A O 1
ATOM 1328 N N . VAL A 1 162 ? 17.323 -8.783 -13.059 1.00 96.69 162 VAL A N 1
ATOM 1329 C CA . VAL A 1 162 ? 16.011 -9.450 -12.979 1.00 96.69 162 VAL A CA 1
ATOM 1330 C C . VAL A 1 162 ? 16.174 -10.939 -12.669 1.00 96.69 162 VAL A C 1
ATOM 1332 O O . VAL A 1 162 ? 15.422 -11.482 -11.865 1.00 96.69 162 VAL A O 1
ATOM 1335 N N . ASN A 1 163 ? 17.195 -11.578 -13.246 1.00 95.56 163 ASN A N 1
ATOM 1336 C CA . ASN A 1 163 ? 17.516 -12.986 -13.016 1.00 95.56 163 ASN A CA 1
ATOM 1337 C C . ASN A 1 163 ? 18.486 -13.218 -11.836 1.00 95.56 163 ASN A C 1
ATOM 1339 O O . ASN A 1 163 ? 18.934 -14.345 -11.623 1.00 95.56 163 ASN A O 1
ATOM 1343 N N . MET A 1 164 ? 18.841 -12.185 -11.057 1.00 94.81 164 MET A N 1
ATOM 1344 C CA . MET A 1 164 ? 19.836 -12.320 -9.989 1.00 94.81 164 MET A CA 1
ATOM 1345 C C . MET A 1 164 ? 19.229 -12.923 -8.704 1.00 94.81 164 MET A C 1
ATOM 1347 O O . MET A 1 164 ? 18.412 -12.270 -8.045 1.00 94.81 164 MET A O 1
ATOM 1351 N N . PRO A 1 165 ? 19.670 -14.117 -8.254 1.00 93.44 165 PRO A N 1
ATOM 1352 C CA . PRO A 1 165 ? 19.178 -14.702 -7.010 1.00 93.44 165 PRO A CA 1
ATOM 1353 C C . PRO A 1 165 ? 19.591 -13.840 -5.809 1.00 93.44 165 PRO A C 1
ATOM 1355 O O . PRO A 1 165 ? 20.715 -13.336 -5.749 1.00 93.44 165 PRO A O 1
ATOM 1358 N N . HIS A 1 166 ? 18.687 -13.683 -4.837 1.00 91.31 166 HIS A N 1
ATOM 1359 C CA . HIS A 1 166 ? 18.887 -12.855 -3.636 1.00 91.31 166 HIS A CA 1
ATOM 1360 C C . HIS A 1 166 ? 19.215 -11.374 -3.921 1.00 91.31 166 HIS A C 1
ATOM 1362 O O . HIS A 1 166 ? 19.931 -10.731 -3.150 1.00 91.31 166 HIS A O 1
ATOM 1368 N N . LEU A 1 167 ? 18.692 -10.805 -5.018 1.00 92.94 167 LEU A N 1
ATOM 1369 C CA . LEU A 1 167 ? 18.907 -9.401 -5.399 1.00 92.94 167 LEU A CA 1
ATOM 1370 C C . LEU A 1 167 ? 18.685 -8.418 -4.235 1.00 92.94 167 LEU A C 1
ATOM 1372 O O . LEU A 1 167 ? 19.547 -7.579 -3.984 1.00 92.94 167 LEU A O 1
ATOM 1376 N N . THR A 1 168 ? 17.566 -8.533 -3.507 1.00 89.88 168 THR A N 1
ATOM 1377 C CA . THR A 1 168 ? 17.211 -7.654 -2.372 1.00 89.88 168 THR A CA 1
ATOM 1378 C C . THR A 1 168 ? 18.267 -7.639 -1.272 1.00 89.88 168 THR A C 1
ATOM 1380 O O . THR A 1 168 ? 18.518 -6.600 -0.661 1.00 89.88 168 THR A O 1
ATOM 1383 N N . ASP A 1 169 ? 18.919 -8.777 -1.051 1.00 90.06 169 ASP A N 1
ATOM 1384 C CA . ASP A 1 169 ? 19.927 -8.958 -0.011 1.00 90.06 169 ASP A CA 1
ATOM 1385 C C . ASP A 1 169 ? 21.274 -8.391 -0.489 1.00 90.06 169 ASP A C 1
ATOM 1387 O O . ASP A 1 169 ? 21.996 -7.751 0.272 1.00 90.06 169 ASP A O 1
ATOM 1391 N N . LYS A 1 170 ? 21.571 -8.518 -1.790 1.00 90.94 170 LYS A N 1
ATOM 1392 C CA . LYS A 1 170 ? 22.759 -7.933 -2.437 1.00 90.94 170 LYS A CA 1
ATOM 1393 C C . LYS A 1 170 ? 22.715 -6.401 -2.498 1.00 90.94 170 LYS A C 1
ATOM 1395 O O . LYS A 1 170 ? 23.749 -5.766 -2.322 1.00 90.94 170 LYS A O 1
ATOM 1400 N N . ILE A 1 171 ? 21.537 -5.798 -2.694 1.00 92.75 171 ILE A N 1
ATOM 1401 C CA . ILE A 1 171 ? 21.361 -4.330 -2.677 1.00 92.75 171 ILE A CA 1
ATOM 1402 C C . ILE A 1 171 ? 21.064 -3.760 -1.273 1.00 92.75 171 ILE A C 1
ATOM 1404 O O . ILE A 1 171 ? 20.827 -2.560 -1.127 1.00 92.75 171 ILE A O 1
ATOM 1408 N N . SER A 1 172 ? 21.078 -4.589 -0.223 1.00 87.19 172 SER A N 1
ATOM 1409 C CA . SER A 1 172 ? 20.782 -4.189 1.162 1.00 87.19 172 SER A CA 1
ATOM 1410 C C . SER A 1 172 ? 21.973 -3.515 1.864 1.00 87.19 172 SER A C 1
ATOM 1412 O O . SER A 1 172 ? 22.520 -4.028 2.836 1.00 87.19 172 SER A O 1
ATOM 1414 N N . VAL A 1 173 ? 22.370 -2.325 1.407 1.00 79.31 173 VAL A N 1
ATOM 1415 C CA . VAL A 1 173 ? 23.555 -1.619 1.932 1.00 79.31 173 VAL A CA 1
ATOM 1416 C C . VAL A 1 173 ? 23.337 -1.089 3.360 1.00 79.31 173 VAL A C 1
ATOM 1418 O O . VAL A 1 173 ? 22.431 -0.300 3.618 1.00 79.31 173 VAL A O 1
ATOM 1421 N N . THR A 1 174 ? 24.219 -1.462 4.294 1.00 63.72 174 THR A N 1
ATOM 1422 C CA . THR A 1 174 ? 24.170 -1.079 5.727 1.00 63.72 174 THR A CA 1
ATOM 1423 C C . THR A 1 174 ? 24.669 0.350 6.022 1.00 63.72 174 THR A C 1
ATOM 1425 O O . THR A 1 174 ? 24.737 0.765 7.180 1.00 63.72 174 THR A O 1
ATOM 1428 N N . GLN A 1 175 ? 25.074 1.111 5.002 1.00 60.88 175 GLN A N 1
ATOM 1429 C CA . GLN A 1 175 ? 25.649 2.451 5.169 1.00 60.88 175 GLN A CA 1
ATOM 1430 C C . GLN A 1 175 ? 24.615 3.477 5.660 1.00 60.88 175 GLN A C 1
ATOM 1432 O O . GLN A 1 175 ? 23.412 3.368 5.421 1.00 60.88 175 GLN A O 1
ATOM 1437 N N . SER A 1 176 ? 25.092 4.512 6.354 1.00 55.69 176 SER A N 1
ATOM 1438 C CA . SER A 1 176 ? 24.238 5.580 6.874 1.00 55.69 176 SER A CA 1
ATOM 1439 C C . SER A 1 176 ? 23.575 6.375 5.744 1.00 55.69 176 SER A C 1
ATOM 1441 O O . SER A 1 176 ? 24.271 6.956 4.913 1.00 55.69 176 SER A O 1
ATOM 1443 N N . ASN A 1 177 ? 22.240 6.444 5.774 1.00 60.25 177 ASN A N 1
ATOM 1444 C CA . ASN A 1 177 ? 21.394 7.132 4.794 1.00 60.25 177 ASN A CA 1
ATOM 1445 C C . ASN A 1 177 ? 21.933 8.546 4.450 1.00 60.25 177 ASN A C 1
ATOM 1447 O O . ASN A 1 177 ? 21.983 9.396 5.351 1.00 60.25 177 ASN A O 1
ATOM 1451 N N . PRO A 1 178 ? 22.357 8.816 3.196 1.00 62.69 178 PRO A N 1
ATOM 1452 C CA . PRO A 1 178 ? 23.052 10.049 2.859 1.00 62.69 178 PRO A CA 1
ATOM 1453 C C . PRO A 1 178 ? 22.169 11.277 3.055 1.00 62.69 178 PRO A C 1
ATOM 1455 O O . PRO A 1 178 ? 21.057 11.383 2.527 1.00 62.69 178 PRO A O 1
ATOM 1458 N N . LYS A 1 179 ? 22.700 12.267 3.777 1.00 62.09 179 LYS A N 1
ATOM 1459 C CA . LYS A 1 179 ? 22.073 13.587 3.859 1.00 62.09 179 LYS A CA 1
ATOM 1460 C C . LYS A 1 179 ? 22.035 14.175 2.445 1.00 62.09 179 LYS A C 1
ATOM 1462 O O . LYS A 1 179 ? 23.085 14.462 1.883 1.00 62.09 179 LYS A O 1
ATOM 1467 N N . ASN A 1 180 ? 20.824 14.380 1.926 1.00 70.94 180 ASN A N 1
ATOM 1468 C CA . ASN A 1 180 ? 20.518 14.908 0.589 1.00 70.94 180 ASN A CA 1
ATOM 1469 C C . ASN A 1 180 ? 20.605 13.908 -0.588 1.00 70.94 180 ASN A C 1
ATOM 1471 O O . ASN A 1 180 ? 20.810 14.346 -1.716 1.00 70.94 180 ASN A O 1
ATOM 1475 N N . LEU A 1 181 ? 20.389 12.600 -0.380 1.00 85.06 181 LEU A N 1
ATOM 1476 C CA . LEU A 1 181 ? 20.124 11.700 -1.516 1.00 85.06 181 LEU A CA 1
ATOM 1477 C C . LEU A 1 181 ? 18.827 12.113 -2.246 1.00 85.06 181 LEU A C 1
ATOM 1479 O O . LEU A 1 181 ? 17.766 12.240 -1.625 1.00 85.06 181 LEU A O 1
ATOM 1483 N N . THR A 1 182 ? 18.922 12.309 -3.562 1.00 88.94 182 THR A N 1
ATOM 1484 C CA . THR A 1 182 ? 17.791 12.595 -4.461 1.00 88.94 182 THR A CA 1
ATOM 1485 C C . THR A 1 182 ? 17.094 11.288 -4.864 1.00 88.94 182 THR A C 1
ATOM 1487 O O . THR A 1 182 ? 17.803 10.338 -5.202 1.00 88.94 182 THR A O 1
ATOM 1490 N N . PRO A 1 183 ? 15.747 11.211 -4.867 1.00 91.75 183 PRO A N 1
ATOM 1491 C CA . PRO A 1 183 ? 15.027 10.046 -5.385 1.00 91.75 183 PRO A CA 1
ATOM 1492 C C . PRO A 1 183 ? 15.328 9.812 -6.869 1.00 91.75 183 PRO A C 1
ATOM 1494 O O . PRO A 1 183 ? 15.213 10.740 -7.670 1.00 91.75 183 PRO A O 1
ATOM 1497 N N . LEU A 1 184 ? 15.656 8.573 -7.236 1.00 93.81 184 LEU A N 1
ATOM 1498 C CA . LEU A 1 184 ? 15.798 8.122 -8.623 1.00 93.81 184 LEU A CA 1
ATOM 1499 C C . LEU A 1 184 ? 14.959 6.858 -8.855 1.00 93.81 184 LEU A C 1
ATOM 1501 O O . LEU A 1 184 ? 14.873 5.983 -7.993 1.00 93.81 184 LEU A O 1
ATOM 1505 N N . SER A 1 185 ? 14.335 6.761 -10.029 1.00 95.06 185 SER A N 1
ATOM 1506 C CA . SER A 1 185 ? 13.621 5.558 -10.471 1.00 95.06 185 SER A CA 1
ATOM 1507 C C . SER A 1 185 ? 14.599 4.496 -10.991 1.00 95.06 185 SER A C 1
ATOM 1509 O O . SER A 1 185 ? 15.744 4.810 -11.319 1.00 95.06 185 SER A O 1
ATOM 1511 N N . VAL A 1 186 ? 14.151 3.239 -11.120 1.00 96.94 186 VAL A N 1
ATOM 1512 C CA . VAL A 1 186 ? 14.970 2.177 -11.740 1.00 96.94 186 VAL A CA 1
ATOM 1513 C C . VAL A 1 186 ? 15.422 2.564 -13.160 1.00 96.94 186 VAL A C 1
ATOM 1515 O O . VAL A 1 186 ? 16.632 2.544 -13.383 1.00 96.94 186 VAL A O 1
ATOM 1518 N N . PRO A 1 187 ? 14.545 3.036 -14.079 1.00 96.31 187 PRO A N 1
ATOM 1519 C CA . PRO A 1 187 ? 14.984 3.538 -15.382 1.00 96.31 187 PRO A CA 1
ATOM 1520 C C . PRO A 1 187 ? 16.068 4.620 -15.303 1.00 96.31 187 PRO A C 1
ATOM 1522 O O . PRO A 1 187 ? 16.992 4.604 -16.112 1.00 96.31 187 PRO A O 1
ATOM 1525 N N . ALA A 1 188 ? 15.982 5.556 -14.349 1.00 96.31 188 ALA A N 1
ATOM 1526 C CA . ALA A 1 188 ? 16.956 6.641 -14.208 1.00 96.31 188 ALA A CA 1
ATOM 1527 C C . ALA A 1 188 ? 18.323 6.144 -13.704 1.00 96.31 188 ALA A C 1
ATOM 1529 O O . ALA A 1 188 ? 19.359 6.598 -14.184 1.00 96.31 188 ALA A O 1
ATOM 1530 N N . LEU A 1 189 ? 18.337 5.179 -12.777 1.00 97.25 189 LEU A N 1
ATOM 1531 C CA . LEU A 1 189 ? 19.568 4.557 -12.278 1.00 97.25 189 LEU A CA 1
ATOM 1532 C C . LEU A 1 189 ? 20.297 3.776 -13.377 1.00 97.25 189 LEU A C 1
ATOM 1534 O O . LEU A 1 189 ? 21.517 3.878 -13.493 1.00 97.25 189 LEU A O 1
ATOM 1538 N N . VAL A 1 190 ? 19.561 3.030 -14.207 1.00 97.44 190 VAL A N 1
ATOM 1539 C CA . VAL A 1 190 ? 20.154 2.263 -15.313 1.00 97.44 190 VAL A CA 1
ATOM 1540 C C . VAL A 1 190 ? 20.645 3.195 -16.426 1.00 97.44 190 VAL A C 1
ATOM 1542 O O . VAL A 1 190 ? 21.756 3.015 -16.916 1.00 97.44 190 VAL A O 1
ATOM 1545 N N . GLN A 1 191 ? 19.881 4.240 -16.772 1.00 95.75 191 GLN A N 1
ATOM 1546 C CA . GLN A 1 191 ? 20.327 5.297 -17.693 1.00 95.75 191 GLN A CA 1
ATOM 1547 C C . GLN A 1 191 ? 21.621 5.969 -17.223 1.00 95.75 191 GLN A C 1
ATOM 1549 O O . GLN A 1 191 ? 22.545 6.144 -18.017 1.00 95.75 191 GLN A O 1
ATOM 1554 N N . GLN A 1 192 ? 21.728 6.278 -15.925 1.00 95.56 192 GLN A N 1
ATOM 1555 C CA . GLN A 1 192 ? 22.938 6.848 -15.334 1.00 95.56 192 GLN A CA 1
ATOM 1556 C C . GLN A 1 192 ? 24.132 5.877 -15.372 1.00 95.56 192 GLN A C 1
ATOM 1558 O O . GLN A 1 192 ? 25.257 6.322 -15.586 1.00 95.56 192 GLN A O 1
ATOM 1563 N N . ALA A 1 193 ? 23.910 4.574 -15.172 1.00 95.56 193 ALA A N 1
ATOM 1564 C CA . ALA A 1 193 ? 24.971 3.565 -15.191 1.00 95.56 193 ALA A CA 1
ATOM 1565 C C . ALA A 1 193 ? 25.469 3.237 -16.610 1.00 95.56 193 ALA A C 1
ATOM 1567 O O . ALA A 1 193 ? 26.674 3.148 -16.833 1.00 95.56 193 ALA A O 1
ATOM 1568 N N . ALA A 1 194 ? 24.558 3.099 -17.578 1.00 95.12 194 ALA A N 1
ATOM 1569 C CA . ALA A 1 194 ? 24.906 2.842 -18.975 1.00 95.12 194 ALA A CA 1
ATOM 1570 C C . ALA A 1 194 ? 25.396 4.104 -19.708 1.00 95.12 194 ALA A C 1
ATOM 1572 O O . ALA A 1 194 ? 26.213 4.002 -20.624 1.00 95.12 194 ALA A O 1
ATOM 1573 N N . GLY A 1 195 ? 24.950 5.294 -19.293 1.00 94.25 195 GLY A N 1
ATOM 1574 C CA . GLY A 1 195 ? 25.346 6.581 -19.867 1.00 94.25 195 GLY A CA 1
ATOM 1575 C C . GLY A 1 195 ? 24.542 6.968 -21.110 1.00 94.25 195 GLY A C 1
ATOM 1576 O O . GLY A 1 195 ? 25.131 7.233 -22.156 1.00 94.25 195 GLY A O 1
ATOM 1577 N N . PHE A 1 196 ? 23.209 6.987 -21.010 1.00 92.69 196 PHE A N 1
ATOM 1578 C CA . PHE A 1 196 ? 22.304 7.453 -22.073 1.00 92.69 196 PHE A CA 1
ATOM 1579 C C . PHE A 1 196 ? 21.048 8.133 -21.505 1.00 92.69 196 PHE A C 1
ATOM 1581 O O . PHE A 1 196 ? 20.814 8.100 -20.298 1.00 92.69 196 PHE A O 1
ATOM 1588 N N . ASN A 1 197 ? 20.238 8.730 -22.383 1.00 90.69 197 ASN A N 1
ATOM 1589 C CA . ASN A 1 197 ? 18.893 9.221 -22.081 1.00 90.69 197 ASN A CA 1
ATOM 1590 C C . ASN A 1 197 ? 17.883 8.456 -22.952 1.00 90.69 197 ASN A C 1
ATOM 1592 O O . ASN A 1 197 ? 18.056 8.380 -24.165 1.00 90.69 197 ASN A O 1
ATOM 1596 N N . LEU A 1 198 ? 16.826 7.904 -22.359 1.00 86.88 198 LEU A N 1
ATOM 1597 C CA . LEU A 1 198 ? 15.779 7.169 -23.073 1.00 86.88 198 LEU A CA 1
ATOM 1598 C C . LEU A 1 198 ? 15.026 8.052 -24.086 1.00 86.88 198 LEU A C 1
ATOM 1600 O O . LEU A 1 198 ? 14.576 7.549 -25.113 1.00 86.88 198 LEU A O 1
ATOM 1604 N N . GLU A 1 199 ? 14.952 9.367 -23.854 1.00 86.88 199 GLU A N 1
ATOM 1605 C CA . GLU A 1 199 ? 14.306 10.327 -24.762 1.00 86.88 199 GLU A CA 1
ATOM 1606 C C . GLU A 1 199 ? 14.947 10.351 -26.163 1.00 86.88 199 GLU A C 1
ATOM 1608 O O . GLU A 1 199 ? 14.255 10.596 -27.150 1.00 86.88 199 GLU A O 1
ATOM 1613 N N . THR A 1 200 ? 16.245 10.037 -26.294 1.00 87.19 200 THR A N 1
ATOM 1614 C CA . THR A 1 200 ? 16.914 9.950 -27.609 1.00 87.19 200 THR A CA 1
ATOM 1615 C C . THR A 1 200 ? 16.695 8.608 -28.316 1.00 87.19 200 THR A C 1
ATOM 1617 O O . THR A 1 200 ? 17.159 8.434 -29.439 1.00 87.19 200 THR A O 1
ATOM 1620 N N . HIS A 1 201 ? 15.983 7.668 -27.685 1.00 83.12 201 HIS A N 1
ATOM 1621 C CA . HIS A 1 201 ? 15.708 6.316 -28.185 1.00 83.12 201 HIS A CA 1
ATOM 1622 C C . HIS A 1 201 ? 14.203 6.008 -28.305 1.00 83.12 201 HIS A C 1
ATOM 1624 O O . HIS A 1 201 ? 13.830 4.852 -28.460 1.00 83.12 201 HIS A O 1
ATOM 1630 N N . LEU A 1 202 ? 13.319 7.015 -28.283 1.00 79.38 202 LEU A N 1
ATOM 1631 C CA . LEU A 1 202 ? 11.856 6.818 -28.335 1.00 79.38 202 LEU A CA 1
ATOM 1632 C C . LEU A 1 202 ? 11.335 6.103 -29.601 1.00 79.38 202 LEU A C 1
ATOM 1634 O O . LEU A 1 202 ? 10.221 5.593 -29.585 1.00 79.38 202 LEU A O 1
ATOM 1638 N N . HIS A 1 203 ? 12.130 6.059 -30.675 1.00 85.19 203 HIS A N 1
ATOM 1639 C CA . HIS A 1 203 ? 11.818 5.349 -31.925 1.00 85.19 203 HIS A CA 1
ATOM 1640 C C . HIS A 1 203 ? 12.494 3.964 -32.024 1.00 85.19 203 HIS A C 1
ATOM 1642 O O . HIS A 1 203 ? 12.352 3.284 -33.034 1.00 85.19 203 HIS A O 1
ATOM 1648 N N . ASP A 1 204 ? 13.263 3.554 -31.011 1.00 86.31 204 ASP A N 1
ATOM 1649 C CA . ASP A 1 204 ? 13.901 2.239 -30.933 1.00 86.31 204 ASP A CA 1
ATOM 1650 C C . ASP A 1 204 ? 12.934 1.272 -30.232 1.00 86.31 204 ASP A C 1
ATOM 1652 O O . ASP A 1 204 ? 12.603 1.462 -29.061 1.00 86.31 204 ASP A O 1
ATOM 1656 N N . GLU A 1 205 ? 12.481 0.220 -30.917 1.00 88.19 205 GLU A N 1
ATOM 1657 C CA . GLU A 1 205 ? 11.533 -0.775 -30.376 1.00 88.19 205 GLU A CA 1
ATOM 1658 C C . GLU A 1 205 ? 12.011 -1.388 -29.044 1.00 88.19 205 GLU A C 1
ATOM 1660 O O . GLU A 1 205 ? 11.221 -1.783 -28.177 1.00 88.19 205 GLU A O 1
ATOM 1665 N N . ARG A 1 206 ? 13.332 -1.411 -28.830 1.00 92.00 206 ARG A N 1
ATOM 1666 C CA . ARG A 1 206 ? 13.968 -1.924 -27.616 1.00 92.00 206 ARG A CA 1
ATOM 1667 C C . ARG A 1 206 ? 13.732 -1.018 -26.398 1.00 92.00 206 ARG A C 1
ATOM 1669 O O . ARG A 1 206 ? 13.861 -1.498 -25.271 1.00 92.00 206 ARG A O 1
ATOM 1676 N N . ALA A 1 207 ? 13.319 0.239 -26.580 1.00 90.44 207 ALA A N 1
ATOM 1677 C CA . ALA A 1 207 ? 12.935 1.146 -25.494 1.00 90.44 207 ALA A CA 1
ATOM 1678 C C . ALA A 1 207 ? 11.718 0.625 -24.703 1.00 90.44 207 ALA A C 1
ATOM 1680 O O . ALA A 1 207 ? 11.723 0.656 -23.471 1.00 90.44 207 ALA A O 1
ATOM 1681 N N . ALA A 1 208 ? 10.721 0.045 -25.381 1.00 90.06 208 ALA A N 1
ATOM 1682 C CA . ALA A 1 208 ? 9.569 -0.582 -24.725 1.00 90.06 208 ALA A CA 1
ATOM 1683 C C . ALA A 1 208 ? 9.957 -1.866 -23.963 1.00 90.06 208 ALA A C 1
ATOM 1685 O O . ALA A 1 208 ? 9.391 -2.181 -22.914 1.00 90.06 208 ALA A O 1
ATOM 1686 N N . LYS A 1 209 ? 10.961 -2.611 -24.451 1.00 93.75 209 LYS A N 1
ATOM 1687 C CA . LYS A 1 209 ? 11.554 -3.737 -23.708 1.00 93.75 209 LYS A CA 1
ATOM 1688 C C . LYS A 1 209 ? 12.295 -3.246 -22.456 1.00 93.75 209 LYS A C 1
ATOM 1690 O O . LYS A 1 209 ? 12.131 -3.841 -21.393 1.00 93.75 209 LYS A O 1
ATOM 1695 N N . PHE A 1 210 ? 13.057 -2.157 -22.571 1.00 95.19 210 PHE A N 1
ATOM 1696 C CA . PHE A 1 210 ? 13.806 -1.551 -21.468 1.00 95.19 210 PHE A CA 1
ATOM 1697 C C . PHE A 1 210 ? 12.892 -1.079 -20.331 1.00 95.19 210 PHE A C 1
ATOM 1699 O O . PHE A 1 210 ? 13.161 -1.407 -19.175 1.00 95.19 210 PHE A O 1
ATOM 1706 N N . ASP A 1 211 ? 11.795 -0.381 -20.640 1.00 92.62 211 ASP A N 1
ATOM 1707 C CA . ASP A 1 211 ? 10.848 0.084 -19.620 1.00 92.62 211 ASP A CA 1
ATOM 1708 C C . ASP A 1 211 ? 10.184 -1.086 -18.874 1.00 92.62 211 ASP A C 1
ATOM 1710 O O . ASP A 1 211 ? 10.262 -1.156 -17.645 1.00 92.62 211 ASP A O 1
ATOM 1714 N N . ARG A 1 212 ? 9.651 -2.082 -19.603 1.00 94.81 212 ARG A N 1
ATOM 1715 C CA . ARG A 1 212 ? 9.045 -3.288 -19.001 1.00 94.81 212 ARG A CA 1
ATOM 1716 C C . ARG A 1 212 ? 10.012 -4.036 -18.081 1.00 94.81 212 ARG A C 1
ATOM 1718 O O . ARG A 1 212 ? 9.630 -4.419 -16.976 1.00 94.81 212 ARG A O 1
ATOM 1725 N N . LEU A 1 213 ? 11.269 -4.204 -18.494 1.00 96.50 213 LEU A N 1
ATOM 1726 C CA . LEU A 1 213 ? 12.306 -4.831 -17.669 1.00 96.50 213 LEU A CA 1
ATOM 1727 C C . LEU A 1 213 ? 12.668 -3.982 -16.439 1.00 96.50 213 LEU A C 1
ATOM 1729 O O . LEU A 1 213 ? 12.855 -4.524 -15.349 1.00 96.50 213 LEU A O 1
ATOM 1733 N N . CYS A 1 214 ? 12.714 -2.653 -16.564 1.00 97.50 214 CYS A N 1
ATOM 1734 C CA . CYS A 1 214 ? 12.920 -1.759 -15.423 1.00 97.50 214 CYS A CA 1
ATOM 1735 C C . CYS A 1 214 ? 11.749 -1.800 -14.428 1.00 97.50 214 CYS A C 1
ATOM 1737 O O . CYS A 1 214 ? 11.977 -1.769 -13.216 1.00 97.50 214 CYS A O 1
ATOM 1739 N N . ALA A 1 215 ? 10.510 -1.912 -14.914 1.00 94.50 215 ALA A N 1
ATOM 1740 C CA . ALA A 1 215 ? 9.322 -2.097 -14.086 1.00 94.50 215 ALA A CA 1
ATOM 1741 C C . ALA A 1 215 ? 9.324 -3.468 -13.382 1.00 94.50 215 ALA A C 1
ATOM 1743 O O . ALA A 1 215 ? 9.030 -3.549 -12.189 1.00 94.50 215 ALA A O 1
ATOM 1744 N N . GLN A 1 216 ? 9.737 -4.537 -14.072 1.00 96.38 216 GLN A N 1
ATOM 1745 C CA . GLN A 1 216 ? 9.930 -5.862 -13.475 1.00 96.38 216 GLN A CA 1
ATOM 1746 C C . GLN A 1 216 ? 10.995 -5.829 -12.366 1.00 96.38 216 GLN A C 1
ATOM 1748 O O . GLN A 1 216 ? 10.732 -6.277 -11.249 1.00 96.38 216 GLN A O 1
ATOM 1753 N N . LEU A 1 217 ? 12.160 -5.228 -12.629 1.00 97.44 217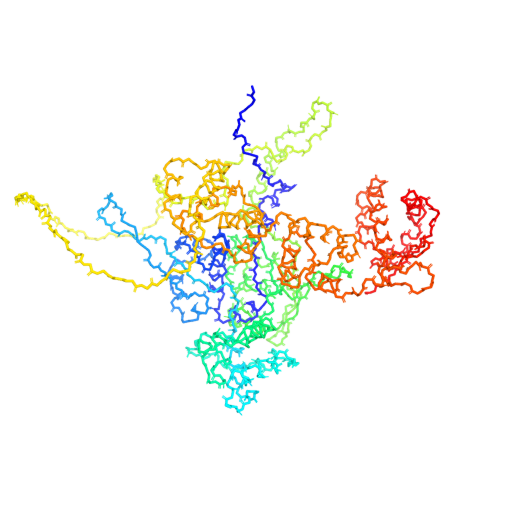 LEU A N 1
ATOM 1754 C CA . LEU A 1 217 ? 13.236 -5.048 -11.649 1.00 97.44 217 LEU A CA 1
ATOM 1755 C C . LEU A 1 217 ? 12.781 -4.221 -10.432 1.00 97.44 217 LEU A C 1
ATOM 1757 O O . LEU A 1 217 ? 13.078 -4.577 -9.291 1.00 97.44 217 LEU A O 1
ATOM 1761 N N . HIS A 1 218 ? 12.010 -3.153 -10.652 1.00 97.00 218 HIS A N 1
ATOM 1762 C CA . HIS A 1 218 ? 11.393 -2.378 -9.575 1.00 97.00 218 HIS A CA 1
ATOM 1763 C C . HIS A 1 218 ? 10.449 -3.240 -8.721 1.00 97.00 218 HIS A C 1
ATOM 1765 O O . HIS A 1 218 ? 10.570 -3.260 -7.495 1.00 97.00 218 HIS A O 1
ATOM 1771 N N . ASN A 1 219 ? 9.561 -4.005 -9.359 1.00 94.69 219 ASN A N 1
ATOM 1772 C CA . ASN A 1 219 ? 8.570 -4.840 -8.682 1.00 94.69 219 ASN A CA 1
ATOM 1773 C C . ASN A 1 219 ? 9.189 -6.028 -7.926 1.00 94.69 219 ASN A C 1
ATOM 1775 O O . ASN A 1 219 ? 8.672 -6.393 -6.871 1.00 94.69 219 ASN A O 1
ATOM 1779 N N . LEU A 1 220 ? 10.317 -6.582 -8.385 1.00 95.00 220 LEU A N 1
ATOM 1780 C CA . LEU A 1 220 ? 11.087 -7.597 -7.648 1.00 95.00 220 LEU A CA 1
ATOM 1781 C C . LEU A 1 220 ? 11.655 -7.057 -6.323 1.00 95.00 220 LEU A C 1
ATOM 1783 O O . LEU A 1 220 ? 11.685 -7.775 -5.319 1.00 95.00 220 LEU A O 1
ATOM 1787 N N . ILE A 1 221 ? 12.074 -5.786 -6.306 1.00 95.19 221 ILE A N 1
ATOM 1788 C CA . ILE A 1 221 ? 12.626 -5.115 -5.120 1.00 95.19 221 ILE A CA 1
ATOM 1789 C C . ILE A 1 221 ? 11.508 -4.641 -4.177 1.00 95.19 221 ILE A C 1
ATOM 1791 O O . ILE A 1 221 ? 11.595 -4.846 -2.968 1.00 95.19 221 ILE A O 1
ATOM 1795 N N . VAL A 1 222 ? 10.470 -3.998 -4.719 1.00 93.94 222 VAL A N 1
ATOM 1796 C CA . VAL A 1 222 ? 9.385 -3.353 -3.954 1.00 93.94 222 VAL A CA 1
ATOM 1797 C C . VAL A 1 222 ? 8.290 -4.329 -3.525 1.00 93.94 222 VAL A C 1
ATOM 1799 O O . VAL A 1 222 ? 7.687 -4.149 -2.469 1.00 93.94 222 VAL A O 1
ATOM 1802 N N . GLN A 1 223 ? 8.036 -5.372 -4.316 1.00 91.12 223 GLN A N 1
ATOM 1803 C CA . GLN A 1 223 ? 7.043 -6.421 -4.053 1.00 91.12 223 GLN A CA 1
ATOM 1804 C C . GLN A 1 223 ? 5.652 -5.834 -3.722 1.00 91.12 223 GLN A C 1
ATOM 1806 O O . GLN A 1 223 ? 5.103 -6.098 -2.647 1.00 91.12 223 GLN A O 1
ATOM 1811 N N . PRO A 1 224 ? 5.072 -5.006 -4.622 1.00 85.44 224 PRO A N 1
ATOM 1812 C CA . PRO A 1 224 ? 3.880 -4.197 -4.337 1.00 85.44 224 PRO A CA 1
ATOM 1813 C C . PRO A 1 224 ? 2.617 -5.021 -4.040 1.00 85.44 224 PRO A C 1
ATOM 1815 O O . PRO A 1 224 ? 1.687 -4.507 -3.425 1.00 85.44 224 PRO A O 1
ATOM 1818 N N . ASN A 1 225 ? 2.593 -6.301 -4.421 1.00 83.62 225 ASN A N 1
ATOM 1819 C CA . ASN A 1 225 ? 1.539 -7.255 -4.069 1.00 83.62 225 ASN A CA 1
ATOM 1820 C C . ASN A 1 225 ? 1.534 -7.641 -2.575 1.00 83.62 225 ASN A C 1
ATOM 1822 O O . ASN A 1 225 ? 0.488 -7.998 -2.037 1.00 83.62 225 ASN A O 1
ATOM 1826 N N . LYS A 1 226 ? 2.672 -7.551 -1.873 1.00 86.44 226 LYS A N 1
ATOM 1827 C CA . LYS A 1 226 ? 2.765 -7.851 -0.437 1.00 86.44 226 LYS A CA 1
ATOM 1828 C C . LYS A 1 226 ? 2.286 -6.645 0.369 1.00 86.44 226 LYS A C 1
ATOM 1830 O O . LYS A 1 226 ? 3.086 -5.794 0.750 1.00 86.44 226 LYS A O 1
ATOM 1835 N N . ILE A 1 227 ? 0.985 -6.568 0.640 1.00 88.94 227 ILE A N 1
ATOM 1836 C CA . ILE A 1 227 ? 0.347 -5.452 1.360 1.00 88.94 227 ILE A CA 1
ATOM 1837 C C . ILE A 1 227 ? -0.045 -5.804 2.802 1.00 88.94 227 ILE A C 1
ATOM 1839 O O . ILE A 1 227 ? -0.486 -6.910 3.094 1.00 88.94 227 ILE A O 1
ATOM 1843 N N . TYR A 1 228 ? 0.060 -4.828 3.707 1.00 88.44 228 TYR A N 1
ATOM 1844 C CA . TYR A 1 228 ? -0.707 -4.802 4.953 1.00 88.44 228 TYR A CA 1
ATOM 1845 C C . TYR A 1 228 ? -2.025 -4.067 4.700 1.00 88.44 228 TYR A C 1
ATOM 1847 O O . TYR A 1 228 ? -2.028 -2.977 4.120 1.00 88.44 228 TYR A O 1
ATOM 1855 N N . VAL A 1 229 ? -3.132 -4.629 5.186 1.00 86.50 229 VAL A N 1
ATOM 1856 C CA . VAL A 1 229 ? -4.470 -4.037 5.090 1.00 86.50 229 VAL A CA 1
ATOM 1857 C C . VAL A 1 229 ? -5.035 -3.849 6.496 1.00 86.50 229 VAL A C 1
ATOM 1859 O O . VAL A 1 229 ? -5.119 -4.801 7.265 1.00 86.50 229 VAL A O 1
ATOM 1862 N N . GLY A 1 230 ? -5.424 -2.620 6.837 1.00 86.50 230 GLY A N 1
ATOM 1863 C CA . GLY A 1 230 ? -6.030 -2.271 8.126 1.00 86.50 230 GLY A CA 1
ATOM 1864 C C . GLY A 1 230 ? -7.336 -1.502 7.947 1.00 86.50 230 GLY A C 1
ATOM 1865 O O . GLY A 1 230 ? -7.627 -1.000 6.862 1.00 86.50 230 GLY A O 1
ATOM 1866 N N . TRP A 1 231 ? -8.147 -1.388 8.997 1.00 89.75 231 TRP A N 1
ATOM 1867 C CA . TRP A 1 231 ? -9.414 -0.651 8.918 1.00 89.75 231 TRP A CA 1
ATOM 1868 C C . TRP A 1 231 ? -9.175 0.861 9.063 1.00 89.75 231 TRP A C 1
ATOM 1870 O O . TRP A 1 231 ? -8.336 1.303 9.850 1.00 89.75 231 TRP A O 1
ATOM 1880 N N . GLN A 1 232 ? -9.941 1.691 8.354 1.00 87.31 232 GLN A N 1
ATOM 1881 C CA . GLN A 1 232 ? -9.895 3.154 8.493 1.00 87.31 232 GLN A CA 1
ATOM 1882 C C . GLN A 1 232 ? -10.249 3.586 9.922 1.00 87.31 232 GLN A C 1
ATOM 1884 O O . GLN A 1 232 ? -9.721 4.589 10.394 1.00 87.31 232 GLN A O 1
ATOM 1889 N N . TYR A 1 233 ? -11.061 2.805 10.646 1.00 90.38 233 TYR A N 1
ATOM 1890 C CA . TYR A 1 233 ? -11.313 3.000 12.075 1.00 90.38 233 TYR A CA 1
ATOM 1891 C C . TYR A 1 233 ? -10.013 3.015 12.895 1.00 90.38 233 TYR A C 1
ATOM 1893 O O . TYR A 1 233 ? -9.794 3.935 13.680 1.00 90.38 233 TYR A O 1
ATOM 1901 N N . TYR A 1 234 ? -9.086 2.082 12.646 1.00 94.94 234 TYR A N 1
ATOM 1902 C CA . TYR A 1 234 ? -7.772 2.089 13.294 1.00 94.94 234 TYR A CA 1
ATOM 1903 C C . TYR A 1 234 ? -6.992 3.374 12.977 1.00 94.94 234 TYR A C 1
ATOM 1905 O O . TYR A 1 234 ? -6.524 4.064 13.885 1.00 94.94 234 TYR A O 1
ATOM 1913 N N . ARG A 1 235 ? -6.922 3.760 11.694 1.00 93.88 235 ARG A N 1
ATOM 1914 C CA . ARG A 1 235 ? -6.241 4.993 11.268 1.00 93.88 235 ARG A CA 1
ATOM 1915 C C . ARG A 1 235 ? -6.839 6.253 11.914 1.00 93.88 235 ARG A C 1
ATOM 1917 O O . ARG A 1 235 ? -6.090 7.112 12.365 1.00 93.88 235 ARG A O 1
ATOM 1924 N N . LEU A 1 236 ? -8.165 6.383 11.919 1.00 91.44 236 LEU A N 1
ATOM 1925 C CA . LEU A 1 236 ? -8.867 7.624 12.262 1.00 91.44 236 LEU A CA 1
ATOM 1926 C C . LEU A 1 236 ? -9.211 7.748 13.753 1.00 91.44 236 LEU A C 1
ATOM 1928 O O . LEU A 1 236 ? -9.307 8.867 14.252 1.00 91.44 236 LEU A O 1
ATOM 1932 N N . LYS A 1 237 ? -9.391 6.630 14.470 1.00 93.31 237 LYS A N 1
ATOM 1933 C CA . LYS A 1 237 ? -9.748 6.616 15.899 1.00 93.31 237 LYS A CA 1
ATOM 1934 C C . LYS A 1 237 ? -8.618 6.143 16.816 1.00 93.31 237 LYS A C 1
ATOM 1936 O O . LYS A 1 237 ? -8.476 6.696 17.903 1.00 93.31 237 LYS A O 1
ATOM 1941 N N . TRP A 1 238 ? -7.782 5.187 16.398 1.00 95.69 238 TRP A N 1
ATOM 1942 C CA . TRP A 1 238 ? -6.719 4.652 17.261 1.00 95.69 238 TRP A CA 1
ATOM 1943 C C . TRP A 1 238 ? -5.370 5.355 17.139 1.00 95.69 238 TRP A C 1
ATOM 1945 O O . TRP A 1 238 ? -4.737 5.587 18.167 1.00 95.69 238 TRP A O 1
ATOM 1955 N N . VAL A 1 239 ? -4.927 5.760 15.942 1.00 96.19 239 VAL A N 1
ATOM 1956 C CA . VAL A 1 239 ? -3.644 6.487 15.784 1.00 96.19 239 VAL A CA 1
ATOM 1957 C C . VAL A 1 239 ? -3.546 7.738 16.684 1.00 96.19 239 VAL A C 1
ATOM 1959 O O . VAL A 1 239 ? -2.476 7.931 17.268 1.00 96.19 239 VAL A O 1
ATOM 1962 N N . PRO A 1 240 ? -4.609 8.549 16.891 1.00 94.25 240 PRO A N 1
ATOM 1963 C CA . PRO A 1 240 ? -4.571 9.673 17.835 1.00 94.25 240 PRO A CA 1
ATOM 1964 C C . PRO A 1 240 ? -4.395 9.274 19.313 1.00 94.25 240 PRO A C 1
ATOM 1966 O O . PRO A 1 240 ? -3.782 10.027 20.063 1.00 94.25 240 PRO A O 1
ATOM 1969 N N . LEU A 1 241 ? -4.901 8.106 19.733 1.00 95.50 241 LEU A N 1
ATOM 1970 C CA . LEU A 1 241 ? -4.847 7.618 21.125 1.00 95.50 241 LEU A CA 1
ATOM 1971 C C . LEU A 1 241 ? -3.565 6.821 21.429 1.00 95.50 241 LEU A C 1
ATOM 1973 O O . LEU A 1 241 ? -3.022 6.873 22.533 1.00 95.50 241 LEU A O 1
ATOM 1977 N N . LEU A 1 242 ? -3.069 6.076 20.441 1.00 96.25 242 LEU A N 1
ATOM 1978 C CA . LEU A 1 242 ? -1.825 5.305 20.520 1.00 96.25 242 LEU A CA 1
ATOM 1979 C C . LEU A 1 242 ? -0.589 6.197 20.328 1.00 96.25 242 LEU A C 1
ATOM 1981 O O . LEU A 1 242 ? 0.476 5.932 20.887 1.00 96.25 242 LEU A O 1
ATOM 1985 N N . GLY A 1 243 ? -0.727 7.247 19.516 1.00 96.00 243 GLY A N 1
ATOM 1986 C CA . GLY A 1 243 ? 0.385 7.998 18.952 1.00 96.00 243 GLY A CA 1
ATOM 1987 C C . GLY A 1 243 ? 1.046 7.255 17.786 1.00 96.00 243 GLY A C 1
ATOM 1988 O O . GLY A 1 243 ? 1.088 6.023 17.726 1.00 96.00 243 GLY A O 1
ATOM 1989 N N . HIS A 1 244 ? 1.612 8.017 16.845 1.00 97.38 244 HIS A N 1
ATOM 1990 C CA . HIS A 1 244 ? 2.135 7.507 15.566 1.00 97.38 244 HIS A CA 1
ATOM 1991 C C . HIS A 1 244 ? 3.087 6.315 15.695 1.00 97.38 244 HIS A C 1
ATOM 1993 O O . HIS A 1 244 ? 3.046 5.412 14.863 1.00 97.38 244 HIS A O 1
ATOM 1999 N N . ALA A 1 245 ? 3.957 6.330 16.709 1.00 97.44 245 ALA A N 1
ATOM 2000 C CA . ALA A 1 245 ? 5.015 5.339 16.881 1.00 97.44 245 ALA A CA 1
ATOM 2001 C C . ALA A 1 245 ? 4.490 3.984 17.384 1.00 97.44 245 ALA A C 1
ATOM 2003 O O . ALA A 1 245 ? 4.877 2.952 16.841 1.00 97.44 245 ALA A O 1
ATOM 2004 N N . LEU A 1 246 ? 3.570 3.979 18.358 1.00 97.31 246 LEU A N 1
ATOM 2005 C CA . LEU A 1 246 ? 2.909 2.747 18.802 1.00 97.31 246 LEU A CA 1
ATOM 2006 C C . LEU A 1 246 ? 2.002 2.191 17.702 1.00 97.31 246 LEU A C 1
ATOM 2008 O O . LEU A 1 246 ? 1.973 0.984 17.479 1.00 97.31 246 LEU A O 1
ATOM 2012 N N . ALA A 1 247 ? 1.315 3.071 16.968 1.00 97.50 247 ALA A N 1
ATOM 2013 C CA . ALA A 1 247 ? 0.445 2.646 15.883 1.00 97.50 247 ALA A CA 1
ATOM 2014 C C . ALA A 1 247 ? 1.208 1.929 14.751 1.00 97.50 247 ALA A C 1
ATOM 2016 O O . ALA A 1 247 ? 0.702 0.946 14.209 1.00 97.50 247 ALA A O 1
ATOM 2017 N N . TRP A 1 248 ? 2.433 2.368 14.426 1.00 97.88 248 TRP A N 1
ATOM 2018 C CA . TRP A 1 248 ? 3.313 1.628 13.512 1.00 97.88 248 TRP A CA 1
ATOM 2019 C C . TRP A 1 248 ? 3.912 0.368 14.138 1.00 97.88 248 TRP A C 1
ATOM 2021 O O . TRP A 1 248 ? 4.071 -0.615 13.425 1.00 97.88 248 TRP A O 1
ATOM 2031 N N . LEU A 1 249 ? 4.197 0.351 15.445 1.00 96.88 249 LEU A N 1
ATOM 2032 C CA . LEU A 1 249 ? 4.690 -0.850 16.132 1.00 96.88 249 LEU A CA 1
ATOM 2033 C C . LEU A 1 249 ? 3.660 -1.987 16.088 1.00 96.88 249 LEU A C 1
ATOM 2035 O O . LEU A 1 249 ? 4.020 -3.122 15.803 1.00 96.88 249 LEU A O 1
ATOM 2039 N N . ILE A 1 250 ? 2.379 -1.683 16.305 1.00 96.44 250 ILE A N 1
ATOM 2040 C CA . ILE A 1 250 ? 1.282 -2.659 16.200 1.00 96.44 250 ILE A CA 1
ATOM 2041 C C . ILE A 1 250 ? 1.164 -3.194 14.768 1.00 96.44 250 ILE A C 1
ATOM 2043 O O . ILE A 1 250 ? 1.076 -4.406 14.586 1.00 96.44 250 ILE A O 1
ATOM 2047 N N . ILE A 1 251 ? 1.235 -2.325 13.750 1.00 96.00 251 ILE A N 1
ATOM 2048 C CA . ILE A 1 251 ? 1.262 -2.754 12.340 1.00 96.00 251 ILE A CA 1
ATOM 2049 C C . ILE A 1 251 ? 2.478 -3.654 12.079 1.00 96.00 251 ILE A C 1
ATOM 2051 O O . ILE A 1 251 ? 2.311 -4.726 11.505 1.00 96.00 251 ILE A O 1
ATOM 2055 N N . TYR A 1 252 ? 3.673 -3.260 12.542 1.00 95.50 252 TYR A N 1
ATOM 2056 C CA . TYR A 1 252 ? 4.925 -4.010 12.387 1.00 95.50 252 TYR A CA 1
ATOM 2057 C C . TYR A 1 252 ? 4.901 -5.381 13.077 1.00 95.50 252 TYR A C 1
ATOM 2059 O O . TYR A 1 252 ? 5.467 -6.336 12.554 1.00 95.50 252 TYR A O 1
ATOM 2067 N N . LEU A 1 253 ? 4.234 -5.504 14.225 1.00 94.00 253 LEU A N 1
ATOM 2068 C CA . LEU A 1 253 ? 4.038 -6.789 14.892 1.00 94.00 253 LEU A CA 1
ATOM 2069 C C . LEU A 1 253 ? 3.020 -7.652 14.127 1.00 94.00 253 LEU A C 1
ATOM 2071 O O . LEU A 1 253 ? 3.325 -8.796 13.805 1.00 94.00 253 LEU A O 1
ATOM 2075 N N . ARG A 1 254 ? 1.861 -7.091 13.743 1.00 92.81 254 ARG A N 1
ATOM 2076 C CA . ARG A 1 254 ? 0.795 -7.808 13.014 1.00 92.81 254 ARG A CA 1
ATOM 2077 C C . ARG A 1 254 ? 1.265 -8.454 11.706 1.00 92.81 254 ARG A C 1
ATOM 2079 O O . ARG A 1 254 ? 0.884 -9.580 11.439 1.00 92.81 254 ARG A O 1
ATOM 2086 N N . ARG A 1 255 ? 2.119 -7.794 10.914 1.00 88.94 255 ARG A N 1
ATOM 2087 C CA . ARG A 1 255 ? 2.673 -8.333 9.642 1.00 88.94 255 ARG A CA 1
ATOM 2088 C C . ARG A 1 255 ? 3.669 -9.501 9.780 1.00 88.94 255 ARG A C 1
ATOM 2090 O O . ARG A 1 255 ? 4.077 -10.069 8.768 1.00 88.94 255 ARG A O 1
ATOM 2097 N N . HIS A 1 256 ? 4.150 -9.779 10.993 1.00 87.62 256 HIS A N 1
ATOM 2098 C CA . HIS A 1 256 ? 4.988 -10.948 11.305 1.00 87.62 256 HIS A CA 1
ATOM 2099 C C . HIS A 1 256 ? 4.159 -12.100 11.891 1.00 87.62 256 HIS A C 1
ATOM 2101 O O . HIS A 1 256 ? 4.690 -13.178 12.150 1.00 87.62 256 HIS A O 1
ATOM 2107 N N . CYS A 1 257 ? 2.870 -11.856 12.098 1.00 85.19 257 CYS A N 1
ATOM 2108 C CA . CYS A 1 257 ? 1.866 -12.828 12.473 1.00 85.19 257 CYS A CA 1
ATOM 2109 C C . CYS A 1 257 ? 1.037 -13.178 11.231 1.00 85.19 257 CYS A C 1
ATOM 2111 O O . CYS A 1 257 ? 0.924 -12.373 10.305 1.00 85.19 257 CYS A O 1
ATOM 2113 N N . TYR A 1 258 ? 0.445 -14.365 11.211 1.00 79.62 258 TYR A N 1
ATOM 2114 C CA . TYR A 1 258 ? -0.492 -14.769 10.167 1.00 79.62 258 TYR A CA 1
ATOM 2115 C C . TYR A 1 258 ? -1.564 -15.686 10.752 1.00 79.62 258 TYR A C 1
ATOM 2117 O O . TYR A 1 258 ? -1.364 -16.318 11.789 1.00 79.62 258 TYR A O 1
ATOM 2125 N N . TRP A 1 259 ? -2.705 -15.730 10.075 1.00 70.62 259 TRP A N 1
ATOM 2126 C CA . TRP A 1 259 ? -3.586 -16.886 10.092 1.00 70.62 259 TRP A CA 1
ATOM 2127 C C . TRP A 1 259 ? -3.309 -17.629 8.789 1.00 70.62 259 TRP A C 1
ATOM 2129 O O . TRP A 1 259 ? -3.423 -17.022 7.724 1.00 70.62 259 TRP A O 1
ATOM 2139 N N . ASP A 1 260 ? -2.897 -18.888 8.871 1.00 72.12 260 ASP A N 1
ATOM 2140 C CA . ASP A 1 260 ? -2.798 -19.738 7.691 1.00 72.12 260 ASP A CA 1
ATOM 2141 C C . ASP A 1 260 ? -4.171 -20.351 7.393 1.00 72.12 260 ASP A C 1
ATOM 2143 O O . ASP A 1 260 ? -4.766 -21.027 8.235 1.00 72.12 260 ASP A O 1
ATOM 2147 N N . GLU A 1 261 ? -4.699 -20.088 6.199 1.00 63.25 261 GLU A N 1
ATOM 2148 C CA . GLU A 1 261 ? -6.011 -20.586 5.803 1.00 63.25 261 GLU A CA 1
ATOM 2149 C C . GLU A 1 261 ? -6.008 -22.070 5.425 1.00 63.25 261 GLU A C 1
ATOM 2151 O O . GLU A 1 261 ? -7.083 -22.666 5.514 1.00 63.25 261 GLU A O 1
ATOM 2156 N N . SER A 1 262 ? -4.870 -22.693 5.081 1.00 55.22 262 SER A N 1
ATOM 2157 C CA . SER A 1 262 ? -4.817 -24.139 4.805 1.00 55.22 262 SER A CA 1
ATOM 2158 C C . SER A 1 262 ? -4.727 -24.950 6.102 1.00 55.22 262 SER A C 1
ATOM 2160 O O . SER A 1 262 ? -5.670 -25.674 6.427 1.00 55.22 262 SER A O 1
ATOM 2162 N N . SER A 1 263 ? -3.669 -24.770 6.900 1.00 72.88 263 SER A N 1
ATOM 2163 C CA . SER A 1 263 ? -3.472 -25.519 8.154 1.00 72.88 263 SER A CA 1
ATOM 2164 C C . SER A 1 263 ? -4.381 -25.074 9.307 1.00 72.88 263 SER A C 1
ATOM 2166 O O . SER A 1 263 ? -4.603 -25.833 10.253 1.00 72.88 263 SER A O 1
ATOM 2168 N N . GLY A 1 264 ? -4.897 -23.840 9.266 1.00 70.44 264 GLY A N 1
ATOM 2169 C CA . GLY A 1 264 ? -5.552 -23.205 10.410 1.00 70.44 264 GLY A CA 1
ATOM 2170 C C . GLY A 1 264 ? -4.579 -22.722 11.496 1.00 70.44 264 GLY A C 1
ATOM 2171 O O . GLY A 1 264 ? -5.026 -22.395 12.598 1.00 70.44 264 GLY A O 1
ATOM 2172 N N . GLU A 1 265 ? -3.262 -22.677 11.235 1.00 79.19 265 GLU A N 1
ATOM 2173 C CA . GLU A 1 265 ? -2.284 -22.156 12.196 1.00 79.19 265 GLU A CA 1
ATOM 2174 C C . GLU A 1 265 ? -2.486 -20.646 12.417 1.00 79.19 265 GLU A C 1
ATOM 2176 O O . GLU A 1 265 ? -2.145 -19.804 11.581 1.00 79.19 265 GLU A O 1
ATOM 2181 N N . LEU A 1 266 ? -2.974 -20.282 13.606 1.00 80.94 266 LEU A N 1
ATOM 2182 C CA . LEU A 1 266 ? -2.884 -18.915 14.108 1.00 80.94 266 LEU A CA 1
ATOM 2183 C C . LEU A 1 266 ? -1.495 -18.667 14.708 1.00 80.94 266 LEU A C 1
ATOM 2185 O O . LEU A 1 266 ? -1.264 -18.877 15.903 1.00 80.94 266 LEU A O 1
ATOM 2189 N N . ARG A 1 267 ? -0.581 -18.120 13.908 1.00 85.44 267 ARG A N 1
ATOM 2190 C CA . ARG A 1 267 ? 0.703 -17.623 14.405 1.00 85.44 267 ARG A CA 1
ATOM 2191 C C . ARG A 1 267 ? 0.541 -16.235 15.021 1.00 85.44 267 ARG A C 1
ATOM 2193 O O . ARG A 1 267 ? 0.958 -15.230 14.448 1.00 85.44 267 ARG A O 1
ATOM 2200 N N . ASP A 1 268 ? -0.044 -16.177 16.219 1.00 90.12 268 ASP A N 1
ATOM 2201 C CA . ASP A 1 268 ? -0.255 -14.926 16.967 1.00 90.12 268 ASP A CA 1
ATOM 2202 C C . ASP A 1 268 ? 0.974 -14.417 17.741 1.00 90.12 268 ASP A C 1
ATOM 2204 O O . ASP A 1 268 ? 0.936 -13.297 18.252 1.00 90.12 268 ASP A O 1
ATOM 2208 N N . THR A 1 269 ? 2.062 -15.196 17.851 1.00 90.31 269 THR A N 1
ATOM 2209 C CA . THR A 1 269 ? 3.245 -14.782 18.630 1.00 90.31 269 THR A CA 1
ATOM 2210 C C . THR A 1 269 ? 4.427 -14.314 17.789 1.00 90.31 269 THR A C 1
ATOM 2212 O O . THR A 1 269 ? 4.827 -14.966 16.825 1.00 90.31 269 THR A O 1
ATOM 2215 N N . TYR A 1 270 ? 5.048 -13.221 18.236 1.00 92.19 270 TYR A N 1
ATOM 2216 C CA . TYR A 1 270 ? 6.300 -12.683 17.702 1.00 92.19 270 TYR A CA 1
ATOM 2217 C C . TYR A 1 270 ? 7.368 -12.620 18.800 1.00 92.19 270 TYR A C 1
ATOM 2219 O O . TYR A 1 270 ? 7.058 -12.341 19.959 1.00 92.19 270 TYR A O 1
ATOM 2227 N N . THR A 1 271 ? 8.629 -12.831 18.427 1.00 91.12 271 THR A N 1
ATOM 2228 C CA . THR A 1 271 ? 9.795 -12.731 19.314 1.00 91.12 271 THR A CA 1
ATOM 2229 C C . THR A 1 271 ? 10.838 -11.853 18.633 1.00 91.12 271 THR A C 1
ATOM 2231 O O . THR A 1 271 ? 11.205 -12.131 17.495 1.00 91.12 271 THR A O 1
ATOM 2234 N N . GLY A 1 272 ? 11.322 -10.809 19.309 1.00 89.69 272 GLY A N 1
ATOM 2235 C CA . GLY A 1 272 ? 12.313 -9.891 18.736 1.00 89.69 272 GLY A CA 1
ATOM 2236 C C . GLY A 1 272 ? 13.002 -9.012 19.776 1.00 89.69 272 GLY A C 1
ATOM 2237 O O . GLY A 1 272 ? 12.531 -8.861 20.909 1.00 89.69 272 GLY A O 1
ATOM 2238 N N . TYR A 1 273 ? 14.141 -8.430 19.413 1.00 90.75 273 TYR A N 1
ATOM 2239 C CA . TYR A 1 273 ? 14.967 -7.644 20.325 1.00 90.75 273 TYR A CA 1
ATOM 2240 C C . TYR A 1 273 ? 14.519 -6.180 20.394 1.00 90.75 273 TYR A C 1
ATOM 2242 O O . TYR A 1 273 ? 14.148 -5.550 19.402 1.00 90.75 273 TYR A O 1
ATOM 2250 N N . LYS A 1 274 ? 14.660 -5.565 21.576 1.00 89.81 274 LYS A N 1
ATOM 2251 C CA . LYS A 1 274 ? 14.294 -4.154 21.814 1.00 89.81 274 LYS A CA 1
ATOM 2252 C C . LYS A 1 274 ? 14.992 -3.162 20.863 1.00 89.81 274 LYS A C 1
ATOM 2254 O O . LYS A 1 274 ? 14.461 -2.081 20.620 1.00 89.81 274 LYS A O 1
ATOM 2259 N N . LYS A 1 275 ? 16.170 -3.514 20.330 1.00 91.50 275 LYS A N 1
ATOM 2260 C CA . LYS A 1 275 ? 16.908 -2.726 19.324 1.00 91.50 275 LYS A CA 1
ATOM 2261 C C . LYS A 1 275 ? 16.218 -2.750 17.954 1.00 91.50 275 LYS A C 1
ATOM 2263 O O . LYS A 1 275 ? 16.072 -1.696 17.344 1.00 91.50 275 LYS A O 1
ATOM 2268 N N . GLU A 1 276 ? 15.772 -3.921 17.509 1.00 92.00 276 GLU A N 1
ATOM 2269 C CA . GLU A 1 276 ? 15.093 -4.136 16.223 1.00 92.00 276 GLU A CA 1
ATOM 2270 C C . GLU A 1 276 ? 13.723 -3.466 16.224 1.00 92.00 276 GLU A C 1
ATOM 2272 O O . GLU A 1 276 ? 13.440 -2.646 15.357 1.00 92.00 276 GLU A O 1
ATOM 2277 N N . LEU A 1 277 ? 12.925 -3.719 17.268 1.00 93.56 277 LEU A N 1
ATOM 2278 C CA . LEU A 1 277 ? 11.610 -3.103 17.463 1.00 93.56 277 LEU A CA 1
ATOM 2279 C C . LEU A 1 277 ? 11.672 -1.573 17.451 1.00 93.56 277 LEU A C 1
ATOM 2281 O O . LEU A 1 277 ? 10.753 -0.929 16.960 1.00 93.56 277 LEU A O 1
ATOM 2285 N N . ALA A 1 278 ? 12.743 -0.981 17.991 1.00 94.88 278 ALA A N 1
ATOM 2286 C CA . ALA A 1 278 ? 12.938 0.465 17.970 1.00 94.88 278 ALA A CA 1
ATOM 2287 C C . ALA A 1 278 ? 13.337 0.961 16.569 1.00 94.88 278 ALA A C 1
ATOM 2289 O O . ALA A 1 278 ? 12.774 1.945 16.088 1.00 94.88 278 ALA A O 1
ATOM 2290 N N . ALA A 1 279 ? 14.259 0.264 15.896 1.00 93.75 279 ALA A N 1
ATOM 2291 C CA . ALA A 1 279 ? 14.701 0.597 14.543 1.00 93.75 279 ALA A CA 1
ATOM 2292 C C . ALA A 1 279 ? 13.557 0.511 13.515 1.00 93.75 279 ALA A C 1
ATOM 2294 O O . ALA A 1 279 ? 13.383 1.441 12.732 1.00 93.75 279 ALA A O 1
ATOM 2295 N N . ALA A 1 280 ? 12.726 -0.534 13.589 1.00 93.25 280 ALA A N 1
ATOM 2296 C CA . ALA A 1 280 ? 11.579 -0.784 12.710 1.00 93.25 280 ALA A CA 1
ATOM 2297 C C . ALA A 1 280 ? 10.528 0.345 12.688 1.00 93.25 280 ALA A C 1
ATOM 2299 O O . ALA A 1 280 ? 9.792 0.496 11.718 1.00 93.25 280 ALA A O 1
ATOM 2300 N N . ILE A 1 281 ? 10.471 1.170 13.739 1.00 95.00 281 ILE A N 1
ATOM 2301 C CA . ILE A 1 281 ? 9.590 2.348 13.820 1.00 95.00 281 ILE A CA 1
ATOM 2302 C C . ILE A 1 281 ? 10.363 3.679 13.822 1.00 95.00 281 ILE A C 1
ATOM 2304 O O . ILE A 1 281 ? 9.809 4.722 14.172 1.00 95.00 281 ILE A O 1
ATOM 2308 N N . GLY A 1 282 ? 11.655 3.670 13.476 1.00 93.75 282 GLY A N 1
ATOM 2309 C CA . GLY A 1 282 ? 12.496 4.871 13.429 1.00 93.75 282 GLY A CA 1
ATOM 2310 C C . GLY A 1 282 ? 12.661 5.556 14.792 1.00 93.75 282 GLY A C 1
ATOM 2311 O O . GLY A 1 282 ? 12.606 6.783 14.879 1.00 93.75 282 GLY A O 1
ATOM 2312 N N . GLN A 1 283 ? 12.784 4.778 15.873 1.00 95.94 283 GLN A N 1
ATOM 2313 C CA . GLN A 1 283 ? 12.881 5.251 17.259 1.00 95.94 283 GLN A CA 1
ATOM 2314 C C . GLN A 1 283 ? 14.157 4.779 17.965 1.00 95.94 283 GLN A C 1
ATOM 2316 O O . GLN A 1 283 ? 14.828 3.834 17.558 1.00 95.94 283 GLN A O 1
ATOM 2321 N N . THR A 1 284 ? 14.481 5.427 19.086 1.00 93.94 284 THR A N 1
ATOM 2322 C CA . THR A 1 284 ? 15.533 4.959 19.999 1.00 93.94 284 THR A CA 1
ATOM 2323 C C . THR A 1 284 ? 14.982 3.929 20.984 1.00 93.94 284 THR A C 1
ATOM 2325 O O . THR A 1 284 ? 13.813 3.980 21.367 1.00 93.94 284 THR A O 1
ATOM 2328 N N . THR A 1 285 ? 15.835 3.034 21.486 1.00 91.88 285 THR A N 1
ATOM 2329 C CA . THR A 1 285 ? 15.468 2.059 22.534 1.00 91.88 285 THR A CA 1
ATOM 2330 C C . THR A 1 285 ? 15.002 2.719 23.839 1.00 91.88 285 THR A C 1
ATOM 2332 O O . THR A 1 285 ? 14.217 2.121 24.578 1.00 91.88 285 THR A O 1
ATOM 2335 N N . ARG A 1 286 ? 15.437 3.964 24.102 1.00 90.69 286 ARG A N 1
ATOM 2336 C CA . ARG A 1 286 ? 14.917 4.819 25.180 1.00 90.69 286 ARG A CA 1
ATOM 2337 C C . ARG A 1 286 ? 13.482 5.255 24.894 1.00 90.69 286 ARG A C 1
ATOM 2339 O O . ARG A 1 286 ? 12.631 5.058 25.750 1.00 90.69 286 ARG A O 1
ATOM 2346 N N . ASN A 1 287 ? 13.190 5.802 23.710 1.00 93.12 287 ASN A N 1
ATOM 2347 C CA . ASN A 1 287 ? 11.827 6.251 23.416 1.00 93.12 287 ASN A CA 1
ATOM 2348 C C . ASN A 1 287 ? 10.845 5.081 23.259 1.00 93.12 287 ASN A C 1
ATOM 2350 O O . ASN A 1 287 ? 9.694 5.207 23.659 1.00 93.12 287 ASN A O 1
ATOM 2354 N N . LEU A 1 288 ? 11.304 3.916 22.783 1.00 93.12 288 LEU A N 1
ATOM 2355 C CA . LEU A 1 288 ? 10.498 2.693 22.788 1.00 93.12 288 LEU A CA 1
ATOM 2356 C C . LEU A 1 288 ? 10.019 2.331 24.205 1.00 93.12 288 LEU A C 1
ATOM 2358 O O . LEU A 1 288 ? 8.887 1.896 24.356 1.00 93.12 288 LEU A O 1
ATOM 2362 N N . ALA A 1 289 ? 10.816 2.564 25.256 1.00 88.88 289 ALA A N 1
ATOM 2363 C CA . ALA A 1 289 ? 10.348 2.351 26.630 1.00 88.88 289 ALA A CA 1
ATOM 2364 C C . ALA A 1 289 ? 9.156 3.261 26.990 1.00 88.88 289 ALA A C 1
ATOM 2366 O O . ALA A 1 289 ? 8.197 2.787 27.583 1.00 88.88 289 ALA A O 1
ATOM 2367 N N . ASN A 1 290 ? 9.177 4.531 26.571 1.00 92.31 290 ASN A N 1
ATOM 2368 C CA . ASN A 1 290 ? 8.064 5.463 26.785 1.00 92.31 290 ASN A CA 1
ATOM 2369 C C . ASN A 1 290 ? 6.816 5.058 25.979 1.00 92.31 290 ASN A C 1
ATOM 2371 O O . ASN A 1 290 ? 5.701 5.114 26.486 1.00 92.31 290 ASN A O 1
ATOM 2375 N N . ILE A 1 291 ? 7.010 4.638 24.724 1.00 93.19 291 ILE A N 1
ATOM 2376 C CA . ILE A 1 291 ? 5.951 4.195 23.800 1.00 93.19 291 ILE A CA 1
ATOM 2377 C C . ILE A 1 291 ? 5.201 2.975 24.359 1.00 93.19 291 ILE A C 1
ATOM 2379 O O . ILE A 1 291 ? 3.981 2.888 24.239 1.00 93.19 291 ILE A O 1
ATOM 2383 N N . MET A 1 292 ? 5.923 2.065 25.016 1.00 90.69 292 MET A N 1
ATOM 2384 C CA . MET A 1 292 ? 5.372 0.857 25.640 1.00 90.69 292 MET A CA 1
ATOM 2385 C C . MET A 1 292 ? 4.568 1.126 26.927 1.00 90.69 292 MET A C 1
ATOM 2387 O O . MET A 1 292 ? 3.920 0.213 27.426 1.00 90.69 292 MET A O 1
ATOM 2391 N N . ASN A 1 293 ? 4.559 2.362 27.444 1.00 92.44 293 ASN A N 1
ATOM 2392 C CA . ASN A 1 293 ? 3.773 2.752 28.621 1.00 92.44 293 ASN A CA 1
ATOM 2393 C C . ASN A 1 293 ? 2.371 3.299 28.262 1.00 92.44 293 ASN A C 1
ATOM 2395 O O . ASN A 1 293 ? 1.687 3.845 29.127 1.00 92.44 293 ASN A O 1
ATOM 2399 N N . ASN A 1 294 ? 1.934 3.213 26.999 1.00 95.12 294 ASN A N 1
ATOM 2400 C CA . ASN A 1 294 ? 0.599 3.670 26.598 1.00 95.12 294 ASN A CA 1
ATOM 2401 C C . ASN A 1 294 ? -0.498 2.766 27.214 1.00 95.12 294 ASN A C 1
ATOM 2403 O O . ASN A 1 294 ? -0.446 1.549 27.019 1.00 95.12 294 ASN A O 1
ATOM 2407 N N . PRO A 1 295 ? -1.523 3.321 27.892 1.00 95.12 295 PRO A N 1
ATOM 2408 C CA . PRO A 1 295 ? -2.536 2.533 28.603 1.00 95.12 295 PRO A CA 1
ATOM 2409 C C . PRO A 1 295 ? -3.426 1.671 27.691 1.00 95.12 295 PRO A C 1
ATOM 2411 O O . PRO A 1 295 ? -4.082 0.753 28.174 1.00 95.12 295 PRO A O 1
ATOM 2414 N N . HIS A 1 296 ? -3.460 1.935 26.382 1.00 94.94 296 HIS A N 1
ATOM 2415 C CA . HIS A 1 296 ? -4.245 1.164 25.415 1.00 94.94 296 HIS A CA 1
ATOM 2416 C C . HIS A 1 296 ? -3.474 -0.003 24.780 1.00 94.94 296 HIS A C 1
ATOM 2418 O O . HIS A 1 296 ? -4.087 -0.830 24.110 1.00 94.94 296 HIS A O 1
ATOM 2424 N N . LEU A 1 297 ? -2.157 -0.111 25.000 1.00 93.19 297 LEU A N 1
ATOM 2425 C CA . LEU A 1 297 ? -1.315 -1.176 24.438 1.00 93.19 297 LEU A CA 1
ATOM 2426 C C . LEU A 1 297 ? -1.848 -2.604 24.703 1.00 93.19 297 LEU A C 1
ATOM 2428 O O . LEU A 1 297 ? -1.891 -3.378 23.741 1.00 93.19 297 LEU A O 1
ATOM 2432 N N . PRO A 1 298 ? -2.332 -2.964 25.916 1.00 92.75 298 PRO A N 1
ATOM 2433 C CA . PRO A 1 298 ? -2.840 -4.313 26.196 1.00 92.75 298 PRO A CA 1
ATOM 2434 C C . PRO A 1 298 ? -4.057 -4.733 25.358 1.00 92.75 298 PRO A C 1
ATOM 2436 O O . PRO A 1 298 ? -4.367 -5.918 25.288 1.00 92.75 298 PRO A O 1
ATOM 2439 N N . LEU A 1 299 ? -4.747 -3.788 24.705 1.00 92.94 299 LEU A N 1
ATOM 2440 C CA . LEU A 1 299 ? -5.867 -4.086 23.807 1.00 92.94 299 LEU A CA 1
ATOM 2441 C C . LEU A 1 299 ? -5.412 -4.667 22.458 1.00 92.94 299 LEU A C 1
ATOM 2443 O O . LEU A 1 299 ? -6.239 -5.253 21.760 1.00 92.94 299 LEU A O 1
ATOM 2447 N N . PHE A 1 300 ? -4.131 -4.498 22.101 1.00 94.31 300 PHE A N 1
ATOM 2448 C CA . PHE A 1 300 ? -3.549 -4.860 20.803 1.00 94.31 300 PHE A CA 1
ATOM 2449 C C . PHE A 1 300 ? -2.535 -6.000 20.878 1.00 94.31 300 PHE A C 1
ATOM 2451 O O . PHE A 1 300 ? -2.456 -6.800 19.946 1.00 94.31 300 PHE A O 1
ATOM 2458 N N . PHE A 1 301 ? -1.753 -6.085 21.955 1.00 91.69 301 PHE A N 1
ATOM 2459 C CA . PHE A 1 301 ? -0.866 -7.218 22.203 1.00 91.69 301 PHE A CA 1
ATOM 2460 C C . PHE A 1 301 ? -0.523 -7.358 23.688 1.00 91.69 301 PHE A C 1
ATOM 2462 O O . PHE A 1 301 ? -0.466 -6.374 24.425 1.00 91.69 301 PHE A O 1
ATOM 2469 N N . THR A 1 302 ? -0.240 -8.585 24.122 1.00 90.25 302 THR A N 1
ATOM 2470 C CA . THR A 1 302 ? 0.288 -8.883 25.458 1.00 90.25 302 THR A CA 1
ATOM 2471 C C . THR A 1 302 ? 1.767 -9.251 25.378 1.00 90.25 302 THR A C 1
ATOM 2473 O O . THR A 1 302 ? 2.234 -9.841 24.402 1.00 90.25 302 THR A O 1
ATOM 2476 N N . ILE A 1 303 ? 2.532 -8.877 26.404 1.00 88.00 303 ILE A N 1
ATOM 2477 C CA . ILE A 1 303 ? 3.929 -9.290 26.562 1.00 88.00 303 ILE A CA 1
ATOM 2478 C C . ILE A 1 303 ? 3.908 -10.605 27.340 1.00 88.00 303 ILE A C 1
ATOM 2480 O O . ILE A 1 303 ? 3.474 -10.619 28.487 1.00 88.00 303 ILE A O 1
ATOM 2484 N N . LEU A 1 304 ? 4.345 -11.699 26.714 1.00 83.94 304 LEU A N 1
ATOM 2485 C CA . LEU A 1 304 ? 4.331 -13.029 27.332 1.00 83.94 304 LEU A CA 1
ATOM 2486 C C . LEU A 1 304 ? 5.519 -13.206 28.282 1.00 83.94 304 LEU A C 1
ATOM 2488 O O . LEU A 1 304 ? 5.336 -13.575 29.435 1.00 83.94 304 LEU A O 1
ATOM 2492 N N . ASN A 1 305 ? 6.720 -12.866 27.805 1.00 74.31 305 ASN A N 1
ATOM 2493 C CA . ASN A 1 305 ? 7.944 -12.863 28.604 1.00 74.31 305 ASN A CA 1
ATOM 2494 C C . ASN A 1 305 ? 8.542 -11.446 28.574 1.00 74.31 305 ASN A C 1
ATOM 2496 O O . ASN A 1 305 ? 9.085 -11.056 27.531 1.00 74.31 305 ASN A O 1
ATOM 2500 N N . PRO A 1 306 ? 8.460 -10.655 29.663 1.00 62.38 306 PRO A N 1
ATOM 2501 C CA . PRO A 1 306 ? 9.233 -9.425 29.773 1.00 62.38 306 PRO A CA 1
ATOM 2502 C C . PRO A 1 306 ? 10.731 -9.766 29.801 1.00 62.38 306 PRO A C 1
ATOM 2504 O O . PRO A 1 306 ? 11.174 -10.683 30.488 1.00 62.38 306 PRO A O 1
ATOM 2507 N N . ALA A 1 307 ? 11.524 -9.048 29.009 1.00 57.22 307 ALA A N 1
ATOM 2508 C CA . ALA A 1 307 ? 12.946 -9.331 28.854 1.00 57.22 307 ALA A CA 1
ATOM 2509 C C . ALA A 1 307 ? 13.761 -8.869 30.079 1.00 57.22 307 ALA A C 1
ATOM 2511 O O . ALA A 1 307 ? 14.153 -7.702 30.166 1.00 57.22 307 ALA A O 1
ATOM 2512 N N . ASP A 1 308 ? 14.066 -9.801 30.989 1.00 50.03 308 ASP A N 1
ATOM 2513 C CA . ASP A 1 308 ? 14.988 -9.606 32.121 1.00 50.03 308 ASP A CA 1
ATOM 2514 C C . ASP A 1 308 ? 16.438 -9.396 31.650 1.00 50.03 308 ASP A C 1
ATOM 2516 O O . ASP A 1 308 ? 17.275 -10.306 31.682 1.00 50.03 308 ASP A O 1
ATOM 2520 N N . GLY A 1 309 ? 16.725 -8.187 31.171 1.00 56.97 309 GLY A N 1
ATOM 2521 C CA . GLY A 1 309 ? 18.038 -7.750 30.703 1.00 56.97 309 GLY A CA 1
ATOM 2522 C C . GLY A 1 309 ? 18.011 -7.183 29.282 1.00 56.97 309 GLY A C 1
ATOM 2523 O O . GLY A 1 309 ? 17.218 -7.584 28.434 1.00 56.97 309 GLY A O 1
ATOM 2524 N N . ARG A 1 310 ? 18.931 -6.251 28.995 1.00 57.00 310 ARG A N 1
ATOM 2525 C CA . ARG A 1 310 ? 18.981 -5.494 27.723 1.00 57.00 310 ARG A CA 1
ATOM 2526 C C . ARG A 1 310 ? 19.166 -6.359 26.463 1.00 57.00 310 ARG A C 1
ATOM 2528 O O . ARG A 1 310 ? 18.833 -5.884 25.380 1.00 57.00 310 ARG A O 1
ATOM 2535 N N . ASN A 1 311 ? 19.674 -7.586 26.615 1.00 67.94 311 ASN A N 1
ATOM 2536 C CA . ASN A 1 311 ? 20.026 -8.503 25.524 1.00 67.94 311 ASN A CA 1
ATOM 2537 C C . ASN A 1 311 ? 19.110 -9.738 25.407 1.00 67.94 311 ASN A C 1
ATOM 2539 O O . ASN A 1 311 ? 19.413 -10.619 24.609 1.00 67.94 311 ASN A O 1
ATOM 2543 N N . LYS A 1 312 ? 18.006 -9.842 26.162 1.00 78.25 312 LYS A N 1
ATOM 2544 C CA . LYS A 1 312 ? 17.002 -10.896 25.919 1.00 78.25 312 LYS A CA 1
ATOM 2545 C C . LYS A 1 312 ? 15.976 -10.409 24.880 1.00 78.25 312 LYS A C 1
ATOM 2547 O O . LYS A 1 312 ? 15.610 -9.230 24.919 1.00 78.25 312 LYS A O 1
ATOM 2552 N N . PRO A 1 313 ? 15.505 -11.263 23.954 1.00 85.31 313 PRO A N 1
ATOM 2553 C CA . PRO A 1 313 ? 14.386 -10.916 23.090 1.00 85.31 313 PRO A CA 1
ATOM 2554 C C . PRO A 1 313 ? 13.084 -10.911 23.903 1.00 85.31 313 PRO A C 1
ATOM 2556 O O . PRO A 1 313 ? 12.912 -11.705 24.829 1.00 85.31 313 PRO A O 1
ATOM 2559 N N . THR A 1 314 ? 12.155 -10.028 23.551 1.00 86.88 314 THR A N 1
ATOM 2560 C CA . THR A 1 314 ? 10.818 -9.985 24.158 1.00 86.88 314 THR A CA 1
ATOM 2561 C C . THR A 1 314 ? 9.866 -10.827 23.313 1.00 86.88 314 THR A C 1
ATOM 2563 O O . THR A 1 314 ? 9.867 -10.695 22.087 1.00 86.88 314 THR A O 1
ATOM 2566 N N . ARG A 1 315 ? 9.038 -11.666 23.953 1.00 90.31 315 ARG A N 1
ATOM 2567 C CA . ARG A 1 315 ? 7.965 -12.416 23.277 1.00 90.31 315 ARG A CA 1
ATOM 2568 C C . ARG A 1 315 ? 6.615 -11.734 23.487 1.00 90.31 315 ARG A C 1
ATOM 2570 O O . ARG A 1 315 ? 6.260 -11.391 24.614 1.00 90.31 315 ARG A O 1
ATOM 2577 N N . PHE A 1 316 ? 5.858 -11.593 22.407 1.00 91.31 316 PHE A N 1
ATOM 2578 C CA . PHE A 1 316 ? 4.548 -10.948 22.347 1.00 91.31 316 PHE A CA 1
ATOM 2579 C C . PHE A 1 316 ? 3.490 -11.925 21.827 1.00 91.31 316 PHE A C 1
ATOM 2581 O O . PHE A 1 316 ? 3.824 -12.831 21.064 1.00 91.31 316 PHE A O 1
ATOM 2588 N N . ARG A 1 317 ? 2.224 -11.691 22.179 1.00 92.50 317 ARG A N 1
ATOM 2589 C CA . ARG A 1 317 ? 1.028 -12.261 21.537 1.00 92.50 317 ARG A CA 1
ATOM 2590 C C . ARG A 1 317 ? 0.166 -11.124 20.992 1.00 92.50 317 ARG A C 1
ATOM 2592 O O . ARG A 1 317 ? -0.162 -10.210 21.743 1.00 92.50 317 ARG A O 1
ATOM 2599 N N . ILE A 1 318 ? -0.162 -11.161 19.704 1.00 93.81 318 ILE A N 1
ATOM 2600 C CA . ILE A 1 318 ? -0.744 -10.052 18.943 1.00 93.81 318 ILE A CA 1
ATOM 2601 C C . ILE A 1 318 ? -2.217 -10.338 18.622 1.00 93.81 318 ILE A C 1
ATOM 2603 O O . ILE A 1 318 ? -2.577 -11.428 18.187 1.00 93.81 318 ILE A O 1
ATOM 2607 N N . ARG A 1 319 ? -3.079 -9.327 18.764 1.00 89.56 319 ARG A N 1
ATOM 2608 C CA . ARG A 1 319 ? -4.488 -9.383 18.356 1.00 89.56 319 ARG A CA 1
ATOM 2609 C C . ARG A 1 319 ? -4.637 -9.174 16.845 1.00 89.56 319 ARG A C 1
ATOM 2611 O O . ARG A 1 319 ? -4.393 -8.069 16.343 1.00 89.56 319 ARG A O 1
ATOM 2618 N N . LEU A 1 320 ? -5.065 -10.229 16.148 1.00 82.50 320 LEU A N 1
ATOM 2619 C CA . LEU A 1 320 ? -5.314 -10.230 14.696 1.00 82.50 320 LEU A CA 1
ATOM 2620 C C . LEU A 1 320 ? -6.803 -10.214 14.311 1.00 82.50 320 LEU A C 1
ATOM 2622 O O . LEU A 1 320 ? -7.135 -9.698 13.251 1.00 82.50 320 LEU A O 1
ATOM 2626 N N . VAL A 1 321 ? -7.679 -10.781 15.149 1.00 70.25 321 VAL A N 1
ATOM 2627 C CA . VAL A 1 321 ? -9.079 -11.098 14.788 1.00 70.25 321 VAL A CA 1
ATOM 2628 C C . VAL A 1 321 ? -9.931 -9.850 14.539 1.00 70.25 321 VAL A C 1
ATOM 2630 O O . VAL A 1 321 ? -10.751 -9.828 13.624 1.00 70.25 321 VAL A O 1
ATOM 2633 N N . ASP A 1 322 ? -9.759 -8.816 15.361 1.00 80.81 322 ASP A N 1
ATOM 2634 C CA . ASP A 1 322 ? -10.636 -7.649 15.397 1.00 80.81 322 ASP A CA 1
ATOM 2635 C C . ASP A 1 322 ? -9.894 -6.386 15.874 1.00 80.81 322 ASP A C 1
ATOM 2637 O O . ASP A 1 322 ? -8.884 -6.463 16.583 1.00 80.81 322 ASP A O 1
ATOM 2641 N N . GLU A 1 323 ? -10.404 -5.204 15.511 1.00 88.19 323 GLU A N 1
ATOM 2642 C CA . GLU A 1 323 ? -9.941 -3.942 16.097 1.00 88.19 323 GLU A CA 1
ATOM 2643 C C . GLU A 1 323 ? -10.760 -3.624 17.361 1.00 88.19 323 GLU A C 1
ATOM 2645 O O . GLU A 1 323 ? -11.988 -3.532 17.276 1.00 88.19 323 GLU A O 1
ATOM 2650 N N . PRO A 1 324 ? -10.144 -3.400 18.535 1.00 92.25 324 PRO A N 1
ATOM 2651 C CA . PRO A 1 324 ? -10.892 -3.020 19.732 1.00 92.25 324 PRO A CA 1
ATOM 2652 C C . PRO A 1 324 ? -11.656 -1.703 19.507 1.00 92.25 324 PRO A C 1
ATOM 2654 O O . PRO A 1 324 ? -11.194 -0.827 18.780 1.00 92.25 324 PRO A O 1
ATOM 2657 N N . LEU A 1 325 ? -12.805 -1.505 20.156 1.00 90.94 325 LEU A N 1
ATOM 2658 C CA . LEU A 1 325 ? -13.470 -0.192 20.168 1.00 90.94 325 LEU A CA 1
ATOM 2659 C C . LEU A 1 325 ? -12.688 0.798 21.042 1.00 90.94 325 LEU A C 1
ATOM 2661 O O . LEU A 1 325 ? -12.204 0.418 22.112 1.00 90.94 325 LEU A O 1
ATOM 2665 N N . THR A 1 326 ? -12.601 2.070 20.641 1.00 93.56 326 THR A N 1
ATOM 2666 C CA . THR A 1 326 ? -12.049 3.127 21.513 1.00 93.56 326 THR A CA 1
ATOM 2667 C C . THR A 1 326 ? -12.921 3.338 22.757 1.00 93.56 326 THR A C 1
ATOM 2669 O O . THR A 1 326 ? -14.119 3.072 22.689 1.00 93.56 326 THR A O 1
ATOM 2672 N N . PRO A 1 327 ? -12.397 3.866 23.882 1.00 94.31 327 PRO A N 1
ATOM 2673 C CA . PRO A 1 327 ? -13.210 4.109 25.082 1.00 94.31 327 PRO A CA 1
ATOM 2674 C C . PRO A 1 327 ? -14.442 4.996 24.828 1.00 94.31 327 PRO A C 1
ATOM 2676 O O . PRO A 1 327 ? -15.509 4.751 25.385 1.00 94.31 327 PRO A O 1
ATOM 2679 N N . GLU A 1 328 ? -14.312 5.984 23.937 1.00 91.75 328 GLU A N 1
ATOM 2680 C CA . GLU A 1 328 ? -15.403 6.859 23.490 1.00 91.75 328 GLU A CA 1
ATOM 2681 C C . GLU A 1 328 ? -16.510 6.061 22.776 1.00 91.75 328 GLU A C 1
ATOM 2683 O O . GLU A 1 328 ? -17.695 6.188 23.086 1.00 91.75 328 GLU A O 1
ATOM 2688 N N . ASP A 1 329 ? -16.132 5.204 21.827 1.00 89.62 329 ASP A N 1
ATOM 2689 C CA . ASP A 1 329 ? -17.094 4.449 21.027 1.00 89.62 329 ASP A CA 1
ATOM 2690 C C . ASP A 1 329 ? -17.618 3.193 21.755 1.00 89.62 329 ASP A C 1
ATOM 2692 O O . ASP A 1 329 ? -18.743 2.771 21.492 1.00 89.62 329 ASP A O 1
ATOM 2696 N N . GLN A 1 330 ? -16.880 2.648 22.734 1.00 89.06 330 GLN A N 1
ATOM 2697 C CA . GLN A 1 330 ? -17.389 1.668 23.706 1.00 89.06 330 GLN A CA 1
ATOM 2698 C C . GLN A 1 330 ? -18.557 2.256 24.505 1.00 89.06 330 GLN A C 1
ATOM 2700 O O . GLN A 1 330 ? -19.608 1.626 24.610 1.00 89.06 330 GLN A O 1
ATOM 2705 N N . GLN A 1 331 ? -18.401 3.478 25.033 1.00 88.25 331 GLN A N 1
ATOM 2706 C CA . GLN A 1 331 ? -19.453 4.160 25.792 1.00 88.25 331 GLN A CA 1
ATOM 2707 C C . GLN A 1 331 ? -20.698 4.416 24.933 1.00 88.25 331 GLN A C 1
ATOM 2709 O O . GLN A 1 331 ? -21.806 4.124 25.382 1.00 88.25 331 GLN A O 1
ATOM 2714 N N . LYS A 1 332 ? -20.530 4.875 23.683 1.00 80.88 332 LYS A N 1
ATOM 2715 C CA . LYS A 1 332 ? -21.643 5.030 22.725 1.00 80.88 332 LYS A CA 1
ATOM 2716 C C . LYS A 1 332 ? -22.333 3.701 22.428 1.00 80.88 332 LYS A C 1
ATOM 2718 O O . LYS A 1 332 ? -23.547 3.613 22.557 1.00 80.88 332 LYS A O 1
ATOM 2723 N N . THR A 1 333 ? -21.565 2.661 22.096 1.00 76.75 333 THR A N 1
ATOM 2724 C CA . THR A 1 333 ? -22.093 1.322 21.789 1.00 76.75 333 THR A CA 1
ATOM 2725 C C . THR A 1 333 ? -22.906 0.766 22.959 1.00 76.75 333 THR A C 1
ATOM 2727 O O . THR A 1 333 ? -24.014 0.273 22.764 1.00 76.75 333 THR A O 1
ATOM 2730 N N . ALA A 1 334 ? -22.401 0.907 24.188 1.00 76.75 334 ALA A N 1
ATOM 2731 C CA . ALA A 1 334 ? -23.106 0.492 25.398 1.00 76.75 334 ALA A CA 1
ATOM 2732 C C . ALA A 1 334 ? -24.354 1.347 25.695 1.00 76.75 334 ALA A C 1
ATOM 2734 O O . ALA A 1 334 ? -25.335 0.821 26.219 1.00 76.75 334 ALA A O 1
ATOM 2735 N N . ALA A 1 335 ? -24.346 2.643 25.369 1.00 76.06 335 ALA A N 1
ATOM 2736 C CA . ALA A 1 335 ? -25.517 3.509 25.504 1.00 76.06 335 ALA A CA 1
ATOM 2737 C C . ALA A 1 335 ? -26.619 3.136 24.497 1.00 76.06 335 ALA A C 1
ATOM 2739 O O . ALA A 1 335 ? -27.760 2.926 24.907 1.00 76.06 335 ALA A O 1
ATOM 2740 N N . SER A 1 336 ? -26.275 2.960 23.216 1.00 72.44 336 SER A N 1
ATOM 2741 C CA . SER A 1 336 ? -27.210 2.500 22.181 1.00 72.44 336 SER A CA 1
ATOM 2742 C C . SER A 1 336 ? -27.797 1.128 22.514 1.00 72.44 336 SER A C 1
ATOM 2744 O O . SER A 1 336 ? -29.011 0.962 22.455 1.00 72.44 336 SER A O 1
ATOM 2746 N N . LEU A 1 337 ? -26.969 0.174 22.956 1.00 73.94 337 LEU A N 1
ATOM 2747 C CA . LEU A 1 337 ? -27.437 -1.154 23.359 1.00 73.94 337 LEU A CA 1
ATOM 2748 C C . LEU A 1 337 ? -28.410 -1.091 24.550 1.00 73.94 337 LEU A C 1
ATOM 2750 O O . LEU A 1 337 ? -29.424 -1.781 24.547 1.00 73.94 337 LEU A O 1
ATOM 2754 N N . ARG A 1 338 ? -28.152 -0.241 25.556 1.00 72.44 338 ARG A N 1
ATOM 2755 C CA . ARG A 1 338 ? -29.083 -0.034 26.683 1.00 72.44 338 ARG A CA 1
ATOM 2756 C C . ARG A 1 338 ? -30.410 0.564 26.227 1.00 72.44 338 ARG A C 1
ATOM 2758 O O . ARG A 1 338 ? -31.450 0.068 26.640 1.00 72.44 338 ARG A O 1
ATOM 2765 N N . GLN A 1 339 ? -30.377 1.578 25.363 1.00 68.50 339 GLN A N 1
ATOM 2766 C CA . GLN A 1 339 ? -31.583 2.196 24.808 1.00 68.50 339 GLN A CA 1
ATOM 2767 C C . GLN A 1 339 ? -32.425 1.176 24.020 1.00 68.50 339 GLN A C 1
ATOM 2769 O O . GLN A 1 339 ? -33.643 1.134 24.174 1.00 68.50 339 GLN A O 1
ATOM 2774 N N . GLN A 1 340 ? -31.775 0.312 23.236 1.00 60.78 340 GLN A N 1
ATOM 2775 C CA . GLN A 1 340 ? -32.428 -0.764 22.483 1.00 60.78 340 GLN A CA 1
ATOM 2776 C C . GLN A 1 340 ? -33.014 -1.859 23.385 1.00 60.78 340 GLN A C 1
ATOM 2778 O O . GLN A 1 340 ? -34.106 -2.338 23.115 1.00 60.78 340 GLN A O 1
ATOM 2783 N N . LEU A 1 341 ? -32.335 -2.225 24.478 1.00 64.56 341 LEU A N 1
ATOM 2784 C CA . LEU A 1 341 ? -32.842 -3.206 25.449 1.00 64.56 341 LEU A CA 1
ATOM 2785 C C . LEU A 1 341 ? -33.960 -2.654 26.355 1.00 64.56 341 LEU A C 1
ATOM 2787 O O . LEU A 1 341 ? -34.709 -3.432 26.938 1.00 64.56 341 LEU A O 1
ATOM 2791 N N . GLN A 1 342 ? -34.069 -1.329 26.496 1.00 64.62 342 GLN A N 1
ATOM 2792 C CA . GLN A 1 342 ? -35.121 -0.667 27.279 1.00 64.62 342 GLN A CA 1
ATOM 2793 C C . GLN A 1 342 ? -36.407 -0.429 26.473 1.00 64.62 342 GLN A C 1
ATOM 2795 O O . GLN A 1 342 ? -37.492 -0.407 27.053 1.00 64.62 342 GLN A O 1
ATOM 2800 N N . GLY A 1 343 ? -36.313 -0.278 25.149 1.00 55.69 343 GLY A N 1
ATOM 2801 C CA . GLY A 1 343 ? -37.475 -0.246 24.264 1.00 55.69 343 GLY A CA 1
ATOM 2802 C C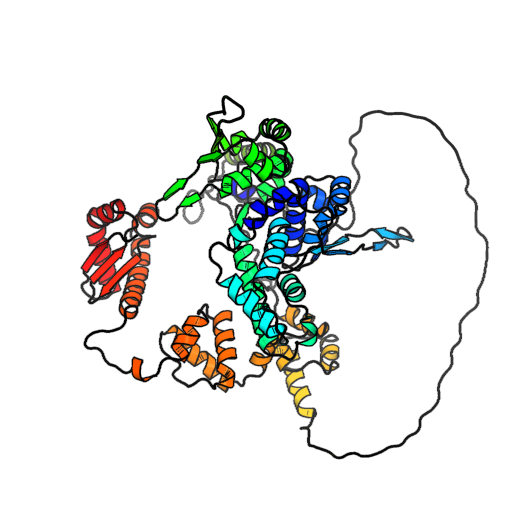 . GLY A 1 343 ? -37.937 -1.657 23.905 1.00 55.69 343 GLY A C 1
ATOM 2803 O O . GLY A 1 343 ? -37.343 -2.287 23.035 1.00 55.69 343 GLY A O 1
ATOM 2804 N N . GLN A 1 344 ? -39.013 -2.150 24.529 1.00 48.84 344 GLN A N 1
ATOM 2805 C CA . GLN A 1 344 ? -39.635 -3.427 24.154 1.00 48.84 344 GLN A CA 1
ATOM 2806 C C . GLN A 1 344 ? -40.206 -3.372 22.726 1.00 48.84 344 GLN A C 1
ATOM 2808 O O . GLN A 1 344 ? -41.369 -3.038 22.521 1.00 48.84 344 GLN A O 1
ATOM 2813 N N . ILE A 1 345 ? -39.387 -3.733 21.736 1.00 44.38 345 ILE A N 1
ATOM 2814 C CA . ILE A 1 345 ? -39.806 -3.932 20.344 1.00 44.38 345 ILE A CA 1
ATOM 2815 C C . ILE A 1 345 ? -39.327 -5.309 19.876 1.00 44.38 345 ILE A C 1
ATOM 2817 O O . ILE A 1 345 ? -38.483 -5.440 18.995 1.00 44.38 345 ILE A O 1
ATOM 2821 N N . TYR A 1 346 ? -39.921 -6.356 20.450 1.00 45.25 346 TYR A N 1
ATOM 2822 C CA . TYR A 1 346 ? -40.163 -7.579 19.687 1.00 45.25 346 TYR A CA 1
ATOM 2823 C C . TYR A 1 346 ? -41.442 -7.349 18.883 1.00 45.25 346 TYR A C 1
ATOM 2825 O O . TYR A 1 346 ? -42.524 -7.772 19.285 1.00 45.25 346 TYR A O 1
ATOM 2833 N N . ALA A 1 347 ? -41.336 -6.617 17.774 1.00 44.31 347 ALA A N 1
ATOM 2834 C CA . ALA A 1 347 ? -42.432 -6.589 16.818 1.00 44.31 347 ALA A CA 1
ATOM 2835 C C . ALA A 1 347 ? -42.607 -8.017 16.289 1.00 44.31 347 ALA A C 1
ATOM 2837 O O . ALA A 1 347 ? -41.658 -8.593 15.7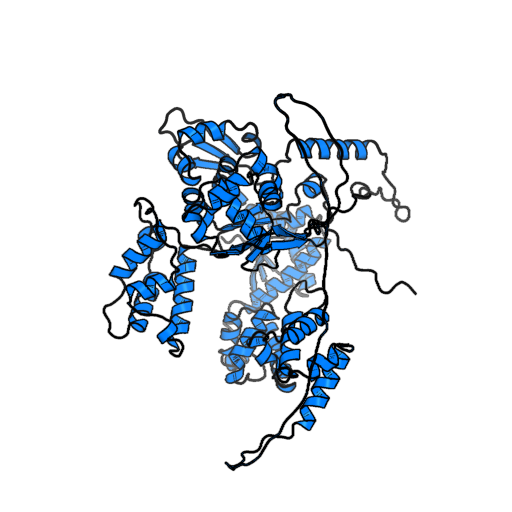65 1.00 44.31 347 ALA A O 1
ATOM 2838 N N . SER A 1 348 ? -43.784 -8.617 16.431 1.00 43.03 348 SER A N 1
ATOM 2839 C CA . SER A 1 348 ? -44.132 -9.753 15.582 1.00 43.03 348 SER A CA 1
ATOM 2840 C C . SER A 1 348 ? -44.376 -9.218 14.175 1.00 43.03 348 SER A C 1
ATOM 2842 O O . SER A 1 348 ? -45.094 -8.230 14.014 1.00 43.03 348 SER A O 1
ATOM 2844 N N . ASP A 1 349 ? -43.797 -9.857 13.168 1.00 43.22 349 ASP A N 1
ATOM 2845 C CA . ASP A 1 349 ? -44.172 -9.605 11.783 1.00 43.22 349 ASP A CA 1
ATOM 2846 C C . ASP A 1 349 ? -45.682 -9.894 11.598 1.00 43.22 349 ASP A C 1
ATOM 2848 O O . ASP A 1 349 ? -46.138 -10.968 12.001 1.00 43.22 349 ASP A O 1
ATOM 2852 N N . PRO A 1 350 ? -46.486 -8.946 11.077 1.00 38.53 350 PRO A N 1
ATOM 2853 C CA . PRO A 1 350 ? -47.945 -9.037 11.138 1.00 38.53 350 PRO A CA 1
ATOM 2854 C C . PRO A 1 350 ? -48.560 -10.010 10.122 1.00 38.53 350 PRO A C 1
ATOM 2856 O O . PRO A 1 350 ? -49.728 -10.357 10.279 1.00 38.53 350 PRO A O 1
ATOM 2859 N N . GLU A 1 351 ? -47.810 -10.458 9.109 1.00 37.22 351 GLU A N 1
ATOM 2860 C CA . GLU A 1 351 ? -48.285 -11.443 8.124 1.00 37.22 351 GLU A CA 1
ATOM 2861 C C . GLU A 1 351 ? -47.835 -12.868 8.474 1.00 37.22 351 GLU A C 1
ATOM 2863 O O . GLU A 1 351 ? -48.576 -13.826 8.261 1.00 37.22 351 GLU A O 1
ATOM 2868 N N . THR A 1 352 ? -46.635 -13.025 9.045 1.00 44.19 352 THR A N 1
ATOM 2869 C CA . THR A 1 352 ? -46.030 -14.339 9.336 1.00 44.19 352 THR A CA 1
ATOM 2870 C C . THR A 1 352 ? -46.061 -14.743 10.812 1.00 44.19 352 THR A C 1
ATOM 2872 O O . THR A 1 352 ? -45.761 -15.892 11.139 1.00 44.19 352 THR A O 1
ATOM 2875 N N . GLY A 1 353 ? -46.368 -13.816 11.724 1.00 36.88 353 GLY A N 1
ATOM 2876 C CA . GLY A 1 353 ? -46.358 -14.037 13.174 1.00 36.88 353 GLY A CA 1
ATOM 2877 C C . GLY A 1 353 ? -44.967 -14.259 13.785 1.00 36.88 353 GLY A C 1
ATOM 2878 O O . GLY A 1 353 ? -44.859 -14.482 14.992 1.00 36.88 353 GLY A O 1
ATOM 2879 N N . GLN A 1 354 ? -43.890 -14.205 12.993 1.00 40.41 354 GLN A N 1
ATOM 2880 C CA . GLN A 1 354 ? -42.534 -14.431 13.492 1.00 40.41 354 GLN A CA 1
ATOM 2881 C C . GLN A 1 354 ? -42.060 -13.267 14.369 1.00 40.41 354 GLN A C 1
ATOM 2883 O O . GLN A 1 354 ? -42.272 -12.099 14.047 1.00 40.41 354 GLN A O 1
ATOM 2888 N N . LEU A 1 355 ? -41.362 -13.581 15.465 1.00 40.50 355 LEU A N 1
ATOM 2889 C CA . LEU A 1 355 ? -40.686 -12.584 16.299 1.00 40.50 355 LEU A CA 1
ATOM 2890 C C . LEU A 1 355 ? -39.592 -11.893 15.478 1.00 40.50 355 LEU A C 1
ATOM 2892 O O . LEU A 1 355 ? -38.537 -12.470 15.211 1.00 40.50 355 LEU A O 1
ATOM 2896 N N . ASN A 1 356 ? -39.840 -10.649 15.078 1.00 42.78 356 ASN A N 1
ATOM 2897 C CA . ASN A 1 356 ? -38.925 -9.897 14.244 1.00 42.78 356 ASN A CA 1
ATOM 2898 C C . ASN A 1 356 ? -37.757 -9.394 15.103 1.00 42.78 356 ASN A C 1
ATOM 2900 O O . ASN A 1 356 ? -37.889 -8.458 15.890 1.00 42.78 356 ASN A O 1
ATOM 2904 N N . LEU A 1 357 ? -36.600 -10.044 14.958 1.00 43.59 357 LEU A N 1
ATOM 2905 C CA . LEU A 1 357 ? -35.350 -9.687 15.638 1.00 43.59 357 LEU A CA 1
ATOM 2906 C C . LEU A 1 357 ? -34.573 -8.562 14.919 1.00 43.59 357 LEU A C 1
ATOM 2908 O O . LEU A 1 357 ? -33.530 -8.132 15.408 1.00 43.59 357 LEU A O 1
ATOM 2912 N N . PHE A 1 358 ? -35.074 -8.039 13.790 1.00 40.50 358 PHE A N 1
ATOM 2913 C CA . PHE A 1 358 ? -34.420 -6.971 13.023 1.00 40.50 358 PHE A CA 1
ATOM 2914 C C . PHE A 1 358 ? -34.675 -5.496 13.434 1.00 40.50 358 PHE A C 1
ATOM 2916 O O . PHE A 1 358 ? -33.917 -4.655 12.937 1.00 40.50 358 PHE A O 1
ATOM 2923 N N . PRO A 1 359 ? -35.593 -5.090 14.351 1.00 40.06 359 PRO A N 1
ATOM 2924 C CA . PRO A 1 359 ? -35.711 -3.675 14.742 1.00 40.06 359 PRO A CA 1
ATOM 2925 C C . PRO A 1 359 ? -34.475 -3.143 15.499 1.00 40.06 359 PRO A C 1
ATOM 2927 O O . PRO A 1 359 ? -34.352 -1.937 15.712 1.00 40.06 359 PRO A O 1
ATOM 2930 N N . LEU A 1 360 ? -33.502 -4.013 15.810 1.00 44.84 360 LEU A N 1
ATOM 2931 C CA . LEU A 1 360 ? -32.154 -3.665 16.276 1.00 44.84 360 LEU A CA 1
ATOM 2932 C C . LEU A 1 360 ? -31.412 -2.643 15.387 1.00 44.84 360 LEU A C 1
ATOM 2934 O O . LEU A 1 360 ? -30.483 -2.000 15.874 1.00 44.84 360 LEU A O 1
ATOM 2938 N N . PHE A 1 361 ? -31.780 -2.468 14.111 1.00 43.53 361 PHE A N 1
ATOM 2939 C CA . PHE A 1 361 ? -31.059 -1.582 13.181 1.00 43.53 361 PHE A CA 1
ATOM 2940 C C . PHE A 1 361 ? -31.979 -0.698 12.319 1.00 43.53 361 PHE A C 1
ATOM 2942 O O . PHE A 1 361 ? -31.757 -0.563 11.117 1.00 43.53 361 PHE A O 1
ATOM 2949 N N . GLY A 1 362 ? -33.001 -0.070 12.920 1.00 44.44 362 GLY A N 1
ATOM 2950 C CA . GLY A 1 362 ? -34.045 0.620 12.147 1.00 44.44 362 GLY A CA 1
ATOM 2951 C C . GLY A 1 362 ? -34.676 1.891 12.727 1.00 44.44 362 GLY A C 1
ATOM 2952 O O . GLY A 1 362 ? -35.899 1.959 12.748 1.00 44.44 362 GLY A O 1
ATOM 2953 N N . GLN A 1 363 ? -33.906 2.927 13.105 1.00 33.47 363 GLN A N 1
ATOM 2954 C CA . GLN A 1 363 ? -34.396 4.320 12.976 1.00 33.47 363 GLN A CA 1
ATOM 2955 C C . GLN A 1 363 ? -33.295 5.404 12.991 1.00 33.47 363 GLN A C 1
ATOM 2957 O O . GLN A 1 363 ? -32.452 5.467 13.880 1.00 33.47 363 GLN A O 1
ATOM 2962 N N . THR A 1 364 ? -33.340 6.268 11.968 1.00 36.59 364 THR A N 1
ATOM 2963 C CA . THR A 1 364 ? -32.750 7.622 11.867 1.00 36.59 364 THR A CA 1
ATOM 2964 C C . THR A 1 364 ? -31.413 7.910 12.575 1.00 36.59 364 THR A C 1
ATOM 2966 O O . THR A 1 364 ? -31.378 8.528 13.638 1.00 36.59 364 THR A O 1
ATOM 2969 N N . SER A 1 365 ? -30.296 7.661 11.880 1.00 29.75 365 SER A N 1
ATOM 2970 C CA . SER A 1 365 ? -29.099 8.507 12.022 1.00 29.75 365 SER A CA 1
ATOM 2971 C C . SER A 1 365 ? -29.065 9.526 10.880 1.00 29.75 365 SER A C 1
ATOM 2973 O O . SER A 1 365 ? -29.017 9.163 9.703 1.00 29.75 365 SER A O 1
ATOM 2975 N N . THR A 1 366 ? -29.130 10.816 11.202 1.00 30.38 366 THR A N 1
ATOM 2976 C CA . THR A 1 366 ? -29.159 11.904 10.217 1.00 30.38 366 THR A CA 1
ATOM 2977 C C . THR A 1 366 ? -27.795 12.101 9.545 1.00 30.38 366 THR A C 1
ATOM 2979 O O . THR A 1 366 ? -26.882 12.682 10.122 1.00 30.38 366 THR A O 1
ATOM 2982 N N . ARG A 1 367 ? -27.684 11.668 8.278 1.00 33.97 367 ARG A N 1
ATOM 2983 C CA . ARG A 1 367 ? -26.583 11.966 7.332 1.00 33.97 367 ARG A CA 1
ATOM 2984 C C . ARG A 1 367 ? -25.157 11.875 7.914 1.00 33.97 367 ARG A C 1
ATOM 2986 O O . ARG A 1 367 ? -24.484 12.892 8.073 1.00 33.97 367 ARG A O 1
ATOM 2993 N N . GLN A 1 368 ? -24.613 10.662 8.032 1.00 29.02 368 GLN A N 1
ATOM 2994 C CA . GLN A 1 368 ? -23.152 10.465 7.977 1.00 29.02 368 GLN A CA 1
ATOM 2995 C C . GLN A 1 368 ? -22.695 9.948 6.609 1.00 29.02 368 GLN A C 1
ATOM 2997 O O . GLN A 1 368 ? -22.179 8.840 6.455 1.00 29.02 368 GLN A O 1
ATOM 3002 N N . ASN A 1 369 ? -22.833 10.816 5.603 1.00 26.39 369 ASN A N 1
ATOM 3003 C CA . ASN A 1 369 ? -22.103 10.665 4.351 1.00 26.39 369 ASN A CA 1
ATOM 3004 C C . ASN A 1 369 ? -20.601 10.807 4.641 1.00 26.39 369 ASN A C 1
ATOM 3006 O O . ASN A 1 369 ? -20.102 11.918 4.798 1.00 26.39 369 ASN A O 1
ATOM 3010 N N . PHE A 1 370 ? -19.869 9.691 4.638 1.00 30.22 370 PHE A N 1
ATOM 3011 C CA . PHE A 1 370 ? -18.399 9.696 4.588 1.00 30.22 370 PHE A CA 1
ATOM 3012 C C . PHE A 1 370 ? -17.845 9.988 3.176 1.00 30.22 370 PHE A C 1
ATOM 3014 O O . PHE A 1 370 ? -16.639 9.944 2.950 1.00 30.22 370 PHE A O 1
ATOM 3021 N N . ALA A 1 371 ? -18.712 10.366 2.230 1.00 26.45 371 ALA A N 1
ATOM 3022 C CA . ALA A 1 371 ? -18.314 11.164 1.077 1.00 26.45 371 ALA A CA 1
ATOM 3023 C C . ALA A 1 371 ? -18.086 12.616 1.532 1.00 26.45 371 ALA A C 1
ATOM 3025 O O . ALA A 1 371 ? -18.999 13.238 2.075 1.00 26.45 371 ALA A O 1
ATOM 3026 N N . TYR A 1 372 ? -16.881 13.151 1.307 1.00 30.19 372 TYR A N 1
ATOM 3027 C CA . TYR A 1 372 ? -16.450 14.473 1.779 1.00 30.19 372 TYR A CA 1
ATOM 3028 C C . TYR A 1 372 ? -17.470 15.584 1.495 1.00 30.19 372 TYR A C 1
ATOM 3030 O O . TYR A 1 372 ? -17.589 16.078 0.372 1.00 30.19 372 TYR A O 1
ATOM 3038 N N . GLY A 1 373 ? -18.170 16.019 2.546 1.00 24.66 373 GLY A N 1
ATOM 3039 C CA . GLY A 1 373 ? -19.074 17.161 2.480 1.00 24.66 373 GLY A CA 1
ATOM 3040 C C . GLY A 1 373 ? -18.341 18.422 2.015 1.00 24.66 373 GLY A C 1
ATOM 3041 O O . GLY A 1 373 ? -17.197 18.677 2.403 1.00 24.66 373 GLY A O 1
ATOM 3042 N N . LYS A 1 374 ? -19.006 19.237 1.187 1.00 29.33 374 LYS A N 1
ATOM 3043 C CA . LYS A 1 374 ? -18.491 20.549 0.771 1.00 29.33 374 LYS A CA 1
ATOM 3044 C C . LYS A 1 374 ? -18.321 21.442 2.005 1.00 29.33 374 LYS A C 1
ATOM 3046 O O . LYS A 1 374 ? -19.280 22.063 2.448 1.00 29.33 374 LYS A O 1
ATOM 3051 N N . ILE A 1 375 ? -17.100 21.546 2.531 1.00 28.91 375 ILE A N 1
ATOM 3052 C CA . ILE A 1 375 ? -16.754 22.543 3.554 1.00 28.91 375 ILE A CA 1
ATOM 3053 C C . ILE A 1 375 ? -16.707 23.922 2.877 1.00 28.91 375 ILE A C 1
ATOM 3055 O O . ILE A 1 375 ? -15.641 24.384 2.460 1.00 28.91 375 ILE A O 1
ATOM 3059 N N . SER A 1 376 ? -17.872 24.555 2.737 1.00 29.33 376 SER A N 1
ATOM 3060 C CA . SER A 1 376 ? -18.024 25.944 2.304 1.00 29.33 376 SER A CA 1
ATOM 3061 C C . SER A 1 376 ? -19.192 26.595 3.045 1.00 29.33 376 SER A C 1
ATOM 3063 O O . SER A 1 376 ? -20.300 26.073 3.021 1.00 29.33 376 SER A O 1
ATOM 3065 N N . GLU A 1 377 ? -18.891 27.742 3.658 1.00 30.34 377 GLU A N 1
ATOM 3066 C CA . GLU A 1 377 ? -19.793 28.678 4.344 1.00 30.34 377 GLU A CA 1
ATOM 3067 C C . GLU A 1 377 ? -20.545 28.214 5.628 1.00 30.34 377 GLU A C 1
ATOM 3069 O O . GLU A 1 377 ? -20.992 27.086 5.781 1.00 30.34 377 GLU A O 1
ATOM 3074 N N . ASN A 1 378 ? -20.675 29.183 6.548 1.00 29.66 378 ASN A N 1
ATOM 3075 C CA . ASN A 1 378 ? -21.591 29.285 7.698 1.00 29.66 378 ASN A CA 1
ATOM 3076 C C . ASN A 1 378 ? -21.464 28.287 8.878 1.00 29.66 378 ASN A C 1
ATOM 3078 O O . ASN A 1 378 ? -22.202 27.312 8.985 1.00 29.66 378 ASN A O 1
ATOM 3082 N N . MET A 1 379 ? -20.637 28.655 9.870 1.00 23.34 379 MET A N 1
ATOM 3083 C CA . MET A 1 379 ? -20.884 28.334 11.289 1.00 23.34 379 MET A CA 1
ATOM 3084 C C . MET A 1 379 ? -21.577 29.526 11.979 1.00 23.34 379 MET A C 1
ATOM 3086 O O . MET A 1 379 ? -21.105 30.652 11.793 1.00 23.34 379 MET A O 1
ATOM 3090 N N . PRO A 1 380 ? -22.601 29.318 12.826 1.00 27.03 380 PRO A N 1
ATOM 3091 C CA . PRO A 1 380 ? -22.937 30.241 13.909 1.00 27.03 380 PRO A CA 1
ATOM 3092 C C . PRO A 1 380 ? -21.973 30.058 15.100 1.00 27.03 380 PRO A C 1
ATOM 3094 O O . PRO A 1 380 ? -21.293 29.038 15.215 1.00 27.03 380 PRO A O 1
ATOM 3097 N N . SER A 1 381 ? -21.904 31.043 15.995 1.00 34.84 381 SER A N 1
ATOM 3098 C CA . SER A 1 381 ? -20.998 31.050 17.153 1.00 34.84 381 SER A CA 1
ATOM 3099 C C . SER A 1 381 ? -21.643 30.535 18.444 1.00 34.84 381 SER A C 1
ATOM 3101 O O . SER A 1 381 ? -22.745 30.963 18.784 1.00 34.84 381 SER A O 1
ATOM 3103 N N . SER A 1 382 ? -20.893 29.774 19.243 1.00 26.98 382 SER A N 1
ATOM 3104 C CA . SER A 1 382 ? -21.139 29.624 20.685 1.00 26.98 382 SER A CA 1
ATOM 3105 C C . SER A 1 382 ? -19.829 29.380 21.446 1.00 26.98 382 SER A C 1
ATOM 3107 O O . SER A 1 382 ? -19.042 28.517 21.059 1.00 26.98 382 SER A O 1
ATOM 3109 N N . ASP A 1 383 ? -19.615 30.142 22.521 1.00 29.89 383 ASP A N 1
ATOM 3110 C CA . ASP A 1 383 ? -18.495 30.012 23.471 1.00 29.89 383 ASP A CA 1
ATOM 3111 C C . ASP A 1 383 ? -18.496 28.643 24.187 1.00 29.89 383 ASP A C 1
ATOM 3113 O O . ASP A 1 383 ? -19.553 28.025 24.351 1.00 29.89 383 ASP A O 1
ATOM 3117 N N . PRO A 1 384 ? -17.345 28.204 24.730 1.00 28.94 384 PRO A N 1
ATOM 3118 C CA . PRO A 1 384 ? -17.258 28.225 26.195 1.00 28.94 384 PRO A CA 1
ATOM 3119 C C . PRO A 1 384 ? -15.982 28.886 26.747 1.00 28.94 384 PRO A C 1
ATOM 3121 O O . PRO A 1 384 ? -14.866 28.696 26.267 1.00 28.94 384 PRO A O 1
ATOM 3124 N N . LYS A 1 385 ? -16.172 29.647 27.830 1.00 29.05 385 LYS A N 1
ATOM 3125 C CA . LYS A 1 385 ? -15.172 30.514 28.472 1.00 29.05 385 LYS A CA 1
ATOM 3126 C C . LYS A 1 385 ? -14.108 29.763 29.294 1.00 29.05 385 LYS A C 1
ATOM 3128 O O . LYS A 1 385 ? -14.361 28.696 29.842 1.00 29.05 385 LYS A O 1
ATOM 3133 N N . ASN A 1 386 ? -13.014 30.495 29.551 1.00 26.64 386 ASN A N 1
ATOM 3134 C CA . ASN A 1 386 ? -12.043 30.386 30.660 1.00 26.64 386 ASN A CA 1
ATOM 3135 C C . ASN A 1 386 ? -10.815 29.459 30.526 1.00 26.64 386 ASN A C 1
ATOM 3137 O O . ASN A 1 386 ? -10.830 28.312 30.968 1.00 26.64 386 ASN A O 1
ATOM 3141 N N . ARG A 1 387 ? -9.649 30.086 30.285 1.00 25.14 387 ARG A N 1
ATOM 3142 C CA . ARG A 1 387 ? -8.703 30.389 31.388 1.00 25.14 387 ARG A CA 1
ATOM 3143 C C . ARG A 1 387 ? -7.826 31.621 31.090 1.00 25.14 387 ARG A C 1
ATOM 3145 O O . ARG A 1 387 ? -7.583 31.956 29.939 1.00 25.14 387 ARG A O 1
ATOM 3152 N N . ARG A 1 388 ? -7.448 32.331 32.160 1.00 25.03 388 ARG A N 1
ATOM 3153 C CA . ARG A 1 388 ? -6.903 33.708 32.186 1.00 25.03 388 ARG A CA 1
ATOM 3154 C C . ARG A 1 388 ? -5.431 33.806 31.750 1.00 25.03 388 ARG A C 1
ATOM 3156 O O . ARG A 1 388 ? -4.642 33.040 32.286 1.00 25.03 388 ARG A O 1
ATOM 3163 N N . VAL A 1 389 ? -5.098 34.818 30.935 1.00 24.72 389 VAL A N 1
ATOM 3164 C CA . VAL A 1 389 ? -4.091 35.922 31.073 1.00 24.72 389 VAL A CA 1
ATOM 3165 C C . VAL A 1 389 ? -4.475 36.944 29.970 1.00 24.72 389 VAL A C 1
ATOM 3167 O O . VAL A 1 389 ? -4.962 36.505 28.934 1.00 24.72 389 VAL A O 1
ATOM 3170 N N . GLY A 1 390 ? -4.347 38.275 30.051 1.00 23.91 390 GLY A N 1
ATOM 3171 C CA . GLY A 1 390 ? -3.967 39.243 31.100 1.00 23.91 390 GLY A CA 1
ATOM 3172 C C . GLY A 1 390 ? -3.762 40.631 30.431 1.00 23.91 390 GLY A C 1
ATOM 3173 O O . GLY A 1 390 ? -3.338 40.636 29.276 1.00 23.91 390 GLY A O 1
ATOM 3174 N N . PRO A 1 391 ? -4.109 41.785 31.045 1.00 29.05 391 PRO A N 1
ATOM 3175 C CA . PRO A 1 391 ? -4.281 43.036 30.287 1.00 29.05 391 PRO A CA 1
ATOM 3176 C C . PRO A 1 391 ? -3.062 43.981 30.282 1.00 29.05 391 PRO A C 1
ATOM 3178 O O . PRO A 1 391 ? -2.440 44.193 31.320 1.00 29.05 391 PRO A O 1
ATOM 3181 N N . ALA A 1 392 ? -2.805 44.629 29.140 1.00 23.75 392 ALA A N 1
ATOM 3182 C CA . ALA A 1 392 ? -2.004 45.854 29.005 1.00 23.75 392 ALA A CA 1
ATOM 3183 C C . ALA A 1 392 ? -2.339 46.579 27.679 1.00 23.75 392 ALA A C 1
ATOM 3185 O O . ALA A 1 392 ? -2.676 45.899 26.717 1.00 23.75 392 ALA A O 1
ATOM 3186 N N . ALA A 1 393 ? -2.240 47.920 27.685 1.00 23.08 393 ALA A N 1
ATOM 3187 C CA . ALA A 1 393 ? -2.224 48.914 26.584 1.00 23.08 393 ALA A CA 1
ATOM 3188 C C . ALA A 1 393 ? -2.963 48.594 25.249 1.00 23.08 393 ALA A C 1
ATOM 3190 O O . ALA A 1 393 ? -2.624 47.634 24.567 1.00 23.08 393 ALA A O 1
ATOM 3191 N N . SER A 1 394 ? -4.002 49.322 24.810 1.00 22.38 394 SER A N 1
ATOM 3192 C CA . SER A 1 394 ? -4.160 50.784 24.570 1.00 22.38 394 SER A CA 1
ATOM 3193 C C . SER A 1 394 ? -3.707 51.246 23.172 1.00 22.38 394 SER A C 1
ATOM 3195 O O . SER A 1 394 ? -2.945 50.560 22.506 1.00 22.38 394 SER A O 1
ATOM 3197 N N . GLU A 1 395 ? -4.185 52.440 22.791 1.00 24.56 395 GLU A N 1
ATOM 3198 C CA . GLU A 1 395 ? -3.877 53.215 21.571 1.00 24.56 395 GLU A CA 1
ATOM 3199 C C . GLU A 1 395 ? -4.577 52.798 20.252 1.00 24.56 395 GLU A C 1
ATOM 3201 O O . GLU A 1 395 ? -4.745 51.618 19.962 1.00 24.56 395 GLU A O 1
ATOM 3206 N N . ILE A 1 396 ? -4.919 53.733 19.350 1.00 22.78 396 ILE A N 1
ATOM 3207 C CA . ILE A 1 396 ? -5.927 54.828 19.417 1.00 22.78 396 ILE A CA 1
ATOM 3208 C C . ILE A 1 396 ? -6.038 55.461 18.009 1.00 22.78 396 ILE A C 1
ATOM 3210 O O . ILE A 1 396 ? -5.037 55.948 17.498 1.00 22.78 396 ILE A O 1
ATOM 3214 N N . LEU A 1 397 ? -7.261 55.535 17.446 1.00 21.41 397 LEU A N 1
ATOM 3215 C CA . LEU A 1 397 ? -7.673 56.417 16.321 1.00 21.41 397 LEU A CA 1
ATOM 3216 C C . LEU A 1 397 ? -6.887 56.294 14.975 1.00 21.41 397 LEU A C 1
ATOM 3218 O O . LEU A 1 397 ? -5.964 55.490 14.873 1.00 21.41 397 LEU A O 1
ATOM 3222 N N . PRO A 1 398 ? -7.244 57.049 13.904 1.00 27.77 398 PRO A N 1
ATOM 3223 C CA . PRO A 1 398 ? -8.464 57.837 13.655 1.00 27.77 398 PRO A CA 1
ATOM 3224 C C . PRO A 1 398 ? -9.272 57.394 12.411 1.00 27.77 398 PRO A C 1
ATOM 3226 O O . PRO A 1 398 ? -8.866 56.539 11.627 1.00 27.77 398 PRO A O 1
ATOM 3229 N N . GLN A 1 399 ? -10.426 58.039 12.217 1.00 23.09 399 GLN A N 1
ATOM 3230 C CA . GLN A 1 399 ? -11.150 58.133 10.940 1.00 23.09 399 GLN A CA 1
ATOM 3231 C C . GLN A 1 399 ? -10.657 59.368 10.156 1.00 23.09 399 GLN A C 1
ATOM 3233 O O . GLN A 1 399 ? -10.267 60.337 10.802 1.00 23.09 399 GLN A O 1
ATOM 3238 N N . HIS A 1 400 ? -10.750 59.383 8.817 1.00 24.22 400 HIS A N 1
ATOM 3239 C CA . HIS A 1 400 ? -11.402 60.487 8.079 1.00 24.22 400 HIS A CA 1
ATOM 3240 C C . HIS A 1 400 ? -11.552 60.240 6.564 1.00 24.22 400 HIS A C 1
ATOM 3242 O O . HIS A 1 400 ? -11.039 59.274 6.001 1.00 24.22 400 HIS A O 1
ATOM 3248 N N . ASP A 1 401 ? -12.343 61.125 5.962 1.00 23.17 401 ASP A N 1
ATOM 3249 C CA . ASP A 1 401 ? -13.083 61.024 4.708 1.00 23.17 401 ASP A CA 1
ATOM 3250 C C . ASP A 1 401 ? -12.324 61.186 3.377 1.00 23.17 401 ASP A C 1
ATOM 3252 O O . ASP A 1 401 ? -11.265 61.795 3.264 1.00 23.17 401 ASP A O 1
ATOM 3256 N N . ALA A 1 402 ? -13.008 60.665 2.355 1.00 23.84 402 ALA A N 1
ATOM 3257 C CA . ALA A 1 402 ? -13.166 61.110 0.966 1.00 23.84 402 ALA A CA 1
ATOM 3258 C C . ALA A 1 402 ? -12.425 62.348 0.407 1.00 23.84 402 ALA A C 1
ATOM 3260 O O . ALA A 1 402 ? -12.471 63.437 0.975 1.00 23.84 402 ALA A O 1
ATOM 3261 N N . GLN A 1 403 ? -12.033 62.231 -0.876 1.00 23.53 403 GLN A N 1
ATOM 3262 C CA . GLN A 1 403 ? -12.388 63.197 -1.938 1.00 23.53 403 GLN A CA 1
ATOM 3263 C C . GLN A 1 403 ? -12.182 62.630 -3.371 1.00 23.53 403 GLN A C 1
ATOM 3265 O O . GLN A 1 403 ? -11.281 61.829 -3.580 1.00 23.53 403 GLN A O 1
ATOM 3270 N N . ASN A 1 404 ? -13.061 63.037 -4.310 1.00 24.06 404 ASN A N 1
ATOM 3271 C CA . ASN A 1 404 ? -12.876 63.454 -5.731 1.00 24.06 404 ASN A CA 1
ATOM 3272 C C . ASN A 1 404 ? -11.775 62.839 -6.657 1.00 24.06 404 ASN A C 1
ATOM 3274 O O . ASN A 1 404 ? -10.685 62.535 -6.204 1.00 24.06 404 ASN A O 1
ATOM 3278 N N . THR A 1 405 ? -11.883 62.733 -8.004 1.00 22.86 405 THR A N 1
ATOM 3279 C CA . THR A 1 405 ? -12.945 62.930 -9.046 1.00 22.86 405 THR A CA 1
ATOM 3280 C C . THR A 1 405 ? -12.447 62.420 -10.430 1.00 22.86 405 THR A C 1
ATOM 3282 O O . THR A 1 405 ? -11.242 62.382 -10.649 1.00 22.86 405 THR A O 1
ATOM 3285 N N . GLY A 1 406 ? -13.350 62.168 -11.401 1.00 23.12 406 GLY A N 1
ATOM 3286 C CA . GLY A 1 406 ? -13.052 61.923 -12.844 1.00 23.12 406 GLY A CA 1
ATOM 3287 C C . GLY A 1 406 ? -13.445 60.503 -13.309 1.00 23.12 406 GLY A C 1
ATOM 3288 O O . GLY A 1 406 ? -13.218 59.567 -12.555 1.00 23.12 406 GLY A O 1
ATOM 3289 N N . LYS A 1 407 ? -14.139 60.211 -14.432 1.00 22.59 407 LYS A N 1
ATOM 3290 C CA . LYS A 1 407 ? -14.221 60.775 -15.816 1.00 22.59 407 LYS A CA 1
ATOM 3291 C C . LYS A 1 407 ? -12.875 60.677 -16.571 1.00 22.59 407 LYS A C 1
ATOM 3293 O O . LYS A 1 407 ? -11.855 60.956 -15.961 1.00 22.59 407 LYS A O 1
ATOM 3298 N N . ILE A 1 408 ? -12.779 60.300 -17.860 1.00 21.83 408 ILE A N 1
ATOM 3299 C CA . ILE A 1 408 ? -13.713 60.392 -19.020 1.00 21.83 408 ILE A CA 1
ATOM 3300 C C . ILE A 1 408 ? -13.853 59.032 -19.788 1.00 21.83 408 ILE A C 1
ATOM 3302 O O . ILE A 1 408 ? -13.259 58.035 -19.398 1.00 21.83 408 ILE A O 1
ATOM 3306 N N . ALA A 1 409 ? -14.724 58.991 -20.810 1.00 21.72 409 ALA A N 1
ATOM 3307 C CA . ALA A 1 409 ? -15.229 57.850 -21.595 1.00 21.72 409 ALA A CA 1
ATOM 3308 C C . ALA A 1 409 ? -14.273 57.216 -22.653 1.00 21.72 409 ALA A C 1
ATOM 3310 O O . ALA A 1 409 ? -13.083 57.509 -22.699 1.00 21.72 409 ALA A O 1
ATOM 3311 N N . ALA A 1 410 ? -14.827 56.320 -23.487 1.00 26.67 410 ALA A N 1
ATOM 3312 C CA . ALA A 1 410 ? -14.144 55.419 -24.430 1.00 26.67 410 ALA A CA 1
ATOM 3313 C C . ALA A 1 410 ? -14.212 55.851 -25.917 1.00 26.67 410 ALA A C 1
ATOM 3315 O O . ALA A 1 410 ? -14.976 56.748 -26.269 1.00 26.67 410 ALA A O 1
ATOM 3316 N N . THR A 1 411 ? -13.495 55.130 -26.796 1.00 20.81 411 THR A N 1
ATOM 3317 C CA . THR A 1 411 ? -13.605 55.209 -28.273 1.00 20.81 411 THR A CA 1
ATOM 3318 C C . THR A 1 411 ? -13.204 53.897 -28.976 1.00 20.81 411 THR A C 1
ATOM 3320 O O . THR A 1 411 ? -12.495 53.060 -28.422 1.00 20.81 411 THR A O 1
ATOM 3323 N N . THR A 1 412 ? -13.654 53.723 -30.225 1.00 24.27 412 THR A N 1
ATOM 3324 C CA . THR A 1 412 ? -13.284 52.650 -31.181 1.00 24.27 412 THR A CA 1
ATOM 3325 C C . THR A 1 412 ? -13.306 53.256 -32.593 1.00 24.27 412 THR A C 1
ATOM 3327 O O . THR A 1 412 ? -14.127 54.151 -32.805 1.00 24.27 412 THR A O 1
ATOM 3330 N N . PRO A 1 413 ? -12.443 52.839 -33.550 1.00 27.05 413 PRO A N 1
ATOM 3331 C CA . PRO A 1 413 ? -13.007 52.342 -34.827 1.00 27.05 413 PRO A CA 1
ATOM 3332 C C . PRO A 1 413 ? -12.156 51.339 -35.671 1.00 27.05 413 PRO A C 1
ATOM 3334 O O . PRO A 1 413 ? -10.949 51.485 -35.803 1.00 27.05 413 PRO A O 1
ATOM 3337 N N . LYS A 1 414 ? -12.871 50.388 -36.302 1.00 21.75 414 LYS A N 1
ATOM 3338 C CA . LYS A 1 414 ? -12.848 49.900 -37.716 1.00 21.75 414 LYS A CA 1
ATOM 3339 C C . LYS A 1 414 ? -11.566 49.593 -38.548 1.00 21.75 414 LYS A C 1
ATOM 3341 O O . LYS A 1 414 ? -10.706 50.437 -38.740 1.00 21.75 414 LYS A O 1
ATOM 3346 N N . ASP A 1 415 ? -11.653 48.421 -39.205 1.00 23.48 415 ASP A N 1
ATOM 3347 C CA . ASP A 1 415 ? -11.432 48.052 -40.633 1.00 23.48 415 ASP A CA 1
ATOM 3348 C C . ASP A 1 415 ? -10.136 48.392 -41.416 1.00 23.48 415 ASP A C 1
ATOM 3350 O O . ASP A 1 415 ? -9.812 49.565 -41.578 1.00 23.48 415 ASP A O 1
ATOM 3354 N N . SER A 1 416 ? -9.533 47.383 -42.099 1.00 21.08 416 SER A N 1
ATOM 3355 C CA . SER A 1 416 ? -9.219 47.401 -43.565 1.00 21.08 416 SER A CA 1
ATOM 3356 C C . SER A 1 416 ? -8.471 46.165 -44.153 1.00 21.08 416 SER A C 1
ATOM 3358 O O . SER A 1 416 ? -7.360 45.865 -43.736 1.00 21.08 416 SER A O 1
ATOM 3360 N N . LEU A 1 417 ? -9.039 45.602 -45.241 1.00 22.81 417 LEU A N 1
ATOM 3361 C CA . LEU A 1 417 ? -8.412 45.068 -46.490 1.00 22.81 417 LEU A CA 1
ATOM 3362 C C . LEU A 1 417 ? -7.566 43.757 -46.559 1.00 22.81 417 LEU A C 1
ATOM 3364 O O . LEU A 1 417 ? -6.906 43.340 -45.617 1.00 22.81 417 LEU A O 1
ATOM 3368 N N . ILE A 1 418 ? -7.615 43.124 -47.755 1.00 23.17 418 ILE A N 1
ATOM 3369 C CA . ILE A 1 418 ? -6.964 41.863 -48.213 1.00 23.17 418 ILE A CA 1
ATOM 3370 C C . ILE A 1 418 ? -6.641 41.970 -49.731 1.00 23.17 418 ILE A C 1
ATOM 3372 O O . ILE A 1 418 ? -7.445 42.552 -50.460 1.00 23.17 418 ILE A O 1
ATOM 3376 N N . PRO A 1 419 ? -5.515 41.406 -50.221 1.00 24.58 419 PRO A N 1
ATOM 3377 C CA . PRO A 1 419 ? -5.487 40.540 -51.432 1.00 24.58 419 PRO A CA 1
ATOM 3378 C C . PRO A 1 419 ? -4.624 39.260 -51.186 1.00 24.58 419 PRO A C 1
ATOM 3380 O O . PRO A 1 419 ? -3.723 39.295 -50.354 1.00 24.58 419 PRO A O 1
ATOM 3383 N N . GLN A 1 420 ? -4.909 38.040 -51.680 1.00 22.12 420 GLN A N 1
ATOM 3384 C CA . GLN A 1 420 ? -4.970 37.514 -53.070 1.00 22.12 420 GLN A CA 1
ATOM 3385 C C . GLN A 1 420 ? -3.668 37.735 -53.879 1.00 22.12 420 GLN A C 1
ATOM 3387 O O . GLN A 1 420 ? -3.199 38.865 -53.936 1.00 22.12 420 GLN A O 1
ATOM 3392 N N . ASN A 1 421 ? -3.023 36.761 -54.550 1.00 24.33 421 ASN A N 1
ATOM 3393 C CA . ASN A 1 421 ? -3.227 35.304 -54.791 1.00 24.33 421 ASN A CA 1
ATOM 3394 C C . ASN A 1 421 ? -1.830 34.679 -55.159 1.00 24.33 421 ASN A C 1
ATOM 3396 O O . ASN A 1 421 ? -0.894 35.446 -55.365 1.00 24.33 421 ASN A O 1
ATOM 3400 N N . GLU A 1 422 ? -1.526 33.371 -55.287 1.00 22.00 422 GLU A N 1
ATOM 3401 C CA . GLU A 1 422 ? -2.285 32.095 -55.224 1.00 22.00 422 GLU A CA 1
ATOM 3402 C C . GLU A 1 422 ? -1.395 30.943 -54.625 1.00 22.00 422 GLU A C 1
ATOM 3404 O O . GLU A 1 422 ? -0.995 31.131 -53.483 1.00 22.00 422 GLU A O 1
ATOM 3409 N N . TYR A 1 423 ? -0.987 29.767 -55.175 1.00 22.58 423 TYR A N 1
ATOM 3410 C CA . TYR A 1 423 ? -1.159 28.988 -56.440 1.00 22.58 423 TYR A CA 1
ATOM 3411 C C . TYR A 1 423 ? -1.052 27.445 -56.159 1.00 22.58 423 TYR A C 1
ATOM 3413 O O . TYR A 1 423 ? -1.073 27.018 -55.007 1.00 22.58 423 TYR A O 1
ATOM 3421 N N . GLN A 1 424 ? -0.981 26.593 -57.195 1.00 21.70 424 GLN A N 1
ATOM 3422 C CA . GLN A 1 424 ? -1.165 25.118 -57.185 1.00 21.70 424 GLN A CA 1
ATOM 3423 C C . GLN A 1 424 ? -0.013 24.216 -56.665 1.00 21.70 424 GLN A C 1
ATOM 3425 O O . GLN A 1 424 ? 1.130 24.376 -57.084 1.00 21.70 424 GLN A O 1
ATOM 3430 N N . ILE A 1 425 ? -0.382 23.116 -55.978 1.00 24.00 425 ILE A N 1
ATOM 3431 C CA . ILE A 1 425 ? 0.108 21.729 -56.214 1.00 24.00 425 ILE A CA 1
ATOM 3432 C C . ILE A 1 425 ? -1.124 20.778 -56.240 1.00 24.00 425 ILE A C 1
ATOM 3434 O O . ILE A 1 425 ? -2.227 21.170 -55.859 1.00 24.00 425 ILE A O 1
ATOM 3438 N N . GLN A 1 426 ? -0.980 19.575 -56.809 1.00 23.73 426 GLN A N 1
ATOM 3439 C CA . GLN A 1 426 ? -2.061 18.712 -57.315 1.00 23.73 426 GLN A CA 1
ATOM 3440 C C . GLN A 1 426 ? -2.815 17.867 -56.261 1.00 23.73 426 GLN A C 1
ATOM 3442 O O . GLN A 1 426 ? -2.364 17.662 -55.137 1.00 23.73 426 GLN A O 1
ATOM 3447 N N . LYS A 1 427 ? -3.988 17.350 -56.662 1.00 23.84 427 LYS A N 1
ATOM 3448 C CA . LYS A 1 427 ? -4.908 16.544 -55.837 1.00 23.84 427 LYS A CA 1
ATOM 3449 C C . LYS A 1 427 ? -4.503 15.065 -55.773 1.00 23.84 427 LYS A C 1
ATOM 3451 O O . LYS A 1 427 ? -4.321 14.441 -56.814 1.00 23.84 427 LYS A O 1
ATOM 3456 N N . GLN A 1 428 ? -4.590 14.472 -54.584 1.00 25.00 428 GLN A N 1
ATOM 3457 C CA . GLN A 1 428 ? -5.100 13.103 -54.420 1.00 25.00 428 GLN A CA 1
ATOM 3458 C C . GLN A 1 428 ? -6.492 13.173 -53.768 1.00 25.00 428 GLN A C 1
ATOM 3460 O O . GLN A 1 428 ? -6.837 14.173 -53.136 1.00 25.00 428 GLN A O 1
ATOM 3465 N N . GLN A 1 429 ? -7.346 12.178 -54.017 1.00 24.97 429 GLN A N 1
ATOM 3466 C CA . GLN A 1 429 ? -8.780 12.273 -53.724 1.00 24.97 429 GLN A CA 1
ATOM 3467 C C . GLN A 1 429 ? -9.105 11.922 -52.266 1.00 24.97 429 GLN A C 1
ATOM 3469 O O . GLN A 1 429 ? -8.833 10.818 -51.808 1.00 24.97 429 GLN A O 1
ATOM 3474 N N . ILE A 1 430 ? -9.762 12.853 -51.570 1.00 24.16 430 ILE A N 1
ATOM 3475 C CA . ILE A 1 430 ? -10.413 12.627 -50.272 1.00 24.16 430 ILE A CA 1
ATOM 3476 C C . ILE A 1 430 ? -11.922 12.434 -50.538 1.00 24.16 430 ILE A C 1
ATOM 3478 O O . ILE A 1 430 ? -12.480 13.214 -51.319 1.00 24.16 430 ILE A O 1
ATOM 3482 N N . PRO A 1 431 ? -12.608 11.442 -49.930 1.00 25.41 431 PRO A N 1
ATOM 3483 C CA . PRO A 1 431 ? -14.058 11.281 -50.075 1.00 25.41 431 PRO A CA 1
ATOM 3484 C C . PRO A 1 431 ? -14.843 12.484 -49.507 1.00 25.41 431 PRO A C 1
ATOM 3486 O O . PRO A 1 431 ? -14.346 13.189 -48.626 1.00 25.41 431 PRO A O 1
ATOM 3489 N N . PRO A 1 432 ? -16.078 12.747 -49.975 1.00 28.02 432 PRO A N 1
ATOM 3490 C CA . PRO A 1 432 ? -16.792 13.981 -49.653 1.00 28.02 432 PRO A CA 1
ATOM 3491 C C . PRO A 1 432 ? -17.241 14.069 -48.184 1.00 28.02 432 PRO A C 1
ATOM 3493 O O . PRO A 1 432 ? -17.943 13.204 -47.663 1.00 28.02 432 PRO A O 1
ATOM 3496 N N . VAL A 1 433 ? -16.918 15.203 -47.552 1.00 36.25 433 VAL A N 1
ATOM 3497 C CA . VAL A 1 433 ? -17.162 15.523 -46.127 1.00 36.25 433 VAL A CA 1
ATOM 3498 C C . VAL A 1 433 ? -18.650 15.482 -45.717 1.00 36.25 433 VAL A C 1
ATOM 3500 O O . VAL A 1 433 ? -18.967 15.350 -44.538 1.00 36.25 433 VAL A O 1
ATOM 3503 N N . ALA A 1 434 ? -19.580 15.521 -46.677 1.00 32.56 434 ALA A N 1
ATOM 3504 C CA . ALA A 1 434 ? -21.027 15.538 -46.434 1.00 32.56 434 ALA A CA 1
ATOM 3505 C C . ALA A 1 434 ? -21.606 14.264 -45.775 1.00 32.56 434 ALA A C 1
ATOM 3507 O O . ALA A 1 434 ? -22.723 14.309 -45.266 1.00 32.56 434 ALA A O 1
ATOM 3508 N N . ALA A 1 435 ? -20.886 13.135 -45.778 1.00 30.23 435 ALA A N 1
ATOM 3509 C CA . ALA A 1 435 ? -21.376 11.887 -45.180 1.00 30.23 435 ALA A CA 1
ATOM 3510 C C . ALA A 1 435 ? -21.140 11.797 -43.657 1.00 30.23 435 ALA A C 1
ATOM 3512 O O . ALA A 1 435 ? -21.978 11.265 -42.927 1.00 30.23 435 ALA A O 1
ATOM 3513 N N . GLN A 1 436 ? -20.017 12.331 -43.159 1.00 39.56 436 GLN A N 1
ATOM 3514 C CA . GLN A 1 436 ? -19.627 12.197 -41.747 1.00 39.56 436 GLN A CA 1
ATOM 3515 C C . GLN A 1 436 ? -20.537 12.994 -40.800 1.00 39.56 436 GLN A C 1
ATOM 3517 O O . GLN A 1 436 ? -20.803 12.554 -39.681 1.00 39.56 436 GLN A O 1
ATOM 3522 N N . SER A 1 437 ? -21.047 14.141 -41.256 1.00 49.72 437 SER A N 1
ATOM 3523 C CA . SER A 1 437 ? -21.929 15.014 -40.477 1.00 49.72 437 SER A CA 1
ATOM 3524 C C . SER A 1 437 ? -23.252 14.343 -40.104 1.00 49.72 437 SER A C 1
ATOM 3526 O O . SER A 1 437 ? -23.682 14.482 -38.962 1.00 49.72 437 SER A O 1
ATOM 3528 N N . ASN A 1 438 ? -23.873 13.572 -41.006 1.00 54.78 438 ASN A N 1
ATOM 3529 C CA . ASN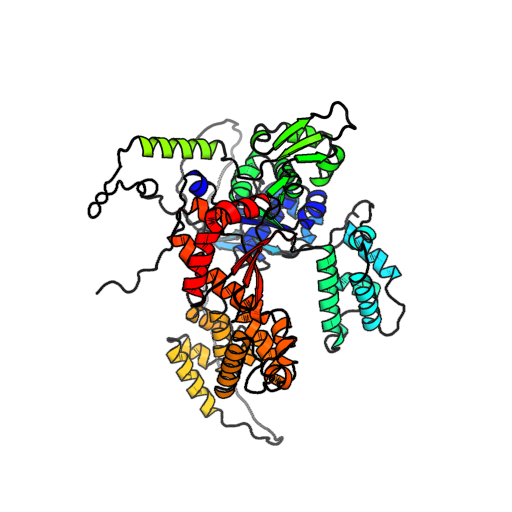 A 1 438 ? -25.134 12.881 -40.713 1.00 54.78 438 ASN A CA 1
ATOM 3530 C C . ASN A 1 438 ? -24.958 11.762 -39.674 1.00 54.78 438 ASN A C 1
ATOM 3532 O O . ASN A 1 438 ? -25.717 11.712 -38.710 1.00 54.78 438 ASN A O 1
ATOM 3536 N N . GLY A 1 439 ? -23.941 10.902 -39.819 1.00 59.78 439 GLY A N 1
ATOM 3537 C CA . GLY A 1 439 ? -23.684 9.826 -38.850 1.00 59.78 439 GLY A CA 1
ATOM 3538 C C . GLY A 1 439 ? -23.364 10.357 -37.447 1.00 59.78 439 GLY A C 1
ATOM 3539 O O . GLY A 1 439 ? -23.910 9.878 -36.454 1.00 59.78 439 GLY A O 1
ATOM 3540 N N . LEU A 1 440 ? -22.541 11.410 -37.369 1.00 68.00 440 LEU A N 1
ATOM 3541 C CA . LEU A 1 440 ? -22.220 12.090 -36.113 1.00 68.00 440 LEU A CA 1
ATOM 3542 C C . LEU A 1 440 ? -23.450 12.774 -35.485 1.00 68.00 440 LEU A C 1
ATOM 3544 O O . LEU A 1 440 ? -23.637 12.712 -34.270 1.00 68.00 440 LEU A O 1
ATOM 3548 N N . LEU A 1 441 ? -24.300 13.406 -36.301 1.00 68.62 441 LEU A N 1
ATOM 3549 C CA . LEU A 1 441 ? -25.522 14.074 -35.850 1.00 68.62 441 LEU A CA 1
ATOM 3550 C C . LEU A 1 441 ? -26.536 13.088 -35.256 1.00 68.62 441 LEU A C 1
ATOM 3552 O O . LEU A 1 441 ? -27.122 13.392 -34.216 1.00 68.62 441 LEU A O 1
ATOM 3556 N N . THR A 1 442 ? -26.723 11.923 -35.885 1.00 69.19 442 THR A N 1
ATOM 3557 C CA . THR A 1 442 ? -27.605 10.854 -35.390 1.00 69.19 442 THR A CA 1
ATOM 3558 C C . THR A 1 442 ? -27.114 10.319 -34.047 1.00 69.19 442 THR A C 1
ATOM 3560 O O . THR A 1 442 ? -27.848 10.399 -33.066 1.00 69.19 442 THR A O 1
ATOM 3563 N N . LEU A 1 443 ? -25.838 9.932 -33.946 1.00 65.88 443 LEU A N 1
ATOM 3564 C CA . LEU A 1 443 ? -25.267 9.390 -32.707 1.00 65.88 443 LEU A CA 1
ATOM 3565 C C . LEU A 1 443 ? -25.362 10.374 -31.519 1.00 65.88 443 LEU A C 1
ATOM 3567 O O . LEU A 1 443 ? -25.575 9.971 -30.375 1.00 65.88 443 LEU A O 1
ATOM 3571 N N . LEU A 1 444 ? -25.251 11.684 -31.776 1.00 68.00 444 LEU A N 1
ATOM 3572 C CA . LEU A 1 444 ? -25.457 12.722 -30.758 1.00 68.00 444 LEU A CA 1
ATOM 3573 C C . LEU A 1 444 ? -26.935 12.893 -30.348 1.00 68.00 444 LEU A C 1
ATOM 3575 O O . LEU A 1 444 ? -27.193 13.302 -29.213 1.00 68.00 444 LEU A O 1
ATOM 3579 N N . ASN A 1 445 ? -27.902 12.562 -31.212 1.00 70.81 445 ASN A N 1
ATOM 3580 C CA . ASN A 1 445 ? -29.320 12.492 -30.837 1.00 70.81 445 ASN A CA 1
ATOM 3581 C C . ASN A 1 445 ? -29.595 11.279 -29.937 1.00 70.81 445 ASN A C 1
ATOM 3583 O O . ASN A 1 445 ? -30.261 11.432 -28.914 1.00 70.81 445 ASN A O 1
ATOM 3587 N N . ASP A 1 446 ? -29.045 10.110 -30.272 1.00 63.22 446 ASP A N 1
ATOM 3588 C CA . ASP A 1 446 ? -29.280 8.850 -29.546 1.00 63.22 446 ASP A CA 1
ATOM 3589 C C . ASP A 1 446 ? -28.664 8.875 -28.133 1.00 63.22 446 ASP A C 1
ATOM 3591 O O . ASP A 1 446 ? -29.238 8.377 -27.157 1.00 63.22 446 ASP A O 1
ATOM 3595 N N . LEU A 1 447 ? -27.531 9.571 -27.988 1.00 62.59 447 LEU A N 1
ATOM 3596 C CA . LEU A 1 447 ? -26.933 9.922 -26.694 1.00 62.59 447 LEU A CA 1
ATOM 3597 C C . LEU A 1 447 ? -27.722 10.996 -25.915 1.00 62.59 447 LEU A C 1
ATOM 3599 O O . LEU A 1 447 ? -27.409 11.257 -24.751 1.00 62.59 447 LEU A O 1
ATOM 3603 N N . GLY A 1 448 ? -28.753 11.599 -26.515 1.00 59.97 448 GLY A N 1
ATOM 3604 C CA . GLY A 1 448 ? -29.653 12.574 -25.893 1.00 59.97 448 GLY A CA 1
ATOM 3605 C C . GLY A 1 448 ? -29.093 13.995 -25.780 1.00 59.97 448 GLY A C 1
ATOM 3606 O O . GLY A 1 448 ? -29.581 14.776 -24.957 1.00 59.97 448 GLY A O 1
ATOM 3607 N N . VAL A 1 449 ? -28.062 14.349 -26.556 1.00 70.12 449 VAL A N 1
ATOM 3608 C CA . VAL A 1 449 ? -27.315 15.602 -26.380 1.00 70.12 449 VAL A CA 1
ATOM 3609 C C . VAL A 1 449 ? -28.140 16.817 -26.818 1.00 70.12 449 VAL A C 1
ATOM 3611 O O . VAL A 1 449 ? -28.451 16.995 -27.993 1.00 70.12 449 VAL A O 1
ATOM 3614 N N . GLN A 1 450 ? -28.456 17.687 -25.859 1.00 69.75 450 GLN A N 1
ATOM 3615 C CA . GLN A 1 450 ? -29.236 18.910 -26.077 1.00 69.75 450 GLN A CA 1
ATOM 3616 C C . GLN A 1 450 ? -28.368 20.108 -26.499 1.00 69.75 450 GLN A C 1
ATOM 3618 O O . GLN A 1 450 ? -27.147 20.135 -26.303 1.00 69.75 450 GLN A O 1
ATOM 3623 N N . GLU A 1 451 ? -29.005 21.148 -27.035 1.00 68.31 451 GLU A N 1
ATOM 3624 C CA . GLU A 1 451 ? -28.356 22.441 -27.272 1.00 68.31 451 GLU A CA 1
ATOM 3625 C C . GLU A 1 451 ? -28.089 23.204 -25.958 1.00 68.31 451 GLU A C 1
ATOM 3627 O O . GLU A 1 451 ? -28.814 23.015 -24.979 1.00 68.31 451 GLU A O 1
ATOM 3632 N N . PRO A 1 452 ? -27.050 24.062 -25.883 1.00 63.97 452 PRO A N 1
ATOM 3633 C CA . PRO A 1 452 ? -26.060 24.390 -26.920 1.00 63.97 452 PRO A CA 1
ATOM 3634 C C . PRO A 1 452 ? -24.864 23.417 -26.965 1.00 63.97 452 PRO A C 1
ATOM 3636 O O . PRO A 1 452 ? -23.868 23.682 -27.641 1.00 63.97 452 PRO A O 1
ATOM 3639 N N . THR A 1 453 ? -24.901 22.322 -26.197 1.00 68.06 453 THR A N 1
ATOM 3640 C CA . THR A 1 453 ? -23.805 21.340 -26.133 1.00 68.06 453 THR A CA 1
ATOM 3641 C C . THR A 1 453 ? -23.609 20.648 -27.477 1.00 68.06 453 THR A C 1
ATOM 3643 O O . THR A 1 453 ? -22.480 20.550 -27.949 1.00 68.06 453 THR A O 1
ATOM 3646 N N . LYS A 1 454 ? -24.699 20.225 -28.118 1.00 73.50 454 LYS A N 1
ATOM 3647 C CA . LYS A 1 454 ? -24.680 19.553 -29.420 1.00 73.50 454 LYS A CA 1
ATOM 3648 C C . LYS A 1 454 ? -24.040 20.417 -30.518 1.00 73.50 454 LYS A C 1
ATOM 3650 O O . LYS A 1 454 ? -23.083 19.954 -31.136 1.00 73.50 454 LYS A O 1
ATOM 3655 N N . SER A 1 455 ? -24.433 21.686 -30.670 1.00 72.31 455 SER A N 1
ATOM 3656 C CA . SER A 1 455 ? -23.770 22.628 -31.593 1.00 72.31 455 SER A CA 1
ATOM 3657 C C . SER A 1 455 ? -22.267 22.782 -31.326 1.00 72.31 455 SER A C 1
ATOM 3659 O O . SER A 1 455 ? -21.479 22.852 -32.265 1.00 72.31 455 SER A O 1
ATOM 3661 N N . ARG A 1 456 ? -21.836 22.801 -30.055 1.00 72.56 456 ARG A N 1
ATOM 3662 C CA . ARG A 1 456 ? -20.407 22.903 -29.694 1.00 72.56 456 ARG A CA 1
ATOM 3663 C C . ARG A 1 456 ? -19.602 21.653 -30.046 1.00 72.56 456 ARG A C 1
ATOM 3665 O O . ARG A 1 456 ? -18.430 21.783 -30.377 1.00 72.56 456 ARG A O 1
ATOM 3672 N N . LEU A 1 457 ? -20.210 20.470 -29.971 1.00 73.94 457 LEU A N 1
ATOM 3673 C CA . LEU A 1 457 ? -19.562 19.215 -30.360 1.00 73.94 457 LEU A CA 1
ATOM 3674 C C . LEU A 1 457 ? -19.485 19.082 -31.888 1.00 73.94 457 LEU A C 1
ATOM 3676 O O . LEU A 1 457 ? -18.435 18.726 -32.407 1.00 73.94 457 LEU A O 1
ATOM 3680 N N . LEU A 1 458 ? -20.550 19.449 -32.608 1.00 76.00 458 LEU A N 1
ATOM 3681 C CA . LEU A 1 458 ? -20.574 19.467 -34.079 1.00 76.00 458 LEU A CA 1
ATOM 3682 C C . LEU A 1 458 ? -19.608 20.501 -34.689 1.00 76.00 458 LEU A C 1
ATOM 3684 O O . LEU A 1 458 ? -19.166 20.331 -35.820 1.00 76.00 458 LEU A O 1
ATOM 3688 N N . ALA A 1 459 ? -19.263 21.556 -33.944 1.00 74.12 459 ALA A N 1
ATOM 3689 C CA . ALA A 1 459 ? -18.275 22.557 -34.346 1.00 74.12 459 ALA A CA 1
ATOM 3690 C C . ALA A 1 459 ? -16.808 22.159 -34.059 1.00 74.12 459 ALA A C 1
ATOM 3692 O O . ALA A 1 459 ? -15.906 22.911 -34.427 1.00 74.12 459 ALA A O 1
ATOM 3693 N N . ASN A 1 460 ? -16.545 21.021 -33.401 1.00 75.50 460 ASN A N 1
ATOM 3694 C CA . ASN A 1 460 ? -15.186 20.552 -33.117 1.00 75.50 460 ASN A CA 1
ATOM 3695 C C . ASN A 1 460 ? -14.737 19.505 -34.164 1.00 75.50 460 ASN A C 1
ATOM 3697 O O . ASN A 1 460 ? -15.243 18.381 -34.135 1.00 75.50 460 ASN A O 1
ATOM 3701 N N . PRO A 1 461 ? -13.756 19.806 -35.042 1.00 71.62 461 PRO A N 1
ATOM 3702 C CA . PRO A 1 461 ? -13.286 18.866 -36.065 1.00 71.62 461 PRO A CA 1
ATOM 3703 C C . PRO A 1 461 ? -12.572 17.630 -35.491 1.00 71.62 461 PRO A C 1
ATOM 3705 O O . PRO A 1 461 ? -12.411 16.639 -36.198 1.00 71.62 461 PRO A O 1
ATOM 3708 N N . ASN A 1 462 ? -12.171 17.650 -34.215 1.00 71.81 462 ASN A N 1
ATOM 3709 C CA . ASN A 1 462 ? -11.512 16.523 -33.552 1.00 71.81 462 ASN A CA 1
ATOM 3710 C C . ASN A 1 462 ? -12.499 15.444 -33.057 1.00 71.81 462 ASN A C 1
ATOM 3712 O O . ASN A 1 462 ? -12.073 14.479 -32.418 1.00 71.81 462 ASN A O 1
ATOM 3716 N N . ILE A 1 463 ? -13.808 15.594 -33.305 1.00 76.50 463 ILE A N 1
ATOM 3717 C CA . ILE A 1 463 ? -14.845 14.645 -32.879 1.00 76.50 463 ILE A CA 1
ATOM 3718 C C . ILE A 1 463 ? -15.322 13.805 -34.064 1.00 76.50 463 ILE A C 1
ATOM 3720 O O . ILE A 1 463 ? -15.821 14.313 -35.062 1.00 76.50 463 ILE A O 1
ATOM 3724 N N . SER A 1 464 ? -15.217 12.487 -33.912 1.00 78.62 464 SER A N 1
ATOM 3725 C CA . SER A 1 464 ? -15.664 11.489 -34.883 1.00 78.62 464 SER A CA 1
ATOM 3726 C C . SER A 1 464 ? -16.505 10.410 -34.203 1.00 78.62 464 SER A C 1
ATOM 3728 O O . SER A 1 464 ? -16.419 10.226 -32.987 1.00 78.62 464 SER A O 1
ATOM 3730 N N . VAL A 1 465 ? -17.274 9.653 -34.993 1.00 71.19 465 VAL A N 1
ATOM 3731 C CA . VAL A 1 465 ? -18.047 8.486 -34.522 1.00 71.19 465 VAL A CA 1
ATOM 3732 C C . VAL A 1 465 ? -17.165 7.533 -33.704 1.00 71.19 465 VAL A C 1
ATOM 3734 O O . VAL A 1 465 ? -17.532 7.177 -32.588 1.00 71.19 465 VAL A O 1
ATOM 3737 N N . ALA A 1 466 ? -15.947 7.237 -34.176 1.00 72.12 466 ALA A N 1
ATOM 3738 C CA . ALA A 1 466 ? -14.978 6.419 -33.445 1.00 72.12 466 ALA A CA 1
ATOM 3739 C C . ALA A 1 466 ? -14.523 7.049 -32.110 1.00 72.12 466 ALA A C 1
ATOM 3741 O O . ALA A 1 466 ? -14.414 6.339 -31.116 1.00 72.12 466 ALA A O 1
ATOM 3742 N N . LYS A 1 467 ? -14.305 8.375 -32.028 1.00 74.44 467 LYS A N 1
ATOM 3743 C CA . LYS A 1 467 ? -13.949 9.045 -30.753 1.00 74.44 467 LYS A CA 1
ATOM 3744 C C . LYS A 1 467 ? -15.095 8.979 -29.733 1.00 74.44 467 LYS A C 1
ATOM 3746 O O . LYS A 1 467 ? -14.836 8.908 -28.532 1.00 74.44 467 LYS A O 1
ATOM 3751 N N . ILE A 1 468 ? -16.348 8.979 -30.196 1.00 74.31 468 ILE A N 1
ATOM 3752 C CA . ILE A 1 468 ? -17.535 8.804 -29.345 1.00 74.31 468 ILE A CA 1
ATOM 3753 C C . ILE A 1 468 ? -17.673 7.342 -28.901 1.00 74.31 468 ILE A C 1
ATOM 3755 O O . ILE A 1 468 ? -17.772 7.089 -27.701 1.00 74.31 468 ILE A O 1
ATOM 3759 N N . GLY A 1 469 ? -17.616 6.390 -29.838 1.00 67.88 469 GLY A N 1
ATOM 3760 C CA . GLY A 1 469 ? -17.686 4.954 -29.551 1.00 67.88 469 GLY A CA 1
ATOM 3761 C C . GLY A 1 469 ? -16.588 4.494 -28.590 1.00 67.88 469 GLY A C 1
ATOM 3762 O O . GLY A 1 469 ? -16.873 3.782 -27.635 1.00 67.88 469 GLY A O 1
ATOM 3763 N N . ALA A 1 470 ? -15.361 4.994 -28.751 1.00 71.25 470 ALA A N 1
ATOM 3764 C CA . ALA A 1 470 ? -14.236 4.682 -27.871 1.00 71.25 470 ALA A CA 1
ATOM 3765 C C . ALA A 1 470 ? -14.483 5.138 -26.429 1.00 71.25 470 ALA A C 1
ATOM 3767 O O . ALA A 1 470 ? -14.246 4.395 -25.478 1.00 71.25 470 ALA A O 1
ATOM 3768 N N . TRP A 1 471 ? -15.012 6.353 -26.252 1.00 76.12 471 TRP A N 1
ATOM 3769 C CA . TRP A 1 471 ? -15.395 6.833 -24.928 1.00 76.12 471 TRP A CA 1
ATOM 3770 C C . TRP A 1 471 ? -16.587 6.067 -24.343 1.00 76.12 471 TRP A C 1
ATOM 3772 O O . TRP A 1 471 ? -16.650 5.934 -23.122 1.00 76.12 471 TRP A O 1
ATOM 3782 N N . TYR A 1 472 ? -17.494 5.554 -25.181 1.00 69.88 472 TYR A N 1
ATOM 3783 C CA . TYR A 1 472 ? -18.624 4.729 -24.755 1.00 69.88 472 TYR A CA 1
ATOM 3784 C C . TYR A 1 472 ? -18.168 3.334 -24.293 1.00 69.88 472 TYR A C 1
ATOM 3786 O O . TYR A 1 472 ? -18.427 2.961 -23.152 1.00 69.88 472 TYR A O 1
ATOM 3794 N N . LEU A 1 473 ? -17.395 2.614 -25.116 1.00 64.56 473 LEU A N 1
ATOM 3795 C CA . LEU A 1 473 ? -16.790 1.322 -24.768 1.00 64.56 473 LEU A CA 1
ATOM 3796 C C . LEU A 1 473 ? -15.916 1.428 -23.511 1.00 64.56 473 LEU A C 1
ATOM 3798 O O . LEU A 1 473 ? -15.993 0.567 -22.637 1.00 64.56 473 LEU A O 1
ATOM 3802 N N . TYR A 1 474 ? -15.136 2.508 -23.377 1.00 70.38 474 TYR A N 1
ATOM 3803 C CA . TYR A 1 474 ? -14.410 2.789 -22.140 1.00 70.38 474 TYR A CA 1
ATOM 3804 C C . TYR A 1 474 ? -15.371 2.955 -20.956 1.00 70.38 474 TYR A C 1
ATOM 3806 O O . TYR A 1 474 ? -15.119 2.397 -19.895 1.00 70.38 474 TYR A O 1
ATOM 3814 N N . ALA A 1 475 ? -16.460 3.715 -21.104 1.00 67.19 475 ALA A N 1
ATOM 3815 C CA . ALA A 1 475 ? -17.386 4.005 -20.010 1.00 67.19 475 ALA A CA 1
ATOM 3816 C C . ALA A 1 475 ? -18.074 2.743 -19.456 1.00 67.19 475 ALA A C 1
ATOM 3818 O O . ALA A 1 475 ? -18.177 2.620 -18.235 1.00 67.19 475 ALA A O 1
ATOM 3819 N N . GLU A 1 476 ? -18.465 1.799 -20.316 1.00 56.91 476 GLU A N 1
ATOM 3820 C CA . GLU A 1 476 ? -19.066 0.519 -19.902 1.00 56.91 476 GLU A CA 1
ATOM 3821 C C . GLU A 1 476 ? -18.077 -0.368 -19.106 1.00 56.91 476 GLU A C 1
ATOM 3823 O O . GLU A 1 476 ? -18.480 -1.057 -18.172 1.00 56.91 476 GLU A O 1
ATOM 3828 N N . THR A 1 477 ? -16.760 -0.275 -19.355 1.00 54.53 477 THR A N 1
ATOM 3829 C CA . THR A 1 477 ? -15.737 -1.006 -18.561 1.00 54.53 477 THR A CA 1
ATOM 3830 C C . THR A 1 477 ? -15.464 -0.431 -17.165 1.00 54.53 477 THR A C 1
ATOM 3832 O O . THR A 1 477 ? -14.630 -0.969 -16.439 1.00 54.53 477 THR A O 1
ATOM 3835 N N . GLN A 1 478 ? -16.096 0.680 -16.762 1.00 62.53 478 GLN A N 1
ATOM 3836 C CA . GLN A 1 478 ? -15.794 1.340 -15.484 1.00 62.53 478 GLN A CA 1
ATOM 3837 C C . GLN A 1 478 ? -16.777 0.931 -14.367 1.00 62.53 478 GLN A C 1
ATOM 3839 O O . GLN A 1 478 ? -17.839 1.552 -14.232 1.00 62.53 478 GLN A O 1
ATOM 3844 N N . PRO A 1 479 ? -16.435 -0.039 -13.489 1.00 40.12 479 PRO A N 1
ATOM 3845 C CA . PRO A 1 479 ? -17.326 -0.463 -12.412 1.00 40.12 479 PRO A CA 1
ATOM 3846 C C . PRO A 1 479 ? -17.670 0.702 -11.471 1.00 40.12 479 PRO A C 1
ATOM 3848 O O . PRO A 1 479 ? -16.797 1.354 -10.893 1.00 40.12 479 PRO A O 1
ATOM 3851 N N . GLY A 1 480 ? -18.972 0.960 -11.309 1.00 46.06 480 GLY A N 1
ATOM 3852 C CA . GLY A 1 480 ? -19.502 2.059 -10.493 1.00 46.06 480 GLY A CA 1
ATOM 3853 C C . GLY A 1 480 ? -19.678 3.400 -11.223 1.00 46.06 480 GLY A C 1
ATOM 3854 O O . GLY A 1 480 ? -19.844 4.432 -10.566 1.00 46.06 480 GLY A O 1
ATOM 3855 N N . LEU A 1 481 ? -19.651 3.432 -12.561 1.00 49.09 481 LEU A N 1
ATOM 3856 C CA . LEU A 1 481 ? -19.968 4.635 -13.336 1.00 49.09 481 LEU A CA 1
ATOM 3857 C C . LEU A 1 481 ? -21.490 4.848 -13.473 1.00 49.09 481 LEU A C 1
ATOM 3859 O O . LEU A 1 481 ? -22.092 4.501 -14.478 1.00 49.09 481 LEU A O 1
ATOM 3863 N N . PHE A 1 482 ? -22.104 5.490 -12.475 1.00 45.56 482 PHE A N 1
ATOM 3864 C CA . PHE A 1 482 ? -23.559 5.746 -12.405 1.00 45.56 482 PHE A CA 1
ATOM 3865 C C . PHE A 1 482 ? -24.188 6.541 -13.572 1.00 45.56 482 PHE A C 1
ATOM 3867 O O . PHE A 1 482 ? -25.410 6.606 -13.662 1.00 45.56 482 PHE A O 1
ATOM 3874 N N . ASP A 1 483 ? -23.392 7.191 -14.425 1.00 65.00 483 ASP A N 1
ATOM 3875 C CA . ASP A 1 483 ? -23.876 7.922 -15.606 1.00 65.00 483 ASP A CA 1
ATOM 3876 C C . ASP A 1 483 ? -22.802 7.912 -16.716 1.00 65.00 483 ASP A C 1
ATOM 3878 O O . ASP A 1 483 ? -21.969 8.831 -16.792 1.00 65.00 483 ASP A O 1
ATOM 3882 N N . PRO A 1 484 ? -22.787 6.866 -17.568 1.00 60.44 484 PRO A N 1
ATOM 3883 C CA . PRO A 1 484 ? -21.880 6.765 -18.710 1.00 60.44 484 PRO A CA 1
ATOM 3884 C C . PRO A 1 484 ? -22.075 7.901 -19.721 1.00 60.44 484 PRO A C 1
ATOM 3886 O O . PRO A 1 484 ? -21.100 8.468 -20.213 1.00 60.44 484 PRO A O 1
ATOM 3889 N N . ARG A 1 485 ? -23.321 8.318 -19.984 1.00 64.62 485 ARG A N 1
ATOM 3890 C CA . ARG A 1 485 ? -23.643 9.321 -21.015 1.00 64.62 485 ARG A CA 1
ATOM 3891 C C . ARG A 1 485 ? -23.078 10.693 -20.654 1.00 64.62 485 ARG A C 1
ATOM 3893 O O . ARG A 1 485 ? -22.325 11.279 -21.433 1.00 64.62 485 ARG A O 1
ATOM 3900 N N . SER A 1 486 ? -23.328 11.179 -19.437 1.00 67.06 486 SER A N 1
ATOM 3901 C CA . SER A 1 486 ? -22.714 12.421 -18.959 1.00 67.06 486 SER A CA 1
ATOM 3902 C C . SER A 1 486 ? -21.204 12.311 -18.759 1.00 67.06 486 SER A C 1
ATOM 3904 O O . SER A 1 486 ? -20.550 13.350 -18.655 1.00 67.06 486 SER A O 1
ATOM 3906 N N . TYR A 1 487 ? -20.635 11.109 -18.637 1.00 74.38 487 TYR A N 1
ATOM 3907 C CA . TYR A 1 487 ? -19.185 10.928 -18.631 1.00 74.38 487 TYR A CA 1
ATOM 3908 C C . TYR A 1 487 ? -18.611 11.147 -20.038 1.00 74.38 487 TYR A C 1
ATOM 3910 O O . TYR A 1 487 ? -17.778 12.039 -20.203 1.00 74.38 487 TYR A O 1
ATOM 3918 N N . VAL A 1 488 ? -19.128 10.436 -21.048 1.00 70.31 488 VAL A N 1
ATOM 3919 C CA . VAL A 1 488 ? -18.741 10.577 -22.464 1.00 70.31 488 VAL A CA 1
ATOM 3920 C C . VAL A 1 488 ? -18.863 12.033 -22.928 1.00 70.31 488 VAL A C 1
ATOM 3922 O O . VAL A 1 488 ? -17.886 12.616 -23.395 1.00 70.31 488 VAL A O 1
ATOM 3925 N N . ILE A 1 489 ? -20.013 12.679 -22.701 1.00 72.06 489 ILE A N 1
ATOM 3926 C CA . ILE A 1 489 ? -20.254 14.076 -23.113 1.00 72.06 489 ILE A CA 1
ATOM 3927 C C . ILE A 1 489 ? -19.232 15.043 -22.485 1.00 72.06 489 ILE A C 1
ATOM 3929 O O . ILE A 1 489 ? -18.771 15.971 -23.150 1.00 72.06 489 ILE A O 1
ATOM 3933 N N . LYS A 1 490 ? -18.825 14.827 -21.224 1.00 75.62 490 LYS A N 1
ATOM 3934 C CA . LYS A 1 490 ? -17.820 15.673 -20.548 1.00 75.62 490 LYS A CA 1
ATOM 3935 C C . LYS A 1 490 ? -16.407 15.471 -21.092 1.00 75.62 490 LYS A C 1
ATOM 3937 O O . LYS A 1 490 ? -15.636 16.424 -21.061 1.00 75.62 490 LYS A O 1
ATOM 3942 N N . ARG A 1 491 ? -16.075 14.275 -21.590 1.00 80.94 491 ARG A N 1
ATOM 3943 C CA . ARG A 1 491 ? -14.794 13.998 -22.261 1.00 80.94 491 ARG A CA 1
ATOM 3944 C C . ARG A 1 491 ? -14.732 14.646 -23.637 1.00 80.94 491 ARG A C 1
ATOM 3946 O O . ARG A 1 491 ? -13.788 15.372 -23.923 1.00 80.94 491 ARG A O 1
ATOM 3953 N N . LEU A 1 492 ? -15.785 14.480 -24.436 1.00 77.69 492 LEU A N 1
ATOM 3954 C CA . LEU A 1 492 ? -15.902 15.096 -25.760 1.00 77.69 492 LEU A CA 1
ATOM 3955 C C . LEU A 1 492 ? -15.875 16.636 -25.689 1.00 77.69 492 LEU A C 1
ATOM 3957 O O . LEU A 1 492 ? -15.204 17.272 -26.494 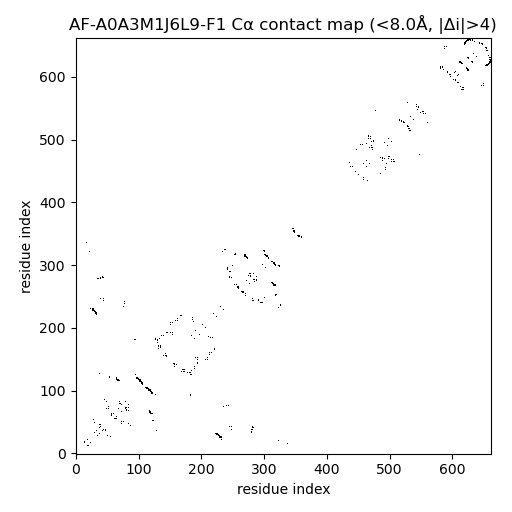1.00 77.69 492 LEU A O 1
ATOM 3961 N N . LEU A 1 493 ? -16.525 17.242 -24.685 1.00 76.56 493 LEU A N 1
ATOM 3962 C CA . LEU A 1 493 ? -16.465 18.692 -24.431 1.00 76.56 493 LEU A CA 1
ATOM 3963 C C . LEU A 1 493 ? -15.100 19.204 -23.939 1.00 76.56 493 LEU A C 1
ATOM 3965 O O . LEU A 1 493 ? -14.835 20.399 -24.050 1.00 76.56 493 LEU A O 1
ATOM 3969 N N . ALA A 1 494 ? -14.263 18.339 -23.363 1.00 77.56 494 ALA A N 1
ATOM 3970 C CA . ALA A 1 494 ? -12.888 18.661 -22.973 1.00 77.56 494 ALA A CA 1
ATOM 3971 C C . ALA A 1 494 ? -11.872 18.384 -24.101 1.00 77.56 494 ALA A C 1
ATOM 3973 O O . ALA A 1 494 ? -10.683 18.632 -23.923 1.00 77.56 494 ALA A O 1
ATOM 3974 N N . ASP A 1 495 ? -12.348 17.841 -25.226 1.00 76.31 495 ASP A N 1
ATOM 3975 C CA . ASP A 1 495 ? -11.582 17.228 -26.317 1.00 76.31 495 ASP A CA 1
ATOM 3976 C C . ASP A 1 495 ? -10.636 16.081 -25.895 1.00 76.31 495 ASP A C 1
ATOM 3978 O O . ASP A 1 495 ? -9.808 15.636 -26.695 1.00 76.31 495 ASP A O 1
ATOM 3982 N N . ASP A 1 496 ? -10.807 15.547 -24.675 1.00 74.44 496 ASP A N 1
ATOM 3983 C CA . ASP A 1 496 ? -9.974 14.487 -24.091 1.00 74.44 496 ASP A CA 1
ATOM 3984 C C . ASP A 1 496 ? -9.829 13.303 -25.081 1.00 74.44 496 ASP A C 1
ATOM 3986 O O . ASP A 1 496 ? -10.846 12.773 -25.560 1.00 74.44 496 ASP A O 1
ATOM 3990 N N . PRO A 1 497 ? -8.600 12.839 -25.385 1.00 75.19 497 PRO A N 1
ATOM 3991 C CA . PRO A 1 497 ? -8.406 11.643 -26.194 1.00 75.19 497 PRO A CA 1
ATOM 3992 C C . PRO A 1 497 ? -8.869 10.399 -25.411 1.00 75.19 497 PRO A C 1
ATOM 3994 O O . PRO A 1 497 ? -8.485 10.245 -24.247 1.00 75.19 497 PRO A O 1
ATOM 3997 N N . PRO A 1 498 ? -9.695 9.514 -26.004 1.00 76.81 498 PRO A N 1
ATOM 3998 C CA . PRO A 1 498 ? -9.966 8.200 -25.424 1.00 76.81 498 PRO A CA 1
ATOM 3999 C C . PRO A 1 498 ? -8.681 7.354 -25.419 1.00 76.81 498 PRO A C 1
ATOM 4001 O O . PRO A 1 498 ? -7.782 7.631 -26.218 1.00 76.81 498 PRO A O 1
ATOM 4004 N N . PRO A 1 499 ? -8.572 6.320 -24.563 1.00 77.31 499 PRO A N 1
ATOM 4005 C CA . PRO A 1 499 ? -7.431 5.415 -24.615 1.00 77.31 499 PRO A CA 1
ATOM 4006 C C . PRO A 1 499 ? -7.391 4.684 -25.963 1.00 77.31 499 PRO A C 1
ATOM 4008 O O . PRO A 1 499 ? -8.431 4.359 -26.540 1.00 77.31 499 PRO A O 1
ATOM 4011 N N . GLU A 1 500 ? -6.181 4.458 -26.466 1.00 70.25 500 GLU A N 1
ATOM 4012 C CA . GLU A 1 500 ? -5.934 4.045 -27.850 1.00 70.25 500 GLU A CA 1
ATOM 4013 C C . GLU A 1 500 ? -6.543 2.677 -28.189 1.00 70.25 500 GLU A C 1
ATOM 4015 O O . GLU A 1 500 ? -7.132 2.516 -29.255 1.00 70.25 500 GLU A O 1
ATOM 4020 N N . GLU A 1 501 ? -6.528 1.746 -27.233 1.00 62.16 501 GLU A N 1
ATOM 4021 C CA . GLU A 1 501 ? -7.201 0.442 -27.305 1.00 62.16 501 GLU A CA 1
ATOM 4022 C C . GLU A 1 501 ? -8.700 0.574 -27.654 1.00 62.16 501 GLU A C 1
ATOM 4024 O O . GLU A 1 501 ? -9.173 0.011 -28.641 1.00 62.16 501 GLU A O 1
ATOM 4029 N N . PHE A 1 502 ? -9.445 1.424 -26.939 1.00 68.69 502 PHE A N 1
ATOM 4030 C CA . PHE A 1 502 ? -10.862 1.679 -27.209 1.00 68.69 502 PHE A CA 1
ATOM 4031 C C . PHE A 1 502 ? -11.082 2.456 -28.510 1.00 68.69 502 PHE A C 1
ATOM 4033 O O . PHE A 1 502 ? -12.139 2.323 -29.127 1.00 68.69 502 PHE A O 1
ATOM 4040 N N . LEU A 1 503 ? -10.096 3.241 -28.954 1.00 72.62 503 LEU A N 1
ATOM 4041 C CA . LEU A 1 503 ? -10.135 3.931 -30.244 1.00 72.62 503 LEU A CA 1
ATOM 4042 C C . LEU A 1 503 ? -9.870 2.995 -31.431 1.00 72.62 503 LEU A C 1
ATOM 4044 O O . LEU A 1 503 ? -10.355 3.287 -32.523 1.00 72.62 503 LEU A O 1
ATOM 4048 N N . ALA A 1 504 ? -9.165 1.880 -31.223 1.00 67.88 504 ALA A N 1
ATOM 4049 C CA . ALA A 1 504 ? -9.087 0.778 -32.177 1.00 67.88 504 ALA A CA 1
ATOM 4050 C C . ALA A 1 504 ? -10.400 -0.026 -32.195 1.00 67.88 504 ALA A C 1
ATOM 4052 O O . ALA A 1 504 ? -10.998 -0.177 -33.259 1.00 67.88 504 ALA A O 1
ATOM 4053 N N . PHE A 1 505 ? -10.918 -0.442 -31.030 1.00 65.31 505 PHE A N 1
ATOM 4054 C CA . PHE A 1 505 ? -12.188 -1.184 -30.938 1.00 65.31 505 PHE A CA 1
ATOM 4055 C C . PHE A 1 505 ? -13.376 -0.422 -31.554 1.00 65.31 505 PHE A C 1
ATOM 4057 O O . PHE A 1 505 ? -14.193 -1.004 -32.262 1.00 65.31 505 PHE A O 1
ATOM 4064 N N . ALA A 1 506 ? -13.440 0.901 -31.379 1.00 72.19 506 ALA A N 1
ATOM 4065 C CA . ALA A 1 506 ? -14.473 1.755 -31.973 1.00 72.19 506 ALA A CA 1
ATOM 4066 C C . ALA A 1 506 ? -14.297 2.047 -33.482 1.00 72.19 506 ALA A C 1
ATOM 4068 O O . ALA A 1 506 ? -14.951 2.950 -34.012 1.00 72.19 506 ALA A O 1
ATOM 4069 N N . ARG A 1 507 ? -13.398 1.329 -34.169 1.00 74.44 507 ARG A N 1
ATOM 4070 C CA . ARG A 1 507 ? -13.214 1.349 -35.633 1.00 74.44 507 ARG A CA 1
ATOM 4071 C C . ARG A 1 507 ? -13.446 -0.018 -36.290 1.00 74.44 507 ARG A C 1
ATOM 4073 O O . ARG A 1 507 ? -13.373 -0.093 -37.513 1.00 74.44 507 ARG A O 1
ATOM 4080 N N . LEU A 1 508 ? -13.697 -1.070 -35.508 1.00 69.50 508 LEU A N 1
ATOM 4081 C CA . LEU A 1 508 ? -14.008 -2.405 -36.026 1.00 69.50 508 LEU A CA 1
ATOM 4082 C C . LEU A 1 508 ? -15.370 -2.409 -36.737 1.00 69.50 508 LEU A C 1
ATOM 4084 O O . LEU A 1 508 ? -16.258 -1.634 -36.373 1.00 69.50 508 LEU A O 1
ATOM 4088 N N . THR A 1 509 ? -15.537 -3.276 -37.739 1.00 75.81 509 THR A N 1
ATOM 4089 C CA . THR A 1 509 ? -16.830 -3.468 -38.417 1.00 75.81 509 THR A CA 1
ATOM 4090 C C . THR A 1 509 ? -17.734 -4.404 -37.619 1.00 75.81 509 THR A C 1
ATOM 4092 O O . THR A 1 509 ? -17.260 -5.165 -36.773 1.00 75.81 509 THR A O 1
ATOM 4095 N N . ASP A 1 510 ? -19.035 -4.390 -37.915 1.00 66.50 510 ASP A N 1
ATOM 4096 C CA . ASP A 1 510 ? -20.007 -5.290 -37.282 1.00 66.50 510 ASP A CA 1
ATOM 4097 C C . ASP A 1 510 ? -19.645 -6.772 -37.513 1.00 66.50 510 ASP A C 1
ATOM 4099 O O . ASP A 1 510 ? -19.742 -7.583 -36.591 1.00 66.50 510 ASP A O 1
ATOM 4103 N N . ASP A 1 511 ? -19.117 -7.114 -38.695 1.00 69.69 511 ASP A N 1
ATOM 4104 C CA . ASP A 1 511 ? -18.605 -8.458 -39.008 1.00 69.69 511 ASP A CA 1
ATOM 4105 C C . ASP A 1 511 ? -17.420 -8.844 -38.102 1.00 69.69 511 ASP A C 1
ATOM 4107 O O . ASP A 1 511 ? -17.322 -9.976 -37.629 1.00 69.69 511 ASP A O 1
ATOM 4111 N N . THR A 1 512 ? -16.523 -7.891 -37.810 1.00 71.06 512 THR A N 1
ATOM 4112 C CA . THR A 1 512 ? -15.395 -8.115 -36.890 1.00 71.06 512 THR A CA 1
ATOM 4113 C C . THR A 1 512 ? -15.861 -8.261 -35.440 1.00 71.06 512 THR A C 1
ATOM 4115 O O . THR A 1 512 ? -15.288 -9.049 -34.688 1.00 71.06 512 THR A O 1
ATOM 4118 N N . TRP A 1 513 ? -16.927 -7.563 -35.039 1.00 69.06 513 TRP A N 1
ATOM 4119 C CA . TRP A 1 513 ? -17.549 -7.762 -33.728 1.00 69.06 513 TRP A CA 1
ATOM 4120 C C . TRP A 1 513 ? -18.188 -9.150 -33.594 1.00 69.06 513 TRP A C 1
ATOM 4122 O O . TRP A 1 513 ? -17.980 -9.804 -32.574 1.00 69.06 513 TRP A O 1
ATOM 4132 N N . GLN A 1 514 ? -18.875 -9.650 -34.627 1.00 74.12 514 GLN A N 1
ATOM 4133 C CA . GLN A 1 514 ? -19.416 -11.019 -34.638 1.00 74.12 514 GLN A CA 1
ATOM 4134 C C . GLN A 1 514 ? -18.307 -12.086 -34.624 1.00 74.12 514 GLN A C 1
ATOM 4136 O O . GLN A 1 514 ? -18.428 -13.103 -33.934 1.00 74.12 514 GLN A O 1
ATOM 4141 N N . LEU A 1 515 ? -17.193 -11.841 -35.322 1.00 77.00 515 LEU A N 1
ATOM 4142 C CA . LEU A 1 515 ? -15.993 -12.680 -35.253 1.00 77.00 515 LEU A CA 1
ATOM 4143 C C . LEU A 1 515 ? -15.428 -12.732 -33.822 1.00 77.00 515 LEU A C 1
ATOM 4145 O O . LEU A 1 515 ? -15.160 -13.811 -33.299 1.00 77.00 515 LEU A O 1
ATOM 4149 N N . PHE A 1 516 ? -15.290 -11.581 -33.159 1.00 76.56 516 PHE A N 1
ATOM 4150 C CA . PHE A 1 516 ? -14.778 -11.510 -31.786 1.00 76.56 516 PHE A CA 1
ATOM 4151 C C . PHE A 1 516 ? -15.738 -12.159 -30.775 1.00 76.56 516 PHE A C 1
ATOM 4153 O O . PHE A 1 516 ? -15.294 -12.866 -29.869 1.00 76.56 516 PHE A O 1
ATOM 4160 N N . GLU A 1 517 ? -17.050 -11.969 -30.929 1.00 70.56 517 GLU A N 1
ATOM 4161 C CA . GLU A 1 517 ? -18.042 -12.580 -30.045 1.00 70.56 517 GLU A CA 1
ATOM 4162 C C . GLU A 1 517 ? -18.068 -14.113 -30.185 1.00 70.56 517 GLU A C 1
ATOM 4164 O O . GLU A 1 517 ? -17.974 -14.819 -29.179 1.00 70.56 517 GLU A O 1
ATOM 4169 N N . SER A 1 518 ? -18.114 -14.644 -31.411 1.00 75.12 518 SER A N 1
ATOM 4170 C CA . SER A 1 518 ? -18.103 -16.096 -31.663 1.00 75.12 518 SER A CA 1
ATOM 4171 C C . SER A 1 518 ? -16.789 -16.765 -31.231 1.00 75.12 518 SER A C 1
ATOM 4173 O O . SER A 1 518 ? -16.808 -17.849 -30.635 1.00 75.12 518 SER A O 1
ATOM 4175 N N . ALA A 1 519 ? -15.647 -16.097 -31.423 1.00 74.56 519 ALA A N 1
ATOM 4176 C CA . ALA A 1 519 ? -14.359 -16.542 -30.896 1.00 74.56 519 ALA A CA 1
ATOM 4177 C C . ALA A 1 519 ? -14.347 -16.596 -29.355 1.00 74.56 519 ALA A C 1
ATOM 4179 O O . ALA A 1 519 ? -13.902 -17.588 -28.778 1.00 74.56 519 ALA A O 1
ATOM 4180 N N . VAL A 1 520 ? -14.895 -15.585 -28.667 1.00 68.06 520 VAL A N 1
ATOM 4181 C CA . VAL A 1 520 ? -15.025 -15.589 -27.196 1.00 68.06 520 VAL A CA 1
ATOM 4182 C C . VAL A 1 520 ? -15.990 -16.660 -26.693 1.00 68.06 520 VAL A C 1
ATOM 4184 O O . VAL A 1 520 ? -15.716 -17.279 -25.664 1.00 68.06 520 VAL A O 1
ATOM 4187 N N . GLN A 1 521 ? -17.097 -16.915 -27.393 1.00 69.94 521 GLN A N 1
ATOM 4188 C CA . GLN A 1 521 ? -18.011 -18.006 -27.044 1.00 69.94 521 GLN A CA 1
ATOM 4189 C C . GLN A 1 521 ? -17.318 -19.375 -27.183 1.00 69.94 521 GLN A C 1
ATOM 4191 O O . GLN A 1 521 ? -17.443 -20.208 -26.285 1.00 69.94 521 GLN A O 1
ATOM 4196 N N . SER A 1 522 ? -16.506 -19.567 -28.230 1.00 68.69 522 SER A N 1
ATOM 4197 C CA . SER A 1 522 ? -15.695 -20.781 -28.434 1.00 68.69 522 SER A CA 1
ATOM 4198 C C . SER A 1 522 ? -14.672 -20.986 -27.306 1.00 68.69 522 SER A C 1
ATOM 4200 O O . SER A 1 522 ? -14.642 -22.045 -26.677 1.00 68.69 522 SER A O 1
ATOM 4202 N N . LEU A 1 523 ? -13.904 -19.942 -26.967 1.00 67.12 523 LEU A N 1
ATOM 4203 C CA . LEU A 1 523 ? -12.899 -19.982 -25.895 1.00 67.12 523 LEU A CA 1
ATOM 4204 C C . LEU A 1 523 ? -13.522 -20.213 -24.510 1.00 67.12 523 LEU A C 1
ATOM 4206 O O . LEU A 1 523 ? -12.975 -20.968 -23.709 1.00 67.12 523 LEU A O 1
ATOM 4210 N N . ARG A 1 524 ? -14.695 -19.627 -24.231 1.00 61.12 524 ARG A N 1
ATOM 4211 C CA . ARG A 1 524 ? -15.471 -19.898 -23.005 1.00 61.12 524 ARG A CA 1
ATOM 4212 C C . ARG A 1 524 ? -15.983 -21.337 -22.923 1.00 61.12 524 ARG A C 1
ATOM 4214 O O . ARG A 1 524 ? -16.169 -21.840 -21.820 1.00 61.12 524 ARG A O 1
ATOM 4221 N N . ALA A 1 525 ? -16.183 -21.996 -24.062 1.00 64.75 525 ALA A N 1
ATOM 4222 C CA . ALA A 1 525 ? -16.479 -23.422 -24.140 1.00 64.75 525 ALA A CA 1
ATOM 4223 C C . ALA A 1 525 ? -15.214 -24.309 -24.122 1.00 64.75 525 ALA A C 1
ATOM 4225 O O . ALA A 1 525 ? -15.335 -25.519 -24.285 1.00 64.75 525 ALA A O 1
ATOM 4226 N N . GLY A 1 526 ? -14.010 -23.745 -23.957 1.00 62.59 526 GLY A N 1
ATOM 4227 C CA . GLY A 1 526 ? -12.742 -24.488 -23.939 1.00 62.59 526 GLY A CA 1
ATOM 4228 C C . GLY A 1 526 ? -12.205 -24.900 -25.316 1.00 62.59 526 GLY A C 1
ATOM 4229 O O . GLY A 1 526 ? -11.275 -25.700 -25.385 1.00 62.59 526 GLY A O 1
ATOM 4230 N N . HIS A 1 527 ? -12.774 -24.370 -26.401 1.00 64.81 527 HIS A N 1
ATOM 4231 C CA . HIS A 1 527 ? -12.415 -24.694 -27.783 1.00 64.81 527 HIS A CA 1
ATOM 4232 C C . HIS A 1 527 ? -11.641 -23.533 -28.440 1.00 64.81 527 HIS A C 1
ATOM 4234 O O . HIS A 1 527 ? -11.823 -22.377 -28.041 1.00 64.81 527 HIS A O 1
ATOM 4240 N N . PRO A 1 528 ? -10.797 -23.784 -29.461 1.00 66.06 528 PRO A N 1
ATOM 4241 C CA . PRO A 1 528 ? -10.256 -22.707 -30.289 1.00 66.06 528 PRO A CA 1
ATOM 4242 C C . PRO A 1 528 ? -11.395 -21.979 -31.035 1.00 66.06 528 PRO A C 1
ATOM 4244 O O . PRO A 1 528 ? -12.468 -22.559 -31.231 1.00 66.06 528 PRO A O 1
ATOM 4247 N N . PRO A 1 529 ? -11.195 -20.724 -31.479 1.00 70.94 529 PRO A N 1
ATOM 4248 C CA . PRO A 1 529 ? -12.158 -20.034 -32.334 1.00 70.94 529 PRO A CA 1
ATOM 4249 C C . PRO A 1 529 ? -12.496 -20.842 -33.592 1.00 70.94 529 PRO A C 1
ATOM 4251 O O . PRO A 1 529 ? -11.602 -21.278 -34.313 1.00 70.94 529 PRO A O 1
ATOM 4254 N N . GLN A 1 530 ? -13.790 -21.003 -33.885 1.00 66.25 530 GLN A N 1
ATOM 4255 C CA . GLN A 1 530 ? -14.254 -21.686 -35.105 1.00 66.25 530 GLN A CA 1
ATOM 4256 C C . GLN A 1 530 ? -13.958 -20.899 -36.394 1.00 66.25 530 GLN A C 1
ATOM 4258 O O . GLN A 1 530 ? -13.968 -21.469 -37.483 1.00 66.25 530 GLN A O 1
ATOM 4263 N N . ALA A 1 531 ? -13.700 -19.596 -36.271 1.00 69.19 531 ALA A N 1
ATOM 4264 C CA . ALA A 1 531 ? -13.270 -18.720 -37.348 1.00 69.19 531 ALA A CA 1
ATOM 4265 C C . ALA A 1 531 ? -11.899 -18.123 -36.999 1.00 69.19 531 ALA A C 1
ATOM 4267 O O . ALA A 1 531 ? -11.684 -17.656 -35.878 1.00 69.19 531 ALA A O 1
ATOM 4268 N N . GLU A 1 532 ? -10.975 -18.157 -37.958 1.00 72.75 532 GLU A N 1
ATOM 4269 C CA . GLU A 1 532 ? -9.608 -17.667 -37.786 1.00 72.75 532 GLU A CA 1
ATOM 4270 C C . GLU A 1 532 ? -9.599 -16.145 -37.574 1.00 72.75 532 GLU A C 1
ATOM 4272 O O . GLU A 1 532 ? -10.211 -15.391 -38.333 1.00 72.75 532 GLU A O 1
ATOM 4277 N N . ILE A 1 533 ? -8.916 -15.687 -36.522 1.00 76.19 533 ILE A N 1
ATOM 4278 C CA . ILE A 1 533 ? -8.803 -14.260 -36.204 1.00 76.19 533 ILE A CA 1
ATOM 4279 C C . ILE A 1 533 ? -7.652 -13.676 -37.037 1.00 76.19 533 ILE A C 1
ATOM 4281 O O . ILE A 1 533 ? -6.526 -14.157 -36.889 1.00 76.19 533 ILE A O 1
ATOM 4285 N N . PRO A 1 534 ? -7.885 -12.644 -37.875 1.00 75.69 534 PRO A N 1
ATOM 4286 C CA . PRO A 1 534 ? -6.838 -12.020 -38.679 1.00 75.69 534 PRO A CA 1
ATOM 4287 C C . PRO A 1 534 ? -5.608 -11.631 -37.837 1.00 75.69 534 PRO A C 1
ATOM 4289 O O . PRO A 1 534 ? -5.785 -11.060 -36.756 1.00 75.69 534 PRO A O 1
ATOM 4292 N N . PRO A 1 535 ? -4.366 -11.915 -38.284 1.00 69.88 535 PRO A N 1
ATOM 4293 C CA . PRO A 1 535 ? -3.164 -11.718 -37.466 1.00 69.88 535 PRO A CA 1
ATOM 4294 C C . PRO A 1 535 ? -2.953 -10.291 -36.940 1.00 69.88 535 PRO A C 1
ATOM 4296 O O . PRO A 1 535 ? -2.407 -10.108 -35.854 1.00 69.88 535 PRO A O 1
ATOM 4299 N N . ASP A 1 536 ? -3.418 -9.283 -37.677 1.00 65.81 536 ASP A N 1
ATOM 4300 C CA . ASP A 1 536 ? -3.420 -7.866 -37.298 1.00 65.81 536 ASP A CA 1
ATOM 4301 C C . ASP A 1 536 ? -4.420 -7.526 -36.175 1.00 65.81 536 ASP A C 1
ATOM 4303 O O . ASP A 1 536 ? -4.253 -6.527 -35.475 1.00 65.81 536 ASP A O 1
ATOM 4307 N N . LEU A 1 537 ? -5.422 -8.381 -35.955 1.00 67.50 537 LEU A N 1
ATOM 4308 C CA . LEU A 1 537 ? -6.452 -8.238 -34.927 1.00 67.50 537 LEU A CA 1
ATOM 4309 C C . LEU A 1 537 ? -6.197 -9.086 -33.668 1.00 67.50 537 LEU A C 1
ATOM 4311 O O . LEU A 1 537 ? -6.859 -8.858 -32.655 1.00 67.50 537 LEU A O 1
ATOM 4315 N N . ILE A 1 538 ? -5.240 -10.023 -33.684 1.00 70.75 538 ILE A N 1
ATOM 4316 C CA . ILE A 1 538 ? -4.992 -10.969 -32.575 1.00 70.75 538 ILE A CA 1
ATOM 4317 C C . ILE A 1 538 ? -4.699 -10.258 -31.242 1.00 70.75 538 ILE A C 1
ATOM 4319 O O . ILE A 1 538 ? -5.339 -10.556 -30.235 1.00 70.75 538 ILE A O 1
ATOM 4323 N N . GLU A 1 539 ? -3.780 -9.290 -31.201 1.00 68.81 539 GLU A N 1
ATOM 4324 C CA . GLU A 1 539 ? -3.449 -8.589 -29.944 1.00 68.81 539 GLU A CA 1
ATOM 4325 C C . GLU A 1 539 ? -4.566 -7.630 -29.485 1.00 68.81 539 GLU A C 1
ATOM 4327 O O . GLU A 1 539 ? -4.754 -7.434 -28.282 1.00 68.81 539 GLU A O 1
ATOM 4332 N N . ALA A 1 540 ? -5.377 -7.103 -30.411 1.00 67.12 540 ALA A N 1
ATOM 4333 C CA . ALA A 1 540 ? -6.594 -6.371 -30.058 1.00 67.12 540 ALA A CA 1
ATOM 4334 C C . ALA A 1 540 ? -7.623 -7.312 -29.406 1.00 67.12 540 ALA A C 1
ATOM 4336 O O . ALA A 1 540 ? -8.159 -7.004 -28.342 1.00 67.12 540 ALA A O 1
ATOM 4337 N N . PHE A 1 541 ? -7.843 -8.491 -29.988 1.00 71.25 541 PHE A N 1
ATOM 4338 C CA . PHE A 1 541 ? -8.720 -9.521 -29.437 1.00 71.25 541 PHE A CA 1
ATOM 4339 C C . PHE A 1 541 ? -8.275 -9.980 -28.037 1.00 71.25 541 PHE A C 1
ATOM 4341 O O . PHE A 1 541 ? -9.083 -9.969 -27.110 1.00 71.25 541 PHE A O 1
ATOM 4348 N N . ILE A 1 542 ? -6.985 -10.287 -27.842 1.00 68.94 542 ILE A N 1
ATOM 4349 C CA . ILE A 1 542 ? -6.416 -10.675 -26.534 1.00 68.94 542 ILE A CA 1
ATOM 4350 C C . ILE A 1 542 ? -6.602 -9.564 -25.486 1.00 68.94 542 ILE A C 1
ATOM 4352 O O . ILE A 1 542 ? -6.935 -9.838 -24.329 1.00 68.94 542 ILE A O 1
ATOM 4356 N N . SER A 1 543 ? -6.418 -8.298 -25.876 1.00 63.28 543 SER A N 1
ATOM 4357 C CA . SER A 1 543 ? -6.699 -7.158 -24.997 1.00 63.28 543 SER A CA 1
ATOM 4358 C C . SER A 1 543 ? -8.185 -7.096 -24.612 1.00 63.28 543 SER A C 1
ATOM 4360 O O . SER A 1 543 ? -8.519 -6.913 -23.439 1.00 63.28 543 SER A O 1
ATOM 4362 N N . TRP A 1 544 ? -9.095 -7.341 -25.562 1.00 67.62 544 TRP A N 1
ATOM 4363 C CA . TRP A 1 544 ? -10.536 -7.338 -25.305 1.00 67.62 544 TRP A CA 1
ATOM 4364 C C . TRP A 1 544 ? -10.990 -8.465 -24.364 1.00 67.62 544 TRP A C 1
ATOM 4366 O O . TRP A 1 544 ? -11.758 -8.203 -23.432 1.00 67.62 544 TRP A O 1
ATOM 4376 N N . THR A 1 545 ? -10.485 -9.697 -24.533 1.00 63.72 545 THR A N 1
ATOM 4377 C CA . THR A 1 545 ? -10.860 -10.828 -23.662 1.00 63.72 545 THR A CA 1
ATOM 4378 C C . THR A 1 545 ? -10.515 -10.552 -22.199 1.00 63.72 545 THR A C 1
ATOM 4380 O O . THR A 1 545 ? -11.356 -10.755 -21.320 1.00 63.72 545 THR A O 1
ATOM 4383 N N . ASN A 1 546 ? -9.324 -10.006 -21.944 1.00 59.34 546 ASN A N 1
ATOM 4384 C CA . ASN A 1 546 ? -8.852 -9.615 -20.612 1.00 59.34 546 ASN A CA 1
ATOM 4385 C C . ASN A 1 546 ? -9.790 -8.605 -19.922 1.00 59.34 546 ASN A C 1
ATOM 4387 O O . ASN A 1 546 ? -10.036 -8.679 -18.721 1.00 59.34 546 ASN A O 1
ATOM 4391 N N . VAL A 1 547 ? -10.321 -7.653 -20.696 1.00 52.72 547 VAL A N 1
ATOM 4392 C CA . VAL A 1 547 ? -11.113 -6.522 -20.190 1.00 52.72 547 VAL A CA 1
ATOM 4393 C C . VAL A 1 547 ? -12.583 -6.885 -19.942 1.00 52.72 547 VAL A C 1
ATOM 4395 O O . VAL A 1 547 ? -13.187 -6.333 -19.024 1.00 52.72 547 VAL A O 1
ATOM 4398 N N . TYR A 1 548 ? -13.161 -7.801 -20.729 1.00 51.09 548 TYR A N 1
ATOM 4399 C CA . TYR A 1 548 ? -14.606 -8.091 -20.706 1.00 51.09 548 TYR A CA 1
ATOM 4400 C C . TYR A 1 548 ? -15.005 -9.504 -20.258 1.00 51.09 548 TYR A C 1
ATOM 4402 O O . TYR A 1 548 ? -16.188 -9.736 -20.001 1.00 51.09 548 TYR A O 1
ATOM 4410 N N . THR A 1 549 ? -14.081 -10.472 -20.203 1.00 53.34 549 THR A N 1
ATOM 4411 C CA . THR A 1 549 ? -14.468 -11.897 -20.106 1.00 53.34 549 THR A CA 1
ATOM 4412 C C . THR A 1 549 ? -13.865 -12.677 -18.942 1.00 53.34 549 THR A C 1
ATOM 4414 O O . THR A 1 549 ? -14.200 -13.850 -18.803 1.00 53.34 549 THR A O 1
ATOM 4417 N N . GLU A 1 550 ? -13.023 -12.038 -18.122 1.00 52.66 550 GLU A N 1
ATOM 4418 C CA . GLU A 1 550 ? -12.232 -12.646 -17.030 1.00 52.66 550 GLU A CA 1
ATOM 4419 C C . GLU A 1 550 ? -11.245 -13.747 -17.490 1.00 52.66 550 GLU A C 1
ATOM 4421 O O . GLU A 1 550 ? -10.598 -14.394 -16.668 1.00 52.66 550 GLU A O 1
ATOM 4426 N N . LEU A 1 551 ? -11.066 -13.927 -18.806 1.00 52.53 551 LEU A N 1
ATOM 4427 C CA . LEU A 1 551 ? -10.104 -14.864 -19.387 1.00 52.53 551 LEU A CA 1
ATOM 4428 C C . LEU A 1 551 ? -8.672 -14.311 -19.330 1.00 52.53 551 LEU A C 1
ATOM 4430 O O . LEU A 1 551 ? -8.399 -13.192 -19.768 1.00 52.53 551 LEU A O 1
ATOM 4434 N N . ASN A 1 552 ? -7.744 -15.139 -18.849 1.00 57.66 552 ASN A N 1
ATOM 4435 C CA . ASN A 1 552 ? -6.318 -14.830 -18.766 1.00 57.66 552 ASN A CA 1
ATOM 4436 C C . ASN A 1 552 ? -5.687 -14.665 -20.172 1.00 57.66 552 ASN A C 1
ATOM 4438 O O . ASN A 1 552 ? -5.741 -15.614 -20.964 1.00 57.66 552 ASN A O 1
ATOM 4442 N N . PRO A 1 553 ? -5.022 -13.529 -20.478 1.00 56.03 553 PRO A N 1
ATOM 4443 C CA . PRO A 1 553 ? -4.342 -13.297 -21.756 1.00 56.03 553 PRO A CA 1
ATOM 4444 C C . PRO A 1 553 ? -3.399 -14.415 -22.201 1.00 56.03 553 PRO A C 1
ATOM 4446 O O . PRO A 1 553 ? -3.343 -14.728 -23.388 1.00 56.03 553 PRO A O 1
ATOM 4449 N N . ASP A 1 554 ? -2.665 -15.033 -21.273 1.00 57.22 554 ASP A N 1
ATOM 4450 C CA . ASP A 1 554 ? -1.666 -16.049 -21.622 1.00 57.22 554 ASP A CA 1
ATOM 4451 C C . ASP A 1 554 ? -2.287 -17.423 -21.907 1.00 57.22 554 ASP A C 1
ATOM 4453 O O . ASP A 1 554 ? -1.693 -18.228 -22.628 1.00 57.22 554 ASP A O 1
ATOM 4457 N N . ASP A 1 555 ? -3.487 -17.686 -21.387 1.00 56.06 555 ASP A N 1
ATOM 4458 C CA . ASP A 1 555 ? -4.250 -18.895 -21.705 1.00 56.06 555 ASP A CA 1
ATOM 4459 C C . ASP A 1 555 ? -4.982 -18.720 -23.047 1.00 56.06 555 ASP A C 1
ATOM 4461 O O . ASP A 1 555 ? -4.939 -19.620 -23.886 1.00 56.06 555 ASP A O 1
ATOM 4465 N N . VAL A 1 556 ? -5.526 -17.524 -23.320 1.00 60.50 556 VAL A N 1
ATOM 4466 C CA . VAL A 1 556 ? -6.053 -17.148 -24.649 1.00 60.50 556 VAL A CA 1
ATOM 4467 C C . VAL A 1 556 ? -4.953 -17.223 -25.713 1.00 60.50 556 VAL A C 1
ATOM 4469 O O . VAL A 1 556 ? -5.156 -17.851 -26.750 1.00 60.50 556 VAL A O 1
ATOM 4472 N N . ARG A 1 557 ? -3.752 -16.680 -25.451 1.00 67.56 557 ARG A N 1
ATOM 4473 C CA . ARG A 1 557 ? -2.601 -16.814 -26.365 1.00 67.56 557 ARG A CA 1
ATOM 4474 C C . ARG A 1 557 ? -2.209 -18.267 -26.612 1.00 67.56 557 ARG A C 1
ATOM 4476 O O . ARG A 1 557 ? -1.846 -18.585 -27.740 1.00 67.56 557 ARG A O 1
ATOM 4483 N N . ARG A 1 558 ? -2.276 -19.154 -25.612 1.00 63.56 558 ARG A N 1
ATOM 4484 C CA . ARG A 1 558 ? -2.019 -20.586 -25.837 1.00 63.56 558 ARG A CA 1
ATOM 4485 C C . ARG A 1 558 ? -3.095 -21.206 -26.727 1.00 63.56 558 ARG A C 1
ATOM 4487 O O . ARG A 1 558 ? -2.736 -21.822 -27.721 1.00 63.56 558 ARG A O 1
ATOM 4494 N N . LEU A 1 559 ? -4.379 -20.982 -26.439 1.00 60.78 559 LEU A N 1
ATOM 4495 C CA . LEU A 1 559 ? -5.493 -21.522 -27.231 1.00 60.78 559 LEU A CA 1
ATOM 4496 C C . LEU A 1 559 ? -5.475 -21.054 -28.699 1.00 60.78 559 LEU A C 1
ATOM 4498 O O . LEU A 1 559 ? -5.722 -21.863 -29.587 1.00 60.78 559 LEU A O 1
ATOM 4502 N N . LEU A 1 560 ? -5.107 -19.796 -28.966 1.00 64.25 560 LEU A N 1
ATOM 4503 C CA . LEU A 1 560 ? -4.956 -19.255 -30.328 1.00 64.25 560 LEU A CA 1
ATOM 4504 C C . LEU A 1 560 ? -3.763 -19.836 -31.114 1.00 64.25 560 LEU A C 1
ATOM 4506 O O . LEU A 1 560 ? -3.712 -19.676 -32.328 1.00 64.25 560 LEU A O 1
ATOM 4510 N N . ASN A 1 561 ? -2.804 -20.490 -30.448 1.00 62.72 561 ASN A N 1
ATOM 4511 C CA . ASN A 1 561 ? -1.610 -21.078 -31.072 1.00 62.72 561 ASN A CA 1
ATOM 4512 C C . ASN A 1 561 ? -1.641 -22.621 -31.120 1.00 62.72 561 ASN A C 1
ATOM 4514 O O . ASN A 1 561 ? -0.638 -23.241 -31.477 1.00 62.72 561 ASN A O 1
ATOM 4518 N N . LEU A 1 562 ? -2.760 -23.264 -30.760 1.00 50.06 562 LEU A N 1
ATOM 4519 C CA . LEU A 1 562 ? -2.914 -24.719 -30.873 1.00 50.06 562 LEU A CA 1
ATOM 4520 C C . LEU A 1 562 ? -3.470 -25.102 -32.258 1.00 50.06 562 LEU A C 1
ATOM 4522 O O . LEU A 1 562 ? -4.503 -24.564 -32.657 1.00 50.06 562 LEU A O 1
ATOM 4526 N N . PRO A 1 563 ? -2.846 -26.045 -32.993 1.00 48.41 563 PRO A N 1
ATOM 4527 C CA . PRO A 1 563 ? -3.364 -26.486 -34.287 1.00 48.41 563 PRO A CA 1
ATOM 4528 C C . PRO A 1 563 ? -4.748 -27.155 -34.140 1.00 48.41 563 PRO A C 1
ATOM 4530 O O . PRO A 1 563 ? -4.907 -28.008 -33.261 1.00 48.41 563 PRO A O 1
ATOM 4533 N N . PRO A 1 564 ? -5.731 -26.853 -35.019 1.00 45.59 564 PRO A N 1
ATOM 4534 C CA . PRO A 1 564 ? -7.099 -27.377 -34.913 1.00 45.59 564 PRO A CA 1
ATOM 4535 C C . PRO A 1 564 ? -7.205 -28.908 -34.820 1.00 45.59 564 PRO A C 1
ATOM 4537 O O . PRO A 1 564 ? -8.077 -29.426 -34.128 1.00 45.59 564 PRO A O 1
ATOM 4540 N N . GLN A 1 565 ? -6.268 -29.642 -35.433 1.00 47.00 565 GLN A N 1
ATOM 4541 C CA . GLN A 1 565 ? -6.267 -31.111 -35.434 1.00 47.00 565 GLN A CA 1
ATOM 4542 C C . GLN A 1 565 ? -6.124 -31.744 -34.035 1.00 47.00 565 GLN A C 1
ATOM 4544 O O . GLN A 1 565 ? -6.431 -32.922 -33.873 1.00 47.00 565 GLN A O 1
ATOM 4549 N N . LEU A 1 566 ? -5.684 -30.993 -33.014 1.00 42.59 566 LEU A N 1
ATOM 4550 C CA . LEU A 1 566 ? -5.640 -31.478 -31.625 1.00 42.59 566 LEU A CA 1
ATOM 4551 C C . LEU A 1 566 ? -7.033 -31.691 -31.009 1.00 42.59 566 LEU A C 1
ATOM 4553 O O . LEU A 1 566 ? -7.142 -32.371 -29.989 1.00 42.59 566 LEU A O 1
ATOM 4557 N N . PHE A 1 567 ? -8.083 -31.121 -31.605 1.00 49.09 567 PHE A N 1
ATOM 4558 C CA . PHE A 1 567 ? -9.441 -31.130 -31.057 1.00 49.09 567 PHE A CA 1
ATOM 4559 C C . PHE A 1 567 ? -10.372 -32.139 -31.758 1.00 49.09 567 PHE A C 1
ATOM 4561 O O . PHE A 1 567 ? -11.318 -32.615 -31.135 1.00 49.09 567 PHE A O 1
ATOM 4568 N N . ASP A 1 568 ? -10.066 -32.541 -32.999 1.00 39.09 568 ASP A N 1
ATOM 4569 C CA . ASP A 1 568 ? -10.878 -33.475 -33.807 1.00 39.09 568 ASP A CA 1
ATOM 4570 C C . ASP A 1 568 ? -10.735 -34.963 -33.417 1.00 39.09 568 ASP A C 1
ATOM 4572 O O . ASP A 1 568 ? -11.461 -35.823 -33.924 1.00 39.09 568 ASP A O 1
ATOM 4576 N N . LEU A 1 569 ? -9.804 -35.310 -32.522 1.00 35.84 569 LEU A N 1
ATOM 4577 C CA . LEU A 1 569 ? -9.583 -36.700 -32.118 1.00 35.84 569 LEU A CA 1
ATOM 4578 C C . LEU A 1 569 ? -10.683 -37.188 -31.161 1.00 35.84 569 LEU A C 1
ATOM 4580 O O . LEU A 1 569 ? -10.669 -36.913 -29.956 1.00 35.84 569 LEU A O 1
ATOM 4584 N N . ALA A 1 570 ? -11.627 -37.965 -31.699 1.00 32.22 570 ALA A N 1
ATOM 4585 C CA . ALA A 1 570 ? -12.555 -38.784 -30.919 1.00 32.22 570 ALA A CA 1
ATOM 4586 C C . ALA A 1 570 ? -11.783 -39.736 -29.968 1.00 32.22 570 ALA A C 1
ATOM 4588 O O . ALA A 1 570 ? -10.667 -40.143 -30.290 1.00 32.22 570 ALA A O 1
ATOM 4589 N N . PRO A 1 571 ? -12.313 -40.038 -28.768 1.00 39.66 571 PRO A N 1
ATOM 4590 C CA . PRO A 1 571 ? -11.506 -40.604 -27.690 1.00 39.66 571 PRO A CA 1
ATOM 4591 C C . PRO A 1 571 ? -11.311 -42.121 -27.799 1.00 39.66 571 PRO A C 1
ATOM 4593 O O . PRO A 1 571 ? -12.285 -42.865 -27.736 1.00 39.66 571 PRO A O 1
ATOM 4596 N N . ASP A 1 572 ? -10.054 -42.565 -27.804 1.00 31.34 572 ASP A N 1
ATOM 4597 C CA . ASP A 1 572 ? -9.647 -43.769 -27.071 1.00 31.34 572 ASP A CA 1
ATOM 4598 C C . ASP A 1 572 ? -8.172 -43.654 -26.642 1.00 31.34 572 ASP A C 1
ATOM 4600 O O . ASP A 1 572 ? -7.326 -43.264 -27.446 1.00 31.34 572 ASP A O 1
ATOM 4604 N N . SER A 1 573 ? -7.873 -43.991 -25.382 1.00 42.03 573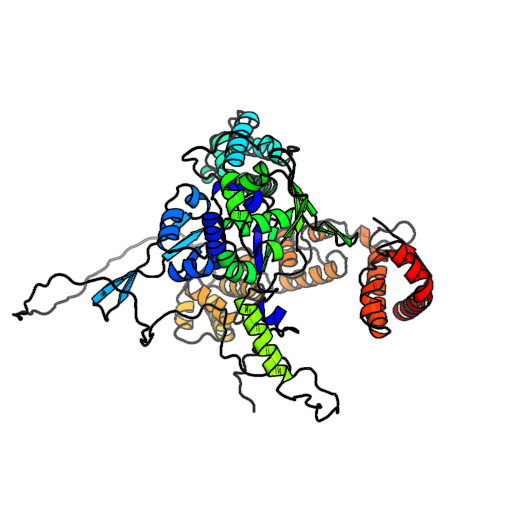 SER A N 1
ATOM 4605 C CA . SER A 1 573 ? -6.589 -43.807 -24.665 1.00 42.03 573 SER A CA 1
ATOM 4606 C C . SER A 1 573 ? -5.979 -42.378 -24.607 1.00 42.03 573 SER A C 1
ATOM 4608 O O . SER A 1 573 ? -6.034 -41.594 -25.547 1.00 42.03 573 SER A O 1
ATOM 4610 N N . ASP A 1 574 ? -5.380 -42.044 -23.457 1.00 45.41 574 ASP A N 1
ATOM 4611 C CA . ASP A 1 574 ? -4.470 -40.906 -23.207 1.00 45.41 574 ASP A CA 1
ATOM 4612 C C . ASP A 1 574 ? -4.933 -39.486 -23.631 1.00 45.41 574 ASP A C 1
ATOM 4614 O O . ASP A 1 574 ? -4.275 -38.788 -24.406 1.00 45.41 574 ASP A O 1
ATOM 4618 N N . LYS A 1 575 ? -6.042 -38.999 -23.045 1.00 34.25 575 LYS A N 1
ATOM 4619 C CA . LYS A 1 575 ? -6.510 -37.597 -23.179 1.00 34.25 575 LYS A CA 1
ATOM 4620 C C . LYS A 1 575 ? -6.021 -36.650 -22.058 1.00 34.25 575 LYS A C 1
ATOM 4622 O O . LYS A 1 575 ? -5.652 -37.108 -20.979 1.00 34.25 575 LYS A O 1
ATOM 4627 N N . PRO A 1 576 ? -5.976 -35.319 -22.302 1.00 37.69 576 PRO A N 1
ATOM 4628 C CA . PRO A 1 576 ? -5.244 -34.379 -21.450 1.00 37.69 576 PRO A CA 1
ATOM 4629 C C . PRO A 1 576 ? -5.916 -34.064 -20.102 1.00 37.69 576 PRO A C 1
ATOM 4631 O O . PRO A 1 576 ? -7.129 -33.880 -20.005 1.00 37.69 576 PRO A O 1
ATOM 4634 N N . LEU A 1 577 ? -5.052 -33.886 -19.097 1.00 37.66 577 LEU A N 1
ATOM 4635 C CA . LEU A 1 577 ? -5.268 -33.858 -17.638 1.00 37.66 577 LEU A CA 1
ATOM 4636 C C . LEU A 1 577 ? -6.446 -33.027 -17.076 1.00 37.66 577 LEU A C 1
ATOM 4638 O O . LEU A 1 577 ? -6.845 -33.243 -15.935 1.00 37.66 577 LEU A O 1
ATOM 4642 N N . ASN A 1 578 ? -6.998 -32.074 -17.832 1.00 51.66 578 ASN A N 1
ATOM 4643 C CA . ASN A 1 578 ? -7.875 -31.027 -17.291 1.00 51.66 578 ASN A CA 1
ATOM 4644 C C . ASN A 1 578 ? -9.358 -31.149 -17.691 1.00 51.66 578 ASN A C 1
ATOM 4646 O O . ASN A 1 578 ? -10.190 -30.476 -17.086 1.00 51.66 578 ASN A O 1
ATOM 4650 N N . ALA A 1 579 ? -9.710 -31.959 -18.698 1.00 49.03 579 ALA A N 1
ATOM 4651 C CA . ALA A 1 579 ? -11.079 -31.992 -19.233 1.00 49.03 579 ALA A CA 1
ATOM 4652 C C . ALA A 1 579 ? -12.058 -32.735 -18.307 1.00 49.03 579 ALA A C 1
ATOM 4654 O O . ALA A 1 579 ? -13.049 -32.155 -17.866 1.00 49.03 579 ALA A O 1
ATOM 4655 N N . GLU A 1 580 ? -11.748 -33.986 -17.945 1.00 55.41 580 GLU A N 1
ATOM 4656 C CA . GLU A 1 580 ? -12.579 -34.762 -17.012 1.00 55.41 580 GLU A CA 1
ATOM 4657 C C . GLU A 1 580 ? -12.656 -34.070 -15.644 1.00 55.41 580 GLU A C 1
ATOM 4659 O O . GLU A 1 580 ? -13.735 -33.945 -15.067 1.00 55.41 580 GLU A O 1
ATOM 4664 N N . LEU A 1 581 ? -11.537 -33.514 -15.165 1.00 63.22 581 LEU A N 1
ATOM 4665 C CA . LEU A 1 581 ? -11.495 -32.758 -13.915 1.00 63.22 581 LEU A CA 1
ATOM 4666 C C . LEU A 1 581 ? -12.429 -31.534 -13.934 1.00 63.22 581 LEU A C 1
ATOM 4668 O O . LEU A 1 581 ? -13.079 -31.260 -12.927 1.00 63.22 581 LEU A O 1
ATOM 4672 N N . ALA A 1 582 ? -12.552 -30.825 -15.062 1.00 67.38 582 ALA A N 1
ATOM 4673 C CA . ALA A 1 582 ? -13.466 -29.689 -15.186 1.00 67.38 582 ALA A CA 1
ATOM 4674 C C . ALA A 1 582 ? -14.943 -30.111 -15.088 1.00 67.38 582 ALA A C 1
ATOM 4676 O O . ALA A 1 582 ? -15.720 -29.451 -14.394 1.00 67.38 582 ALA A O 1
ATOM 4677 N N . ASP A 1 583 ? -15.338 -31.225 -15.710 1.00 72.88 583 ASP A N 1
ATOM 4678 C CA . ASP A 1 583 ? -16.699 -31.759 -15.567 1.00 72.88 583 ASP A CA 1
ATOM 4679 C C . ASP A 1 583 ? -16.957 -32.338 -14.172 1.00 72.88 583 ASP A C 1
ATOM 4681 O O . ASP A 1 583 ? -18.022 -32.093 -13.599 1.00 72.88 583 ASP A O 1
ATOM 4685 N N . GLY A 1 584 ? -15.959 -32.983 -13.563 1.00 78.00 584 GLY A N 1
ATOM 4686 C CA . GLY A 1 584 ? -15.979 -33.356 -12.150 1.00 78.00 584 GLY A CA 1
ATOM 4687 C C . GLY A 1 584 ? -16.233 -32.146 -11.246 1.00 78.00 584 GLY A C 1
ATOM 4688 O O . GLY A 1 584 ? -17.152 -32.169 -10.431 1.00 78.00 584 GLY A O 1
ATOM 4689 N N . VAL A 1 585 ? -15.493 -31.046 -11.429 1.00 77.44 585 VAL A N 1
ATOM 4690 C CA . VAL A 1 585 ? -15.682 -29.784 -10.688 1.00 77.44 585 VAL A CA 1
ATOM 4691 C C . VAL A 1 585 ? -17.071 -29.178 -10.930 1.00 77.44 585 VAL A C 1
ATOM 4693 O O . VAL A 1 585 ? -17.697 -28.708 -9.978 1.00 77.44 585 VAL A O 1
ATOM 4696 N N . ARG A 1 586 ? -17.608 -29.221 -12.158 1.00 83.25 586 ARG A N 1
ATOM 4697 C CA . ARG A 1 586 ? -18.969 -28.734 -12.467 1.00 83.25 586 ARG A CA 1
ATOM 4698 C C . ARG A 1 586 ? -20.054 -29.557 -11.768 1.00 83.25 586 ARG A C 1
ATOM 4700 O O . ARG A 1 586 ? -20.937 -28.979 -11.130 1.00 83.25 586 ARG A O 1
ATOM 4707 N N . LEU A 1 587 ? -19.979 -30.886 -11.857 1.00 84.62 587 LEU A N 1
ATOM 4708 C CA . LEU A 1 587 ? -20.892 -31.808 -11.172 1.00 84.62 587 LEU A CA 1
ATOM 4709 C C . LEU A 1 587 ? -20.780 -31.658 -9.649 1.00 84.62 587 LEU A C 1
ATOM 4711 O O . LEU A 1 587 ? -21.793 -31.619 -8.950 1.00 84.62 587 LEU A O 1
ATOM 4715 N N . TRP A 1 588 ? -19.563 -31.480 -9.135 1.00 91.00 588 TRP A N 1
ATOM 4716 C CA . TRP A 1 588 ? -19.320 -31.249 -7.718 1.00 91.00 588 TRP A CA 1
ATOM 4717 C C . TRP A 1 588 ? -19.893 -29.921 -7.230 1.00 91.00 588 TRP A C 1
ATOM 4719 O O . TRP A 1 588 ? -20.569 -29.895 -6.206 1.00 91.00 588 TRP A O 1
ATOM 4729 N N . GLN A 1 589 ? -19.731 -28.828 -7.978 1.00 84.81 589 GLN A N 1
ATOM 4730 C CA . GLN A 1 589 ? -20.321 -27.538 -7.618 1.00 84.81 589 GLN A CA 1
ATOM 4731 C C . GLN A 1 589 ? -21.859 -27.588 -7.610 1.00 84.81 589 GLN A C 1
ATOM 4733 O O . GLN A 1 589 ? -22.492 -26.983 -6.741 1.00 84.81 589 GLN A O 1
ATOM 4738 N N . ALA A 1 590 ? -22.475 -28.338 -8.529 1.00 87.00 590 ALA A N 1
ATOM 4739 C CA . ALA A 1 590 ? -23.916 -28.582 -8.520 1.00 87.00 590 ALA A CA 1
ATOM 4740 C C . ALA A 1 590 ? -24.355 -29.439 -7.312 1.00 87.00 590 ALA A C 1
ATOM 4742 O O . ALA A 1 590 ? -25.320 -29.083 -6.631 1.00 87.00 590 ALA A O 1
ATOM 4743 N N . ALA A 1 591 ? -23.611 -30.498 -6.974 1.00 89.25 591 ALA A N 1
ATOM 4744 C CA . ALA A 1 591 ? -23.866 -31.304 -5.779 1.00 89.25 591 ALA A CA 1
ATOM 4745 C C . ALA A 1 591 ? -23.663 -30.512 -4.475 1.00 89.25 591 ALA A C 1
ATOM 4747 O O . ALA A 1 591 ? -24.470 -30.642 -3.559 1.00 89.25 591 ALA A O 1
ATOM 4748 N N . LEU A 1 592 ? -22.658 -29.634 -4.392 1.00 88.44 592 LEU A N 1
ATOM 4749 C CA . LEU A 1 592 ? -22.453 -28.718 -3.265 1.00 88.44 592 LEU A CA 1
ATOM 4750 C C . LEU A 1 592 ? -23.630 -27.751 -3.092 1.00 88.44 592 LEU A C 1
ATOM 4752 O O . LEU A 1 592 ? -24.064 -27.521 -1.962 1.00 88.44 592 LEU A O 1
ATOM 4756 N N . ASN A 1 593 ? -24.171 -27.214 -4.189 1.00 88.81 593 ASN A N 1
ATOM 4757 C CA . ASN A 1 593 ? -25.344 -26.339 -4.144 1.00 88.81 593 ASN A CA 1
ATOM 4758 C C . ASN A 1 593 ? -26.578 -27.077 -3.594 1.00 88.81 593 ASN A C 1
ATOM 4760 O O . ASN A 1 593 ? -27.305 -26.513 -2.777 1.00 88.81 593 ASN A O 1
ATOM 4764 N N . GLU A 1 594 ? -26.802 -28.340 -3.973 1.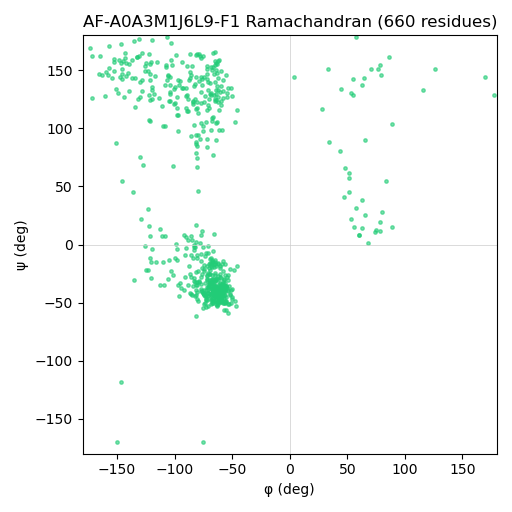00 85.88 594 GLU A N 1
ATOM 4765 C CA . GLU A 1 594 ? -27.902 -29.133 -3.410 1.00 85.88 594 GLU A CA 1
ATOM 4766 C C . GLU A 1 594 ? -27.634 -29.569 -1.955 1.00 85.88 594 GLU A C 1
ATOM 4768 O O . GLU A 1 594 ? -28.502 -29.405 -1.094 1.00 85.88 594 GLU A O 1
ATOM 4773 N N . LEU A 1 595 ? -26.425 -30.038 -1.631 1.00 89.06 595 LEU A N 1
ATOM 4774 C CA . LEU A 1 595 ? -26.023 -30.396 -0.263 1.00 89.06 595 LEU A CA 1
ATOM 4775 C C . LEU A 1 595 ? -26.162 -29.209 0.705 1.00 89.06 595 LEU A C 1
ATOM 4777 O O . LEU A 1 595 ? -26.535 -29.406 1.862 1.00 89.06 595 LEU A O 1
ATOM 4781 N N . GLN A 1 596 ? -25.926 -27.975 0.245 1.00 86.50 596 GLN A N 1
ATOM 4782 C CA . GLN A 1 596 ? -26.136 -26.758 1.036 1.00 86.50 596 GLN A CA 1
ATOM 4783 C C . GLN A 1 596 ? -27.608 -26.539 1.432 1.00 86.50 596 GLN A C 1
ATOM 4785 O O . GLN A 1 596 ? -27.863 -25.955 2.486 1.00 86.50 596 GLN A O 1
ATOM 4790 N N . LEU A 1 597 ? -28.565 -27.010 0.626 1.00 87.56 597 LEU A N 1
ATOM 4791 C CA . LEU A 1 597 ? -30.001 -26.944 0.924 1.00 87.56 597 LEU A CA 1
ATOM 4792 C C . LEU A 1 597 ? -30.460 -28.097 1.831 1.00 87.56 597 LEU A C 1
ATOM 4794 O O . LEU A 1 597 ? -31.404 -27.933 2.601 1.00 87.56 597 LEU A O 1
ATOM 4798 N N . GLN A 1 598 ? -29.788 -29.251 1.767 1.00 81.56 598 GLN A N 1
ATOM 4799 C CA . GLN A 1 598 ? -30.148 -30.452 2.531 1.00 81.56 598 GLN A CA 1
ATOM 4800 C C . GLN A 1 598 ? -29.666 -30.452 3.999 1.00 81.56 598 GLN A C 1
ATOM 4802 O O . GLN A 1 598 ? -30.079 -31.322 4.768 1.00 81.56 598 GLN A O 1
ATOM 4807 N N . MET A 1 599 ? -28.791 -29.527 4.427 1.00 85.19 599 MET A N 1
ATOM 4808 C CA . MET A 1 599 ? -28.226 -29.543 5.788 1.00 85.19 599 MET A CA 1
ATOM 4809 C C . MET A 1 599 ? -28.023 -28.163 6.422 1.00 85.19 599 MET A C 1
ATOM 4811 O O . MET A 1 599 ? -27.985 -27.129 5.761 1.00 85.19 599 MET A O 1
ATOM 4815 N N . ALA A 1 600 ? -27.825 -28.146 7.744 1.00 83.69 600 ALA A N 1
ATOM 4816 C CA . ALA A 1 600 ? -27.533 -26.922 8.480 1.00 83.69 600 ALA A CA 1
ATOM 4817 C C . ALA A 1 600 ? -26.264 -26.225 7.951 1.00 83.69 600 ALA A C 1
ATOM 4819 O O . ALA A 1 600 ? -25.198 -26.833 7.830 1.00 83.69 600 ALA A O 1
ATOM 4820 N N . ARG A 1 601 ? -26.356 -24.907 7.721 1.00 69.94 601 ARG A N 1
ATOM 4821 C CA . ARG A 1 601 ? -25.284 -24.069 7.146 1.00 69.94 601 ARG A CA 1
ATOM 4822 C C . ARG A 1 601 ? -23.944 -24.162 7.892 1.00 69.94 601 ARG A C 1
ATOM 4824 O O . ARG A 1 601 ? -22.897 -23.972 7.280 1.00 69.94 601 ARG A O 1
ATOM 4831 N N . GLN A 1 602 ? -23.960 -24.450 9.196 1.00 74.31 602 GLN A N 1
ATOM 4832 C CA . GLN A 1 602 ? -22.747 -24.695 9.988 1.00 74.31 602 GLN A CA 1
ATOM 4833 C C . GLN A 1 602 ? -22.040 -25.992 9.564 1.00 74.31 602 GLN A C 1
ATOM 4835 O O . GLN A 1 602 ? -20.839 -25.962 9.317 1.00 74.31 602 GLN A O 1
ATOM 4840 N N . THR A 1 603 ? -22.780 -27.093 9.396 1.00 74.25 603 THR A N 1
ATOM 4841 C CA . THR A 1 603 ? -22.257 -28.387 8.929 1.00 74.25 603 THR A CA 1
ATOM 4842 C C . THR A 1 603 ? -21.674 -28.276 7.521 1.00 74.25 603 THR A C 1
ATOM 4844 O O . THR A 1 603 ? -20.543 -28.694 7.295 1.00 74.25 603 THR A O 1
ATOM 4847 N N . PHE A 1 604 ? -22.397 -27.635 6.596 1.00 84.56 604 PHE A N 1
ATOM 4848 C CA . PHE A 1 604 ? -21.914 -27.421 5.228 1.00 84.56 604 PHE A CA 1
ATOM 4849 C C . PHE A 1 604 ? -20.621 -26.584 5.194 1.00 84.56 604 PHE A C 1
ATOM 4851 O O . PHE A 1 604 ? -19.637 -26.978 4.568 1.00 84.56 604 PHE A O 1
ATOM 4858 N N . ASN A 1 605 ? -20.591 -25.451 5.912 1.00 77.56 605 ASN A N 1
ATOM 4859 C CA . ASN A 1 605 ? -19.402 -24.593 5.999 1.00 77.56 605 ASN A CA 1
ATOM 4860 C C . ASN A 1 605 ? -18.184 -25.310 6.609 1.00 77.56 605 ASN A C 1
ATOM 4862 O O . ASN A 1 605 ? -17.065 -24.973 6.238 1.00 77.56 605 ASN A O 1
ATOM 4866 N N . ALA A 1 606 ? -18.390 -26.237 7.551 1.00 77.25 606 ALA A N 1
ATOM 4867 C CA . ALA A 1 606 ? -17.308 -26.916 8.263 1.00 77.25 606 ALA A CA 1
ATOM 4868 C C . ALA A 1 606 ? -16.672 -28.070 7.471 1.00 77.25 606 ALA A C 1
ATOM 4870 O O . ALA A 1 606 ? -15.479 -28.309 7.633 1.00 77.25 606 ALA A O 1
ATOM 4871 N N . TRP A 1 607 ? -17.448 -28.774 6.636 1.00 84.38 607 TRP A N 1
ATOM 4872 C CA . TRP A 1 607 ? -17.014 -30.050 6.045 1.00 84.38 607 TRP A CA 1
ATOM 4873 C C . TRP A 1 607 ? -17.068 -30.126 4.516 1.00 84.38 607 TRP A C 1
ATOM 4875 O O . TRP A 1 607 ? -16.373 -30.961 3.956 1.00 84.38 607 TRP A O 1
ATOM 4885 N N . LEU A 1 608 ? -17.866 -29.290 3.839 1.00 84.00 608 LEU A N 1
ATOM 4886 C CA . LEU A 1 608 ? -18.102 -29.384 2.385 1.00 84.00 608 LEU A CA 1
ATOM 4887 C C . LEU A 1 608 ? -17.751 -28.112 1.603 1.00 84.00 608 LEU A C 1
ATOM 4889 O O . LEU A 1 608 ? -17.517 -28.150 0.402 1.00 84.00 608 LEU A O 1
ATOM 4893 N N . ARG A 1 609 ? -17.702 -26.948 2.255 1.00 82.81 609 ARG A N 1
ATOM 4894 C CA . ARG A 1 609 ? -17.468 -25.682 1.542 1.00 82.81 609 ARG A CA 1
ATOM 4895 C C . ARG A 1 609 ? -16.034 -25.499 1.016 1.00 82.81 609 ARG A C 1
ATOM 4897 O O . ARG A 1 609 ? -15.818 -24.645 0.164 1.00 82.81 609 ARG A O 1
ATOM 4904 N N . GLN A 1 610 ? -15.068 -26.248 1.545 1.00 81.50 610 GLN A N 1
ATOM 4905 C CA . GLN A 1 610 ? -13.654 -26.212 1.137 1.00 81.50 610 GLN A CA 1
ATOM 4906 C C . GLN A 1 610 ? -13.158 -27.600 0.700 1.00 81.50 610 GLN A C 1
ATOM 4908 O O . GLN A 1 610 ? -12.004 -27.948 0.928 1.00 81.50 610 GLN A O 1
ATOM 4913 N N . THR A 1 611 ? -14.057 -28.418 0.148 1.00 83.62 611 THR A N 1
ATOM 4914 C CA . THR A 1 611 ? -13.711 -29.687 -0.505 1.00 83.62 611 THR A CA 1
ATOM 4915 C C . THR A 1 611 ? -13.785 -29.512 -2.010 1.00 83.62 611 THR A C 1
ATOM 4917 O O . THR A 1 611 ? -14.807 -29.048 -2.517 1.00 83.62 611 THR A O 1
ATOM 4920 N N . GLU A 1 612 ? -12.737 -29.917 -2.711 1.00 82.19 612 GLU A N 1
ATOM 4921 C CA . GLU A 1 612 ? -12.569 -29.744 -4.157 1.00 82.19 612 GLU A CA 1
ATOM 4922 C C . GLU A 1 612 ? -12.410 -31.115 -4.822 1.00 82.19 612 GLU A C 1
ATOM 4924 O O . GLU A 1 612 ? -12.029 -32.083 -4.163 1.00 82.19 612 GLU A O 1
ATOM 4929 N N . VAL A 1 613 ? -12.703 -31.230 -6.117 1.00 82.62 613 VAL A N 1
ATOM 4930 C CA . VAL A 1 613 ? -12.393 -32.465 -6.853 1.00 82.62 613 VAL A CA 1
ATOM 4931 C C . VAL A 1 613 ? -10.898 -32.469 -7.140 1.00 82.62 613 VAL A C 1
ATOM 4933 O O . VAL A 1 613 ? -10.389 -31.538 -7.755 1.00 82.62 613 VAL A O 1
ATOM 4936 N N . TYR A 1 614 ? -10.203 -33.504 -6.678 1.00 79.56 614 TYR A N 1
ATOM 4937 C CA . TYR A 1 614 ? -8.786 -33.727 -6.962 1.00 79.56 614 TYR A CA 1
ATOM 4938 C C . TYR A 1 614 ? -8.598 -34.502 -8.268 1.00 79.56 614 TYR A C 1
ATOM 4940 O O . TYR A 1 614 ? -7.744 -34.171 -9.085 1.00 79.56 614 TYR A O 1
ATOM 4948 N N . GLN A 1 615 ? -9.434 -35.520 -8.471 1.00 73.19 615 GLN A N 1
ATOM 4949 C CA . GLN A 1 615 ? -9.466 -36.341 -9.672 1.00 73.19 615 GLN A CA 1
ATOM 4950 C C . GLN A 1 615 ? -10.912 -36.756 -9.950 1.00 73.19 615 GLN A C 1
ATOM 4952 O O . GLN A 1 615 ? -11.676 -37.042 -9.025 1.00 73.19 615 GLN A O 1
ATOM 4957 N N . TYR A 1 616 ? -11.280 -36.795 -11.226 1.00 79.25 616 TYR A N 1
ATOM 4958 C CA . TYR A 1 616 ? -12.524 -37.387 -11.702 1.00 79.25 616 TYR A CA 1
ATOM 4959 C C . TYR A 1 616 ? -12.244 -38.141 -12.995 1.00 79.25 616 TYR A C 1
ATOM 4961 O O . TYR A 1 616 ? -11.602 -37.584 -13.882 1.00 79.25 616 TYR A O 1
ATOM 4969 N N . SER A 1 617 ? -12.723 -39.379 -13.088 1.00 71.06 617 SER A N 1
ATOM 4970 C CA . SER A 1 617 ? -12.775 -40.163 -14.326 1.00 71.06 617 SER A CA 1
ATOM 4971 C C . SER A 1 617 ? -13.841 -41.253 -14.195 1.00 71.06 617 SER A C 1
ATOM 4973 O O . SER A 1 617 ? -14.073 -41.766 -13.103 1.00 71.06 617 SER A O 1
ATOM 4975 N N . ASN A 1 618 ? -14.534 -41.609 -15.282 1.00 77.31 618 ASN A N 1
ATOM 4976 C CA . ASN A 1 618 ? -15.526 -42.704 -15.308 1.00 77.31 618 ASN A CA 1
ATOM 4977 C C . ASN A 1 618 ? -16.559 -42.708 -14.147 1.00 77.31 618 ASN A C 1
ATOM 4979 O O . ASN A 1 618 ? -16.888 -43.763 -13.608 1.00 77.31 618 ASN A O 1
ATOM 4983 N N . TYR A 1 619 ? -17.071 -41.535 -13.750 1.00 79.75 619 TYR A N 1
ATOM 4984 C CA . TYR A 1 619 ? -17.986 -41.344 -12.606 1.00 79.75 619 TYR A CA 1
ATOM 4985 C C . TYR A 1 619 ? -17.415 -41.713 -11.215 1.00 79.75 619 TYR A C 1
ATOM 4987 O O . TYR A 1 619 ? -18.156 -41.783 -10.230 1.00 79.75 619 TYR A O 1
ATOM 4995 N N . HIS A 1 620 ? -16.098 -41.893 -11.099 1.00 84.25 620 HIS A N 1
ATOM 4996 C CA . HIS A 1 620 ? -15.361 -41.926 -9.835 1.00 84.25 620 HIS A CA 1
ATOM 4997 C C . HIS A 1 620 ? -14.905 -40.509 -9.469 1.00 84.25 620 HIS A C 1
ATOM 4999 O O . HIS A 1 620 ? -14.311 -39.813 -10.291 1.00 84.25 620 HIS A O 1
ATOM 5005 N N . PHE A 1 621 ? -15.216 -40.068 -8.250 1.00 86.31 621 PHE A N 1
ATOM 5006 C CA . PHE A 1 621 ? -14.808 -38.780 -7.692 1.00 86.31 621 PHE A CA 1
ATOM 5007 C C . PHE A 1 621 ? -13.803 -38.995 -6.562 1.00 86.31 621 PHE A C 1
ATOM 5009 O O . PHE A 1 621 ? -14.162 -39.543 -5.520 1.00 86.31 621 PHE A O 1
ATOM 5016 N N . VAL A 1 622 ? -12.590 -38.462 -6.708 1.00 86.00 622 VAL A N 1
ATOM 5017 C CA . VAL A 1 622 ? -11.647 -38.283 -5.597 1.00 86.00 622 VAL A CA 1
ATOM 5018 C C . VAL A 1 622 ? -11.775 -36.849 -5.094 1.00 86.00 622 VAL A C 1
ATOM 5020 O O . VAL A 1 622 ? -11.407 -35.898 -5.786 1.00 86.00 622 VAL A O 1
ATOM 5023 N N . ILE A 1 623 ? -12.302 -36.680 -3.884 1.00 87.06 623 ILE A N 1
ATOM 5024 C CA . ILE A 1 623 ? -12.559 -35.371 -3.275 1.00 87.06 623 ILE A CA 1
ATOM 5025 C C . ILE A 1 623 ? -11.430 -35.034 -2.292 1.00 87.06 623 ILE A C 1
ATOM 5027 O O . ILE A 1 623 ? -11.204 -35.764 -1.325 1.00 87.06 623 ILE A O 1
ATOM 5031 N N . ASN A 1 624 ? -10.735 -33.912 -2.504 1.00 87.00 624 ASN A N 1
ATOM 5032 C CA . ASN A 1 624 ? -9.760 -33.399 -1.543 1.00 87.00 624 ASN A CA 1
ATOM 5033 C C . ASN A 1 624 ? -10.493 -32.863 -0.307 1.00 87.00 624 ASN A C 1
ATOM 5035 O O . ASN A 1 624 ? -11.307 -31.938 -0.397 1.00 87.00 624 ASN A O 1
ATOM 5039 N N . ALA A 1 625 ? -10.196 -33.437 0.852 1.00 83.94 625 ALA A N 1
ATOM 5040 C CA . ALA A 1 625 ? -10.654 -32.979 2.147 1.00 83.94 625 ALA A CA 1
ATOM 5041 C C . ALA A 1 625 ? -9.499 -32.284 2.870 1.00 83.94 625 ALA A C 1
ATOM 5043 O O . ALA A 1 625 ? -8.466 -32.882 3.147 1.00 83.94 625 ALA A O 1
ATOM 5044 N N . LYS A 1 626 ? -9.717 -31.025 3.255 1.00 78.62 626 LYS A N 1
ATOM 5045 C CA . LYS A 1 626 ? -8.717 -30.104 3.827 1.00 78.62 626 LYS A CA 1
ATOM 5046 C C . LYS A 1 626 ? -7.840 -30.649 4.973 1.00 78.62 626 LYS A C 1
ATOM 5048 O O . LYS A 1 626 ? -6.786 -30.095 5.255 1.00 78.62 626 LYS A O 1
ATOM 5053 N N . THR A 1 627 ? -8.279 -31.686 5.686 1.00 81.81 627 THR A N 1
ATOM 5054 C CA . THR A 1 627 ? -7.473 -32.384 6.701 1.00 81.81 627 THR A CA 1
ATOM 5055 C C . THR A 1 627 ? -7.855 -33.861 6.751 1.00 81.81 627 THR A C 1
ATOM 5057 O O . THR A 1 627 ? -8.996 -34.215 6.445 1.00 81.81 627 THR A O 1
ATOM 5060 N N . LYS A 1 628 ? -6.968 -34.722 7.272 1.00 78.25 628 LYS A N 1
ATOM 5061 C CA . LYS A 1 628 ? -7.294 -36.143 7.497 1.00 78.25 628 LYS A CA 1
ATOM 5062 C C . LYS A 1 628 ? -8.503 -36.329 8.424 1.00 78.25 628 LYS A C 1
ATOM 5064 O O . LYS A 1 628 ? -9.299 -37.234 8.220 1.00 78.25 628 LYS A O 1
ATOM 5069 N N . PHE A 1 629 ? -8.703 -35.423 9.385 1.00 76.38 629 PHE A N 1
ATOM 5070 C CA . PHE A 1 629 ? -9.892 -35.418 10.243 1.00 76.38 629 PHE A CA 1
ATOM 5071 C C . PHE A 1 629 ? -11.185 -35.097 9.471 1.00 76.38 629 PHE A C 1
ATOM 5073 O O . PHE A 1 629 ? -12.228 -35.673 9.771 1.00 76.38 629 PHE A O 1
ATOM 5080 N N . ALA A 1 630 ? -11.123 -34.225 8.459 1.00 77.00 630 ALA A N 1
ATOM 5081 C CA . ALA A 1 630 ? -12.247 -33.961 7.562 1.00 77.00 630 ALA A CA 1
ATOM 5082 C C . ALA A 1 630 ? -12.523 -35.142 6.622 1.00 77.00 630 ALA A C 1
ATOM 5084 O O . ALA A 1 630 ? -13.687 -35.506 6.478 1.00 77.00 630 ALA A O 1
ATOM 5085 N N . GLN A 1 631 ? -11.487 -35.785 6.065 1.00 85.56 631 GLN A N 1
ATOM 5086 C CA . GLN A 1 631 ? -11.627 -37.039 5.312 1.00 85.56 631 GLN A CA 1
ATOM 5087 C C . GLN A 1 631 ? -12.366 -38.097 6.148 1.00 85.56 631 GLN A C 1
ATOM 5089 O O . GLN A 1 631 ? -13.457 -38.525 5.777 1.00 85.56 631 GLN A O 1
ATOM 5094 N N . ASP A 1 632 ? -11.819 -38.447 7.317 1.00 82.69 632 ASP A N 1
ATOM 5095 C CA . ASP A 1 632 ? -12.388 -39.437 8.236 1.00 82.69 632 ASP A CA 1
ATOM 5096 C C . ASP A 1 632 ? -13.850 -39.127 8.612 1.00 82.69 632 ASP A C 1
ATOM 5098 O O . ASP A 1 632 ? -14.667 -40.035 8.776 1.00 82.69 632 ASP A O 1
ATOM 5102 N N . TRP A 1 633 ? -14.194 -37.846 8.779 1.00 88.44 633 TRP A N 1
ATOM 5103 C CA . TRP A 1 633 ? -15.547 -37.418 9.134 1.00 88.44 633 TRP A CA 1
ATOM 5104 C C . TRP A 1 633 ? -16.518 -37.509 7.947 1.00 88.44 633 TRP A C 1
ATOM 5106 O O . TRP A 1 633 ? -17.646 -37.977 8.121 1.00 88.44 633 TRP A O 1
ATOM 5116 N N . LEU A 1 634 ? -16.086 -37.107 6.746 1.00 88.94 634 LEU A N 1
ATOM 5117 C CA . LEU A 1 634 ? -16.869 -37.190 5.510 1.00 88.94 634 LEU A CA 1
ATOM 5118 C C . LEU A 1 634 ? -17.164 -38.647 5.146 1.00 88.94 634 LEU A C 1
ATOM 5120 O O . LEU A 1 634 ? -18.336 -38.999 4.996 1.00 88.94 634 LEU A O 1
ATOM 5124 N N . GLU A 1 635 ? -16.137 -39.501 5.116 1.00 88.50 635 GLU A N 1
ATOM 5125 C CA . GLU A 1 635 ? -16.250 -40.948 4.887 1.00 88.50 635 GLU A CA 1
ATOM 5126 C C . GLU A 1 635 ? -17.286 -41.592 5.818 1.00 88.50 635 GLU A C 1
ATOM 5128 O O . GLU A 1 635 ? -18.200 -42.285 5.373 1.00 88.50 635 GLU A O 1
ATOM 5133 N N . LYS A 1 636 ? -17.184 -41.322 7.125 1.00 84.00 636 LYS A N 1
ATOM 5134 C CA . LYS A 1 636 ? -17.970 -42.016 8.158 1.00 84.00 636 LYS A CA 1
ATOM 5135 C C . LYS A 1 636 ? -19.374 -41.446 8.375 1.00 84.00 636 LYS A C 1
ATOM 5137 O O . LYS A 1 636 ? -20.149 -42.059 9.109 1.00 84.00 636 LYS A O 1
ATOM 5142 N N . ARG A 1 637 ? -19.710 -40.271 7.819 1.00 83.69 637 ARG A N 1
ATOM 5143 C CA . ARG A 1 637 ? -20.999 -39.594 8.094 1.00 83.69 637 ARG A CA 1
ATOM 5144 C C . ARG A 1 637 ? -21.735 -39.025 6.890 1.00 83.69 637 ARG A C 1
ATOM 5146 O O . ARG A 1 637 ? -22.960 -38.962 6.954 1.00 83.69 637 ARG A O 1
ATOM 5153 N N . LEU A 1 638 ? -21.044 -38.593 5.835 1.00 87.62 638 LEU A N 1
ATOM 5154 C CA . LEU A 1 638 ? -21.683 -37.965 4.674 1.00 87.62 638 LEU A CA 1
ATOM 5155 C C . LEU A 1 638 ? -21.456 -38.690 3.346 1.00 87.62 638 LEU A C 1
ATOM 5157 O O . LEU A 1 638 ? -22.232 -38.418 2.438 1.00 87.62 638 LEU A O 1
ATOM 5161 N N . ALA A 1 639 ? -20.501 -39.618 3.216 1.00 86.75 639 ALA A N 1
ATOM 5162 C CA . ALA A 1 639 ? -20.205 -40.314 1.956 1.00 86.75 639 ALA A CA 1
ATOM 5163 C C . ALA A 1 639 ? -21.467 -40.829 1.239 1.00 86.75 639 ALA A C 1
ATOM 5165 O O . ALA A 1 639 ? -21.746 -40.426 0.115 1.00 86.75 639 ALA A O 1
ATOM 5166 N N . GLY A 1 640 ? -22.319 -41.595 1.931 1.00 86.75 640 GLY A N 1
ATOM 5167 C CA . GLY A 1 640 ? -23.576 -42.101 1.365 1.00 86.75 640 GLY A CA 1
ATOM 5168 C C . GLY A 1 640 ? -24.655 -41.041 1.083 1.00 86.75 640 GLY A C 1
ATOM 5169 O O . GLY A 1 640 ? -25.654 -41.356 0.450 1.00 86.75 640 GLY A O 1
ATOM 5170 N N . THR A 1 641 ? -24.523 -39.797 1.546 1.00 88.56 641 THR A N 1
ATOM 5171 C CA . THR A 1 641 ? -25.409 -38.664 1.184 1.00 88.56 641 THR A CA 1
ATOM 5172 C C . THR A 1 641 ? -24.821 -37.857 0.026 1.00 88.56 641 THR A C 1
ATOM 5174 O O . THR A 1 641 ? -25.548 -37.431 -0.869 1.00 88.56 641 THR A O 1
ATOM 5177 N N . ILE A 1 642 ? -23.497 -37.707 0.019 1.00 92.50 642 ILE A N 1
ATOM 5178 C CA . ILE A 1 642 ? -22.707 -37.088 -1.043 1.00 92.50 642 ILE A CA 1
ATOM 5179 C C . ILE A 1 642 ? -22.853 -37.896 -2.335 1.00 92.50 642 ILE A C 1
ATOM 5181 O O . ILE A 1 642 ? -23.254 -37.330 -3.346 1.00 92.50 642 ILE A O 1
ATOM 5185 N N . GLN A 1 643 ? -22.643 -39.215 -2.272 1.00 92.31 643 GLN A N 1
ATOM 5186 C CA . GLN A 1 643 ? -22.809 -40.146 -3.390 1.00 92.31 643 GLN A CA 1
ATOM 5187 C C . GLN A 1 643 ? -24.215 -40.043 -3.992 1.00 92.31 643 GLN A C 1
ATOM 5189 O O . GLN A 1 643 ? -24.334 -39.656 -5.144 1.00 92.31 643 GLN A O 1
ATOM 5194 N N . ARG A 1 644 ? -25.285 -40.231 -3.203 1.00 90.56 644 ARG A N 1
ATOM 5195 C CA . ARG A 1 644 ? -26.677 -40.099 -3.692 1.00 90.56 644 ARG A CA 1
ATOM 5196 C C . ARG A 1 644 ? -27.005 -38.731 -4.302 1.00 90.56 644 ARG A C 1
ATOM 5198 O O . ARG A 1 644 ? -27.848 -38.647 -5.192 1.00 90.56 644 ARG A O 1
ATOM 5205 N N . THR A 1 645 ? -26.366 -37.656 -3.834 1.00 91.50 645 THR A N 1
ATOM 5206 C CA . THR A 1 645 ? -26.553 -36.319 -4.424 1.00 91.50 645 THR A CA 1
ATOM 5207 C C . THR A 1 645 ? -25.787 -36.185 -5.741 1.00 91.50 645 THR A C 1
ATOM 5209 O O . THR A 1 645 ? -26.333 -35.658 -6.704 1.00 91.50 645 THR A O 1
ATOM 5212 N N . LEU A 1 646 ? -24.567 -36.722 -5.824 1.00 89.62 646 LEU A N 1
ATOM 5213 C CA . LEU A 1 646 ? -23.800 -36.798 -7.067 1.00 89.62 646 LEU A CA 1
ATOM 5214 C C . LEU A 1 646 ? -24.462 -37.710 -8.112 1.00 89.62 646 LEU A C 1
ATOM 5216 O O . LEU A 1 646 ? -24.526 -37.315 -9.266 1.00 89.62 646 LEU A O 1
ATOM 5220 N N . GLU A 1 647 ? -25.035 -38.855 -7.730 1.00 91.50 647 GLU A N 1
ATOM 5221 C CA . GLU A 1 647 ? -25.802 -39.739 -8.629 1.00 91.50 647 GLU A CA 1
ATOM 5222 C C . GLU A 1 647 ? -26.993 -39.004 -9.251 1.00 91.50 647 GLU A C 1
ATOM 5224 O O . GLU A 1 647 ? -27.213 -39.046 -10.461 1.00 91.50 647 GLU A O 1
ATOM 5229 N N . LYS A 1 648 ? -27.733 -38.256 -8.424 1.00 87.75 648 LYS A N 1
ATOM 5230 C CA . LYS A 1 648 ? -28.856 -37.422 -8.862 1.00 87.75 648 LYS A CA 1
ATOM 5231 C C . LYS A 1 648 ? -28.420 -36.283 -9.797 1.00 87.75 648 LYS A C 1
ATOM 5233 O O . LYS A 1 648 ? -29.160 -35.942 -10.715 1.00 87.75 648 LYS A O 1
ATOM 5238 N N . VAL A 1 649 ? -27.250 -35.688 -9.558 1.00 87.69 649 VAL A N 1
ATOM 5239 C CA . VAL A 1 649 ? -26.708 -34.559 -10.338 1.00 87.69 649 VAL A CA 1
ATOM 5240 C C . VAL A 1 649 ? -26.036 -35.014 -11.641 1.00 87.69 649 VAL A C 1
ATOM 5242 O O . VAL A 1 649 ? -26.138 -34.315 -12.645 1.00 87.69 649 VAL A O 1
ATOM 5245 N N . ALA A 1 650 ? -25.387 -36.180 -11.648 1.00 83.00 650 ALA A N 1
ATOM 5246 C CA . ALA A 1 650 ? -24.714 -36.761 -12.811 1.00 83.00 650 ALA A CA 1
ATOM 5247 C C . ALA A 1 650 ? -25.638 -37.626 -13.690 1.00 83.00 650 ALA A C 1
ATOM 5249 O O . ALA A 1 650 ? -25.305 -37.894 -14.842 1.00 83.00 650 ALA A O 1
ATOM 5250 N N . GLY A 1 651 ? -26.785 -38.075 -13.163 1.00 82.12 651 GLY A N 1
ATOM 5251 C CA . GLY A 1 651 ? -27.742 -38.930 -13.875 1.00 82.12 651 GLY A CA 1
ATOM 5252 C C . GLY A 1 651 ? -27.294 -40.389 -14.045 1.00 82.12 651 GLY A C 1
ATOM 5253 O O . GLY A 1 651 ? -27.926 -41.136 -14.790 1.00 82.12 651 GLY A O 1
ATOM 5254 N N . ALA A 1 652 ? -26.221 -40.795 -13.364 1.00 81.06 652 ALA A N 1
ATOM 5255 C CA . ALA A 1 652 ? -25.586 -42.107 -13.459 1.00 81.06 652 ALA A CA 1
ATOM 5256 C C . ALA A 1 652 ? -25.090 -42.569 -12.072 1.00 81.06 652 ALA A C 1
ATOM 5258 O O . ALA A 1 652 ? -24.920 -41.727 -11.188 1.00 81.06 652 ALA A O 1
ATOM 5259 N N . PRO A 1 653 ? -24.835 -43.875 -11.855 1.00 81.69 653 PRO A N 1
ATOM 5260 C CA . PRO A 1 653 ? -24.162 -44.353 -10.648 1.00 81.69 653 PRO A CA 1
ATOM 5261 C C . PRO A 1 653 ? -22.770 -43.725 -10.521 1.00 81.69 653 PRO A C 1
ATOM 5263 O O . PRO A 1 653 ? -22.028 -43.681 -11.500 1.00 81.69 653 PRO A O 1
ATOM 5266 N N . VAL A 1 654 ? -22.404 -43.276 -9.320 1.00 88.94 654 VAL A N 1
ATOM 5267 C CA . VAL A 1 654 ? -21.091 -42.666 -9.047 1.00 88.94 654 VAL A CA 1
ATOM 5268 C C . VAL A 1 654 ? -20.392 -43.389 -7.904 1.00 88.94 654 VAL A C 1
ATOM 5270 O O . VAL A 1 654 ? -21.031 -43.988 -7.037 1.00 88.94 654 VAL A O 1
ATOM 5273 N N . THR A 1 655 ? -19.070 -43.289 -7.863 1.00 86.31 655 THR A N 1
ATOM 5274 C CA . THR A 1 655 ? -18.254 -43.707 -6.714 1.00 86.31 655 THR A CA 1
ATOM 5275 C C . THR A 1 655 ? -17.538 -42.493 -6.137 1.00 86.31 655 THR A C 1
ATOM 5277 O O . THR A 1 655 ? -17.213 -41.559 -6.867 1.00 86.31 655 THR A O 1
ATOM 5280 N N . VAL A 1 656 ? -17.367 -42.456 -4.813 1.00 90.00 656 VAL A N 1
ATOM 5281 C CA . VAL A 1 656 ? -16.814 -41.291 -4.108 1.00 90.00 656 VAL A CA 1
ATOM 5282 C C . VAL A 1 656 ? -15.771 -41.751 -3.103 1.00 90.00 656 VAL A C 1
ATOM 5284 O O . VAL A 1 656 ? -16.088 -42.461 -2.148 1.00 90.00 656 VAL A O 1
ATOM 5287 N N . GLU A 1 657 ? -14.546 -41.290 -3.303 1.00 87.31 657 GLU A N 1
ATOM 5288 C CA . GLU A 1 657 ? -13.421 -41.437 -2.389 1.00 87.31 657 GLU A CA 1
ATOM 5289 C C . GLU A 1 657 ? -12.983 -40.065 -1.871 1.00 87.31 657 GLU A C 1
ATOM 5291 O O . GLU A 1 657 ? -13.220 -39.025 -2.489 1.00 87.31 657 GLU A O 1
ATOM 5296 N N . PHE A 1 658 ? -12.329 -40.060 -0.713 1.00 88.19 658 PHE A N 1
ATOM 5297 C CA . PHE A 1 658 ? -11.816 -38.850 -0.084 1.00 88.19 658 PHE A CA 1
ATOM 5298 C C . PHE A 1 658 ? -10.305 -38.976 0.103 1.00 88.19 658 PHE A C 1
ATOM 5300 O O . PHE A 1 658 ? -9.789 -40.039 0.447 1.00 88.19 658 PHE A O 1
ATOM 5307 N N . THR A 1 659 ? -9.589 -37.880 -0.108 1.00 82.25 659 THR A N 1
ATOM 5308 C CA . THR A 1 659 ? -8.131 -37.807 0.035 1.00 82.25 659 THR A CA 1
ATOM 5309 C C . THR A 1 659 ? -7.728 -36.545 0.797 1.00 82.25 659 THR A C 1
ATOM 5311 O O . THR A 1 659 ? -8.575 -35.712 1.116 1.00 82.25 659 THR A O 1
ATOM 5314 N N . VAL A 1 660 ? -6.437 -36.401 1.083 1.00 83.69 660 VAL A N 1
ATOM 5315 C CA . VAL A 1 660 ? -5.815 -35.157 1.546 1.00 83.69 660 VAL A CA 1
ATOM 5316 C C . VAL A 1 660 ? -4.575 -34.948 0.690 1.00 83.69 660 VAL A C 1
ATOM 5318 O O . VAL A 1 660 ? -3.741 -35.850 0.607 1.00 83.69 660 VAL A O 1
ATOM 5321 N N . VAL A 1 661 ? -4.462 -33.786 0.054 1.00 69.94 661 VAL A N 1
ATOM 5322 C CA . VAL A 1 661 ? -3.294 -33.396 -0.749 1.00 69.94 661 VAL A CA 1
ATOM 5323 C C . VAL A 1 661 ? -2.819 -32.020 -0.285 1.00 69.94 661 VAL A C 1
ATOM 5325 O O . VAL A 1 661 ? -3.656 -31.131 -0.098 1.00 69.94 661 VAL A O 1
ATOM 5328 N N . ASP A 1 662 ? -1.505 -31.911 -0.059 1.00 42.00 662 ASP A N 1
ATOM 5329 C CA . ASP A 1 662 ? -0.789 -30.747 0.500 1.00 42.00 662 ASP A CA 1
ATOM 5330 C C . ASP A 1 662 ? -0.683 -29.550 -0.471 1.00 42.00 662 ASP A C 1
ATOM 5332 O O . ASP A 1 662 ? -0.473 -29.784 -1.686 1.00 42.00 662 ASP A O 1
#

Sequence (662 aa):
MPDKNETLNLQGVYNTLYNATTRPDFKFAVSRYFVDEWVPVLGPSLAWLIVGLRQQCFWNKRRNWCIVDKATLAAETGLDKRTIERLLKKPISRWFVLDITHRYRYRHQLGKKVRDKNRYHLLLDEPLSPRHQMGLAQLLQTVTPTSNDRLGAALAAVETLVNMPHLTDKISVTQSNPKNLTPLSVPALVQQAAGFNLETHLHDERAAKFDRLCAQLHNLIVQPNKIYVGWQYYRLKWVPLLGHALAWLIIYLRRHCYWDESSGELRDTYTGYKKELAAAIGQTTRNLANIMNNPHLPLFFTILNPADGRNKPTRFRIRLVDEPLTPEDQQKTAASLRQQLQGQIYASDPETGQLNLFPLFGQTSTRQNFAYGKISENMPSSDPKNRRVGPAASEILPQHDAQNTGKIAATTPKDSLIPQNEYQIQKQQIPPVAAQSNGLLTLLNDLGVQEPTKSRLLANPNISVAKIGAWYLYAETQPGLFDPRSYVIKRLLADDPPPEEFLAFARLTDDTWQLFESAVQSLRAGHPPQAEIPPDLIEAFISWTNVYTELNPDDVRRLLNLPPQLFDLAPDSDKPLNAELADGVRLWQAALNELQLQMARQTFNAWLRQTEVYQYSNYHFVINAKTKFAQDWLEKRLAGTIQRTLEKVAGAPVTVEFTVVD

Nearest PDB structures (foldseek):
  4tps-assembly1_B  TM=9.597E-01  e=8.367E-05  Bacillus subtilis subsp. subtilis str. 168
  8fmw-assembly1_C  TM=4.843E-01  e=2.411E+00  Borreliella burgdorferi B31
  3r0a-assembly1_A  TM=4.646E-01  e=2.648E+00  Methanosarcina mazei
  7kfq-assembly1_A  TM=3.357E-01  e=4.038E+00  Variovorax paradoxus

Secondary structure (DSSP, 8-state):
---TT-----PPP-SSHHHHHH-TTSEEEEEHHIIIIIHHHH-HHHHHHHHHHHHHHHHTTT-SEEEE-HHHHHHTTT--HHHHHHHHTSGGGGGTEEE----EEEEGGGTEEEE-PEEEEE--S-PPPHHHHHHHHHHHHHHS---S-HHHHHHHHHHHHHT-TTHHHHT---S---TTPPP--HHHHHHHHHT--GGGGTT-THHHHHHHHHHHHHHHHH-TT-EEEEEHHIIIIIHHHH-HHHHHHHHHHHTT-EE-TTT--EE-EEEE-HHHHHHTTT--HHHHHHHTT-TTGGGTEEEEE--SSTTSPEEEEE--S-PPPPHHHHHHHHHHHHHHHHS---EEPTTT--EE-GGGG-S-------S-----S-PPP-----------------------------------------------PPPPTHHHHHHHHHHHHHTT--TTHHHHHHT-TT--HHHHHHHHHHHHTSTT-S-HHHHHHHHHHTTPPPPHHHHHHTT--HHHHHHHHHHHHHHHTTS--SSPPPTTTHHHHHHHHHHHS---HHHHHHHHTS-GGGT----SS---TTHHHHHHHHHHHHHHHHHHHHS-HHHHHHHTTT-EEEEEETTEEEEE-SSHHHHHHHHHHTHHHHHHHHHHHHSS--EEEEE---

Mean predicted aligned error: 21.01 Å

pLDDT: mean 72.82, std 22.95, range [20.81, 97.88]